Protein AF-0000000070386883 (afdb_homodimer)

Radius of gyration: 24.12 Å; Cα contacts (8 Å, |Δi|>4): 958; chains: 2; bounding box: 54×84×51 Å

Sequence (444 aa):
MSAYGTIATSQPTSSLPVLSFPLPSAGLALVTYPVTGADAPEELLRYFYTIFSNELESGCTYPQEGPITYEEFLSYFFAATTIIGIIQPVGTNGKVDIPGDLETAKAERSWEECIGGCYYIKPNYPGRSSHNCNAGFLVPTNHRGKKLGIALGKSYLEYAPRLGYRGSVFNLVYKNNIPSLSIWDQLGFQRVGVIPKAGRLKTGPNGSEEYVDAVIIYKSFVMSAYGTIATSQPTSSLPVLSFPLPSAGLALVTYPVTGADAPEELLRYFYTIFSNELESGCTYPQEGPITYEEFLSYFFAATTIIGIIQPVGTNGKVDIPGDLETAKAERSWEECIGGCYYIKPNYPGRSSHNCNAGFLVPTNHRGKKLGIALGKSYLEYAPRLGYRGSVFNLVYKNNIPSLSIWDQLGFQRVGVIPKAGRLKTGPNGSEEYVDAVIIYKSFV

Organism: Cryptococcus deneoformans (strain JEC21 / ATCC MYA-565) (NCBI:txid214684)

Structure (mmCIF, N/CA/C/O backbone):
data_AF-0000000070386883-model_v1
#
loop_
_entity.id
_entity.type
_entity.pdbx_description
1 polymer 'N-acetyltransferase domain-containing protein'
#
loop_
_atom_site.group_PDB
_atom_site.id
_atom_site.type_symbol
_atom_site.label_atom_id
_atom_site.label_alt_id
_atom_site.label_comp_id
_atom_site.label_asym_id
_atom_site.label_entity_id
_atom_site.label_seq_id
_atom_site.pdbx_PDB_ins_code
_atom_site.Cartn_x
_atom_site.Cartn_y
_atom_site.Cartn_z
_atom_site.occupancy
_atom_site.B_iso_or_equiv
_atom_site.auth_seq_id
_atom_site.auth_comp_id
_atom_site.auth_asym_id
_atom_site.auth_atom_id
_atom_site.pdbx_PDB_model_num
ATOM 1 N N . MET A 1 1 ? -3.814 6.973 -9.93 1 75.62 1 MET A N 1
ATOM 2 C CA . MET A 1 1 ? -2.869 7.352 -8.883 1 75.62 1 MET A CA 1
ATOM 3 C C . MET A 1 1 ? -2.461 6.141 -8.055 1 75.62 1 MET A C 1
ATOM 5 O O . MET A 1 1 ? -3.096 5.086 -8.133 1 75.62 1 MET A O 1
ATOM 9 N N . SER A 1 2 ? -1.261 6.309 -7.406 1 76.62 2 SER A N 1
ATOM 10 C CA . SER A 1 2 ? -0.778 5.234 -6.543 1 76.62 2 SER A CA 1
ATOM 11 C C . SER A 1 2 ? -0.688 5.691 -5.09 1 76.62 2 SER A C 1
ATOM 13 O O . SER A 1 2 ? -0.604 6.891 -4.816 1 76.62 2 SER A O 1
ATOM 15 N N . ALA A 1 3 ? -0.722 4.746 -4.191 1 78.62 3 ALA A N 1
ATOM 16 C CA . ALA A 1 3 ? -0.67 5.055 -2.764 1 78.62 3 ALA A CA 1
ATOM 17 C C . ALA A 1 3 ? 0.665 5.691 -2.389 1 78.62 3 ALA A C 1
ATOM 19 O O . ALA A 1 3 ? 0.718 6.578 -1.533 1 78.62 3 ALA A O 1
ATOM 20 N N . TYR A 1 4 ? 1.732 5.273 -3.061 1 82.62 4 TYR A N 1
ATOM 21 C CA . TYR A 1 4 ? 3.066 5.715 -2.67 1 82.62 4 TYR A CA 1
ATOM 22 C C . TYR A 1 4 ? 3.75 6.461 -3.809 1 82.62 4 TYR A C 1
ATOM 24 O O . TYR A 1 4 ? 4.93 6.809 -3.713 1 82.62 4 TYR A O 1
ATOM 32 N N . GLY A 1 5 ? 3.037 6.734 -4.859 1 76.25 5 GLY A N 1
ATOM 33 C CA . GLY A 1 5 ? 3.717 7.23 -6.043 1 76.25 5 GLY A CA 1
ATOM 34 C C . GLY A 1 5 ? 4.414 6.137 -6.832 1 76.25 5 GLY A C 1
ATOM 35 O O . GLY A 1 5 ? 3.951 4.996 -6.867 1 76.25 5 GLY A O 1
ATOM 36 N N . THR A 1 6 ? 5.48 6.445 -7.508 1 76.75 6 THR A N 1
ATOM 37 C CA . THR A 1 6 ? 6.184 5.5 -8.375 1 76.75 6 THR A CA 1
ATOM 38 C C . THR A 1 6 ? 7.117 4.613 -7.555 1 76.75 6 THR A C 1
ATOM 40 O O . THR A 1 6 ? 7.82 5.094 -6.664 1 76.75 6 THR A O 1
ATOM 43 N N . ILE A 1 7 ? 7.094 3.361 -7.852 1 83.81 7 ILE A N 1
ATOM 44 C CA . ILE A 1 7 ? 7.957 2.379 -7.207 1 83.81 7 ILE A CA 1
ATOM 45 C C . ILE A 1 7 ? 8.914 1.782 -8.234 1 83.81 7 ILE A C 1
ATOM 47 O O . ILE A 1 7 ? 8.484 1.262 -9.266 1 83.81 7 ILE A O 1
ATOM 51 N N . ALA A 1 8 ? 10.172 1.939 -7.918 1 79 8 ALA A N 1
ATOM 52 C CA . ALA A 1 8 ? 11.188 1.365 -8.797 1 79 8 ALA A CA 1
ATOM 53 C C . ALA A 1 8 ? 11.297 -0.145 -8.602 1 79 8 ALA A C 1
ATOM 55 O O . ALA A 1 8 ? 11.164 -0.643 -7.484 1 79 8 ALA A O 1
ATOM 56 N N . THR A 1 9 ? 11.461 -0.919 -9.758 1 73.5 9 THR A N 1
ATOM 57 C CA . THR A 1 9 ? 11.602 -2.367 -9.656 1 73.5 9 THR A CA 1
ATOM 58 C C . THR A 1 9 ? 13.07 -2.756 -9.5 1 73.5 9 THR A C 1
ATOM 60 O O . THR A 1 9 ? 13.961 -2.08 -10.023 1 73.5 9 THR A O 1
ATOM 63 N N . SER A 1 10 ? 13.219 -3.723 -8.711 1 67.69 10 SER A N 1
ATOM 64 C CA . SER A 1 10 ? 14.562 -4.289 -8.633 1 67.69 10 SER A CA 1
ATOM 65 C C . SER A 1 10 ? 14.859 -5.168 -9.844 1 67.69 10 SER A C 1
ATOM 67 O O . SER A 1 10 ? 13.969 -5.836 -10.367 1 67.69 10 SER A O 1
ATOM 69 N N . GLN A 1 11 ? 15.961 -5 -10.414 1 67.5 11 GLN A N 1
ATOM 70 C CA . GLN A 1 11 ? 16.391 -5.922 -11.453 1 67.5 11 GLN A CA 1
ATOM 71 C C . GLN A 1 11 ? 17.312 -7.004 -10.891 1 67.5 11 GLN A C 1
ATOM 73 O O . GLN A 1 11 ? 18.172 -6.723 -10.047 1 67.5 11 GLN A O 1
ATOM 78 N N . PRO A 1 12 ? 16.906 -8.242 -11.289 1 69.25 12 PRO A N 1
ATOM 79 C CA . PRO A 1 12 ? 17.766 -9.312 -10.789 1 69.25 12 PRO A CA 1
ATOM 80 C C . PRO A 1 12 ? 19.234 -9.133 -11.203 1 69.25 12 PRO A C 1
ATOM 82 O O . PRO A 1 12 ? 19.5 -8.625 -12.289 1 69.25 12 PRO A O 1
ATOM 85 N N . THR A 1 13 ? 20.016 -9.438 -10.25 1 64.5 13 THR A N 1
ATOM 86 C CA . THR A 1 13 ? 21.453 -9.383 -10.516 1 64.5 13 THR A CA 1
ATOM 87 C C . THR A 1 13 ? 21.891 -10.555 -11.383 1 64.5 13 THR A C 1
ATOM 89 O O . THR A 1 13 ? 22.938 -10.5 -12.031 1 64.5 13 THR A O 1
ATOM 92 N N . SER A 1 14 ? 21.203 -11.672 -11.273 1 74.5 14 SER A N 1
ATOM 93 C CA . SER A 1 14 ? 21.5 -12.875 -12.055 1 74.5 14 SER A CA 1
ATOM 94 C C . SER A 1 14 ? 20.234 -13.5 -12.625 1 74.5 14 SER A C 1
ATOM 96 O O . SER A 1 14 ? 19.125 -13.18 -12.18 1 74.5 14 SER A O 1
ATOM 98 N N . SER A 1 15 ? 20.469 -14.266 -13.664 1 87.06 15 SER A N 1
ATOM 99 C CA . SER A 1 15 ? 19.344 -14.969 -14.25 1 87.06 15 SER A CA 1
ATOM 100 C C . SER A 1 15 ? 18.703 -15.922 -13.242 1 87.06 15 SER A C 1
ATOM 102 O O . SER A 1 15 ? 19.406 -16.594 -12.484 1 87.06 15 SER A O 1
ATOM 104 N N . LEU A 1 16 ? 17.5 -15.883 -13.125 1 93.56 16 LEU A N 1
ATOM 105 C CA . LEU A 1 16 ? 16.766 -16.781 -12.25 1 93.56 16 LEU A CA 1
ATOM 106 C C . LEU A 1 16 ? 16.641 -18.172 -12.867 1 93.56 16 LEU A C 1
ATOM 108 O O . LEU A 1 16 ? 16.438 -18.297 -14.078 1 93.56 16 LEU A O 1
ATOM 112 N N . PRO A 1 17 ? 16.781 -19.203 -12.078 1 95.56 17 PRO A N 1
ATOM 113 C CA . PRO A 1 17 ? 16.719 -20.562 -12.594 1 95.56 17 PRO A CA 1
ATOM 114 C C . PRO A 1 17 ? 15.281 -21.047 -12.82 1 95.56 17 PRO A C 1
ATOM 116 O O . PRO A 1 17 ? 14.344 -20.516 -12.203 1 95.56 17 PRO A O 1
ATOM 119 N N . VAL A 1 18 ? 15.141 -21.969 -13.766 1 97.25 18 VAL A N 1
ATOM 120 C CA . VAL A 1 18 ? 13.93 -22.781 -13.844 1 97.25 18 VAL A CA 1
ATOM 121 C C . VAL A 1 18 ? 13.922 -23.828 -12.727 1 97.25 18 VAL A C 1
ATOM 123 O O . VAL A 1 18 ? 14.93 -24.5 -12.5 1 97.25 18 VAL A O 1
ATOM 126 N N . LEU A 1 19 ? 12.828 -23.938 -11.977 1 97.31 19 LEU A N 1
ATOM 127 C CA . LEU A 1 19 ? 12.758 -24.844 -10.836 1 97.31 19 LEU A CA 1
ATOM 128 C C . LEU A 1 19 ? 11.586 -25.812 -10.977 1 97.31 19 LEU A C 1
ATOM 130 O O . LEU A 1 19 ? 10.656 -25.547 -11.742 1 97.31 19 LEU A O 1
ATOM 134 N N . SER A 1 20 ? 11.648 -26.922 -10.281 1 96.69 20 SER A N 1
ATOM 135 C CA . SER A 1 20 ? 10.594 -27.922 -10.289 1 96.69 20 SER A CA 1
ATOM 136 C C . SER A 1 20 ? 10.133 -28.25 -8.875 1 96.69 20 SER A C 1
ATOM 138 O O . SER A 1 20 ? 10.953 -28.391 -7.965 1 96.69 20 SER A O 1
ATOM 140 N N . PHE A 1 21 ? 8.82 -28.359 -8.711 1 96.62 21 PHE A N 1
ATOM 141 C CA . PHE A 1 21 ? 8.219 -28.672 -7.422 1 96.62 21 PHE A CA 1
ATOM 142 C C . PHE A 1 21 ? 7.242 -29.844 -7.562 1 96.62 21 PHE A C 1
ATOM 144 O O . PHE A 1 21 ? 6.344 -29.812 -8.406 1 96.62 21 PHE A O 1
ATOM 151 N N . PRO A 1 22 ? 7.398 -30.844 -6.703 1 94.19 22 PRO A N 1
ATOM 152 C CA . PRO A 1 22 ? 6.48 -31.984 -6.789 1 94.19 22 PRO A CA 1
ATOM 153 C C . PRO A 1 22 ? 5.047 -31.609 -6.41 1 94.19 22 PRO A C 1
ATOM 155 O O . PRO A 1 22 ? 4.832 -30.781 -5.516 1 94.19 22 PRO A O 1
ATOM 158 N N . LEU A 1 23 ? 4.148 -32.219 -7.121 1 94.75 23 LEU A N 1
ATOM 159 C CA . LEU A 1 23 ? 2.73 -32.156 -6.777 1 94.75 23 LEU A CA 1
ATOM 160 C C . LEU A 1 23 ? 2.246 -33.469 -6.191 1 94.75 23 LEU A C 1
ATOM 162 O O . LEU A 1 23 ? 2.641 -34.531 -6.652 1 94.75 23 LEU A O 1
ATOM 166 N N . PRO A 1 24 ? 1.645 -33.375 -5.016 1 82.5 24 PRO A N 1
ATOM 167 C CA . PRO A 1 24 ? 1.249 -34.625 -4.344 1 82.5 24 PRO A CA 1
ATOM 168 C C . PRO A 1 24 ? 0.454 -35.562 -5.254 1 82.5 24 PRO A C 1
ATOM 170 O O . PRO A 1 24 ? 0.385 -36.75 -4.996 1 82.5 24 PRO A O 1
ATOM 173 N N . SER A 1 25 ? -0.231 -35.094 -6.262 1 72.38 25 SER A N 1
ATOM 174 C CA . SER A 1 25 ? -0.948 -36 -7.164 1 72.38 25 SER A CA 1
ATOM 175 C C . SER A 1 25 ? 0.019 -36.812 -8.023 1 72.38 25 SER A C 1
ATOM 177 O O . SER A 1 25 ? 0.964 -36.25 -8.586 1 72.38 25 SER A O 1
ATOM 179 N N . ALA A 1 26 ? -0.265 -37.906 -7.918 1 62.44 26 ALA A N 1
ATOM 180 C CA . ALA A 1 26 ? 0.455 -39.125 -8.281 1 62.44 26 ALA A CA 1
ATOM 181 C C . ALA A 1 26 ? 1.125 -38.969 -9.641 1 62.44 26 ALA A C 1
ATOM 183 O O . ALA A 1 26 ? 0.658 -39.531 -10.633 1 62.44 26 ALA A O 1
ATOM 184 N N . GLY A 1 27 ? 2.111 -38.062 -9.727 1 85.81 27 GLY A N 1
ATOM 185 C CA . GLY A 1 27 ? 3.004 -38.125 -10.875 1 85.81 27 GLY A CA 1
ATOM 186 C C . GLY A 1 27 ? 3.115 -36.781 -11.609 1 85.81 27 GLY A C 1
ATOM 187 O O . GLY A 1 27 ? 3.314 -36.781 -12.828 1 85.81 27 GLY A O 1
ATOM 188 N N . LEU A 1 28 ? 2.803 -35.719 -11.031 1 93.25 28 LEU A N 1
ATOM 189 C CA . LEU A 1 28 ? 2.926 -34.406 -11.664 1 93.25 28 LEU A CA 1
ATOM 190 C C . LEU A 1 28 ? 3.9 -33.531 -10.898 1 93.25 28 LEU A C 1
ATOM 192 O O . LEU A 1 28 ? 4.219 -33.812 -9.742 1 93.25 28 LEU A O 1
ATOM 196 N N . ALA A 1 29 ? 4.406 -32.625 -11.57 1 96.06 29 ALA A N 1
ATOM 197 C CA . ALA A 1 29 ? 5.242 -31.578 -10.984 1 96.06 29 ALA A CA 1
ATOM 198 C C . ALA A 1 29 ? 4.902 -30.219 -11.578 1 96.06 29 ALA A C 1
ATOM 200 O O . ALA A 1 29 ? 4.344 -30.125 -12.672 1 96.06 29 ALA A O 1
ATOM 201 N N . LEU A 1 30 ? 5.109 -29.234 -10.828 1 97.19 30 LEU A N 1
ATOM 202 C CA . LEU A 1 30 ? 5.039 -27.859 -11.336 1 97.19 30 LEU A CA 1
ATOM 203 C C . LEU A 1 30 ? 6.426 -27.344 -11.695 1 97.19 30 LEU A C 1
ATOM 205 O O . LEU A 1 30 ? 7.316 -27.297 -10.844 1 97.19 30 LEU A O 1
ATOM 209 N N . VAL A 1 31 ? 6.66 -27.078 -12.922 1 98 31 VAL A N 1
ATOM 210 C CA . VAL A 1 31 ? 7.898 -26.422 -13.352 1 98 31 VAL A CA 1
ATOM 211 C C . VAL A 1 31 ? 7.668 -24.922 -13.5 1 98 31 VAL A C 1
ATOM 213 O O . VAL A 1 31 ? 6.684 -24.5 -14.117 1 98 31 VAL A O 1
ATOM 216 N N . THR A 1 32 ? 8.539 -24.109 -12.898 1 98.31 32 THR A N 1
ATOM 217 C CA . THR A 1 32 ? 8.305 -22.672 -12.82 1 98.31 32 THR A CA 1
ATOM 218 C C . THR A 1 32 ? 9.32 -21.922 -13.672 1 98.31 32 THR A C 1
ATOM 220 O O . THR A 1 32 ? 10.516 -22.203 -13.633 1 98.31 32 THR A O 1
ATOM 223 N N . TYR A 1 33 ? 8.867 -20.969 -14.445 1 97.81 33 TYR A N 1
ATOM 224 C CA . TYR A 1 33 ? 9.648 -20.172 -15.391 1 97.81 33 TYR A CA 1
ATOM 225 C C . TYR A 1 33 ? 9.547 -18.688 -15.07 1 97.81 33 TYR A C 1
ATOM 227 O O . TYR A 1 33 ? 8.461 -18.109 -15.156 1 97.81 33 TYR A O 1
ATOM 235 N N . PRO A 1 34 ? 10.656 -18.031 -14.703 1 96.88 34 PRO A N 1
ATOM 236 C CA . PRO A 1 34 ? 10.633 -16.578 -14.523 1 96.88 34 PRO A CA 1
ATOM 237 C C . PRO A 1 34 ? 10.555 -15.82 -15.852 1 96.88 34 PRO A C 1
ATOM 239 O O . PRO A 1 34 ? 11.219 -16.203 -16.812 1 96.88 34 PRO A O 1
ATOM 242 N N . VAL A 1 35 ? 9.719 -14.883 -15.93 1 95.06 35 VAL A N 1
ATOM 243 C CA . VAL A 1 35 ? 9.625 -13.984 -17.078 1 95.06 35 VAL A CA 1
ATOM 244 C C . VAL A 1 35 ? 9.719 -12.539 -16.609 1 95.06 35 VAL A C 1
ATOM 246 O O . VAL A 1 35 ? 9.258 -12.195 -15.523 1 95.06 35 VAL A O 1
ATOM 249 N N . THR A 1 36 ? 10.375 -11.703 -17.438 1 91.12 36 THR A N 1
ATOM 250 C CA . THR A 1 36 ? 10.492 -10.281 -17.125 1 91.12 36 THR A CA 1
ATOM 251 C C . THR A 1 36 ? 9.602 -9.453 -18.047 1 91.12 36 THR A C 1
ATOM 253 O O . THR A 1 36 ? 9.562 -9.688 -19.25 1 91.12 36 THR A O 1
ATOM 256 N N . GLY A 1 37 ? 8.914 -8.594 -17.422 1 87 37 GLY A N 1
ATOM 257 C CA . GLY A 1 37 ? 7.953 -7.852 -18.219 1 87 37 GLY A CA 1
ATOM 258 C C . GLY A 1 37 ? 6.938 -8.742 -18.906 1 87 37 GLY A C 1
ATOM 259 O O . GLY A 1 37 ? 6.516 -9.758 -18.344 1 87 37 GLY A O 1
ATOM 260 N N . ALA A 1 38 ? 6.484 -8.297 -20.031 1 90.44 38 ALA A N 1
ATOM 261 C CA . ALA A 1 38 ? 5.512 -9.078 -20.797 1 90.44 38 ALA A CA 1
ATOM 262 C C . ALA A 1 38 ? 6.211 -9.938 -21.844 1 90.44 38 ALA A C 1
ATOM 264 O O . ALA A 1 38 ? 5.727 -10.055 -22.969 1 90.44 38 ALA A O 1
ATOM 265 N N . ASP A 1 39 ? 7.398 -10.453 -21.328 1 91.12 39 ASP A N 1
ATOM 266 C CA . ASP A 1 39 ? 8.141 -11.336 -22.234 1 91.12 39 ASP A CA 1
ATOM 267 C C . ASP A 1 39 ? 7.605 -12.766 -22.156 1 91.12 39 ASP A C 1
ATOM 269 O O . ASP A 1 39 ? 8.297 -13.672 -21.703 1 91.12 39 ASP A O 1
ATOM 273 N N . ALA A 1 40 ? 6.457 -13.07 -22.422 1 95.75 40 ALA A N 1
ATOM 274 C CA . ALA A 1 40 ? 5.766 -14.352 -22.547 1 95.75 40 ALA A CA 1
ATOM 275 C C . ALA A 1 40 ? 4.863 -14.383 -23.766 1 95.75 40 ALA A C 1
ATOM 277 O O . ALA A 1 40 ? 4.52 -13.336 -24.328 1 95.75 40 ALA A O 1
ATOM 278 N N . PRO A 1 41 ? 4.539 -15.594 -24.312 1 96.38 41 PRO A N 1
ATOM 279 C CA . PRO A 1 41 ? 3.672 -15.664 -25.484 1 96.38 41 PRO A CA 1
ATOM 280 C C . PRO A 1 41 ? 2.342 -14.938 -25.281 1 96.38 41 PRO A C 1
ATOM 282 O O . PRO A 1 41 ? 1.72 -15.07 -24.234 1 96.38 41 PRO A O 1
ATOM 285 N N . GLU A 1 42 ? 1.903 -14.25 -26.297 1 97 42 GLU A N 1
ATOM 286 C CA . GLU A 1 42 ? 0.69 -13.438 -26.234 1 97 42 GLU A CA 1
ATOM 287 C C . GLU A 1 42 ? -0.516 -14.273 -25.828 1 97 42 GLU A C 1
ATOM 289 O O . GLU A 1 42 ? -1.338 -13.828 -25.016 1 97 42 GLU A O 1
ATOM 294 N N . GLU A 1 43 ? -0.634 -15.43 -26.359 1 97.31 43 GLU A N 1
ATOM 295 C CA . GLU A 1 43 ? -1.762 -16.297 -26.047 1 97.31 43 GLU A CA 1
ATOM 296 C C . GLU A 1 43 ? -1.795 -16.656 -24.562 1 97.31 43 GLU A C 1
ATOM 298 O O . GLU A 1 43 ? -2.869 -16.75 -23.969 1 97.31 43 GLU A O 1
ATOM 303 N N . LEU A 1 44 ? -0.655 -16.859 -24.031 1 98.06 44 LEU A N 1
ATOM 304 C CA . LEU A 1 44 ? -0.548 -17.156 -22.594 1 98.06 44 LEU A CA 1
ATOM 305 C C . LEU A 1 44 ? -0.974 -15.953 -21.766 1 98.06 44 LEU A C 1
ATOM 307 O O . LEU A 1 44 ? -1.729 -16.094 -20.797 1 98.06 44 LEU A O 1
ATOM 311 N N . LEU A 1 45 ? -0.506 -14.773 -22.188 1 98.38 45 LEU A N 1
ATOM 312 C CA . LEU A 1 45 ? -0.867 -13.547 -21.5 1 98.38 45 LEU A CA 1
ATOM 313 C C . LEU A 1 45 ? -2.375 -13.32 -21.531 1 98.38 45 LEU A C 1
ATOM 315 O O . LEU A 1 45 ? -2.975 -12.945 -20.516 1 98.38 45 LEU A O 1
ATOM 319 N N . ARG A 1 46 ? -2.982 -13.594 -22.641 1 98.38 46 ARG A N 1
ATOM 320 C CA . ARG A 1 46 ? -4.426 -13.445 -22.797 1 98.38 46 ARG A CA 1
ATOM 321 C C . ARG A 1 46 ? -5.176 -14.445 -21.922 1 98.38 46 ARG A C 1
ATOM 323 O O . ARG A 1 46 ? -6.25 -14.141 -21.391 1 98.38 46 ARG A O 1
ATOM 330 N N . TYR A 1 47 ? -4.645 -15.594 -21.828 1 98.12 47 TYR A N 1
ATOM 331 C CA . TYR A 1 47 ? -5.258 -16.609 -20.969 1 98.12 47 TYR A CA 1
ATOM 332 C C . TYR A 1 47 ? -5.25 -16.156 -19.516 1 98.12 47 TYR A C 1
ATOM 334 O O . TYR A 1 47 ? -6.273 -16.219 -18.828 1 98.12 47 TYR A O 1
ATOM 342 N N . PHE A 1 48 ? -4.094 -15.656 -19.016 1 98.44 48 PHE A N 1
ATOM 343 C CA . PHE A 1 48 ? -4.016 -15.172 -17.641 1 98.44 48 PHE A CA 1
ATOM 344 C C . PHE A 1 48 ? -4.918 -13.953 -17.453 1 98.44 48 PHE A C 1
ATOM 346 O O . PHE A 1 48 ? -5.484 -13.766 -16.375 1 98.44 48 PHE A O 1
ATOM 353 N N . TYR A 1 49 ? -5.062 -13.18 -18.516 1 98.44 49 TYR A N 1
ATOM 354 C CA . TYR A 1 49 ? -5.988 -12.055 -18.453 1 98.44 49 TYR A CA 1
ATOM 355 C C . TYR A 1 49 ? -7.414 -12.531 -18.203 1 98.44 49 TYR A C 1
ATOM 357 O O . TYR A 1 49 ? -8.141 -11.945 -17.391 1 98.44 49 TYR A O 1
ATOM 365 N N . THR A 1 50 ? -7.785 -13.539 -18.875 1 97.94 50 THR A N 1
ATOM 366 C CA . THR A 1 50 ? -9.109 -14.117 -18.688 1 97.94 50 THR A CA 1
ATOM 367 C C . THR A 1 50 ? -9.273 -14.633 -17.266 1 97.94 50 THR A C 1
ATOM 369 O O . THR A 1 50 ? -10.305 -14.383 -16.625 1 97.94 50 THR A O 1
ATOM 372 N N . ILE A 1 51 ? -8.281 -15.312 -16.781 1 97.62 51 ILE A N 1
ATOM 373 C CA . ILE A 1 51 ? -8.32 -15.852 -15.43 1 97.62 51 ILE A CA 1
ATOM 374 C C . ILE A 1 51 ? -8.461 -14.703 -14.43 1 97.62 51 ILE A C 1
ATOM 376 O O . ILE A 1 51 ? -9.297 -14.766 -13.523 1 97.62 51 ILE A O 1
ATOM 380 N N . PHE A 1 52 ? -7.672 -13.672 -14.609 1 97.69 52 PHE A N 1
ATOM 381 C CA . PHE A 1 52 ? -7.691 -12.547 -13.68 1 97.69 52 PHE A CA 1
ATOM 382 C C . PHE A 1 52 ? -9.031 -11.82 -13.742 1 97.69 52 PHE A C 1
ATOM 384 O O . PHE A 1 52 ? -9.578 -11.43 -12.711 1 97.69 52 PHE A O 1
ATOM 391 N N . SER A 1 53 ? -9.547 -11.633 -14.891 1 97.62 53 SER A N 1
ATOM 392 C CA . SER A 1 53 ? -10.844 -10.984 -15.055 1 97.62 53 SER A CA 1
ATOM 393 C C . SER A 1 53 ? -11.938 -11.75 -14.32 1 97.62 53 SER A C 1
ATOM 395 O O . SER A 1 53 ? -12.797 -11.141 -13.672 1 97.62 53 SER A O 1
ATOM 397 N N . ASN A 1 54 ? -11.867 -13.023 -14.453 1 96.56 54 ASN A N 1
ATOM 398 C CA . ASN A 1 54 ? -12.836 -13.859 -13.742 1 96.56 54 ASN A CA 1
ATOM 399 C C . ASN A 1 54 ? -12.688 -13.727 -12.234 1 96.56 54 ASN A C 1
ATOM 401 O O . ASN A 1 54 ? -13.68 -13.703 -11.5 1 96.56 54 ASN A O 1
ATOM 405 N N . GLU A 1 55 ? -11.461 -13.711 -11.773 1 95.81 55 GLU A N 1
ATOM 406 C CA . GLU A 1 55 ? -11.195 -13.523 -10.344 1 95.81 55 GLU A CA 1
ATOM 407 C C . GLU A 1 55 ? -11.773 -12.203 -9.844 1 95.81 55 GLU A C 1
ATOM 409 O O . GLU A 1 55 ? -12.383 -12.156 -8.773 1 95.81 55 GLU A O 1
ATOM 414 N N . LEU A 1 56 ? -11.57 -11.125 -10.586 1 96.44 56 LEU A N 1
ATOM 415 C CA . LEU A 1 56 ? -12.102 -9.82 -10.211 1 96.44 56 LEU A CA 1
ATOM 416 C C . LEU A 1 56 ? -13.625 -9.836 -10.188 1 96.44 56 LEU A C 1
ATOM 418 O O . LEU A 1 56 ? -14.242 -9.203 -9.32 1 96.44 56 LEU A O 1
ATOM 422 N N . GLU A 1 57 ? -14.219 -10.562 -11.117 1 95 57 GLU A N 1
ATOM 423 C CA . GLU A 1 57 ? -15.672 -10.664 -11.18 1 95 57 GLU A CA 1
ATOM 424 C C . GLU A 1 57 ? -16.219 -11.383 -9.953 1 95 57 GLU A C 1
ATOM 426 O O . GLU A 1 57 ? -17.281 -11.031 -9.445 1 95 57 GLU A O 1
ATOM 431 N N . SER A 1 58 ? -15.508 -12.383 -9.539 1 94.56 58 SER A N 1
ATOM 432 C CA . SER A 1 58 ? -15.938 -13.094 -8.344 1 94.56 58 SER A CA 1
ATOM 433 C C . SER A 1 58 ? -15.984 -12.172 -7.133 1 94.56 58 SER A C 1
ATOM 435 O O . SER A 1 58 ? -16.797 -12.359 -6.23 1 94.56 58 SER A O 1
ATOM 437 N N . GLY A 1 59 ? -15.023 -11.188 -7.031 1 96.12 59 GLY A N 1
ATOM 438 C CA . GLY A 1 59 ? -15.062 -10.109 -6.055 1 96.12 59 GLY A CA 1
ATOM 439 C C . GLY A 1 59 ? -14.734 -10.57 -4.645 1 96.12 59 GLY A C 1
ATOM 440 O O . GLY A 1 59 ? -15.258 -10.023 -3.672 1 96.12 59 GLY A O 1
ATOM 441 N N . CYS A 1 60 ? -13.781 -11.57 -4.516 1 95.38 60 CYS A N 1
ATOM 442 C CA . CYS A 1 60 ? -13.664 -12.156 -3.182 1 95.38 60 CYS A CA 1
ATOM 443 C C . CYS A 1 60 ? -12.203 -12.188 -2.736 1 95.38 60 CYS A C 1
ATOM 445 O O . CYS A 1 60 ? -11.914 -12.391 -1.555 1 95.38 60 CYS A O 1
ATOM 447 N N . THR A 1 61 ? -11.312 -11.898 -3.66 1 94.88 61 THR A N 1
ATOM 448 C CA . THR A 1 61 ? -9.953 -12.219 -3.238 1 94.88 61 THR A CA 1
ATOM 449 C C . THR A 1 61 ? -9 -11.078 -3.568 1 94.88 61 THR A C 1
ATOM 451 O O . THR A 1 61 ? -7.918 -10.977 -2.984 1 94.88 61 THR A O 1
ATOM 454 N N . TYR A 1 62 ? -9.273 -10.273 -4.535 1 96.31 62 TYR A N 1
ATOM 455 C CA . TYR A 1 62 ? -8.461 -9.125 -4.918 1 96.31 62 TYR A CA 1
ATOM 456 C C . TYR A 1 62 ? -9.195 -7.82 -4.629 1 96.31 62 TYR A C 1
ATOM 458 O O . TYR A 1 62 ? -10.422 -7.754 -4.73 1 96.31 62 TYR A O 1
ATOM 466 N N . PRO A 1 63 ? -8.492 -6.809 -4.332 1 96.5 63 PRO A N 1
ATOM 467 C CA . PRO A 1 63 ? -9.141 -5.539 -4.016 1 96.5 63 PRO A CA 1
ATOM 468 C C . PRO A 1 63 ? -9.547 -4.754 -5.266 1 96.5 63 PRO A C 1
ATOM 470 O O . PRO A 1 63 ? -10.359 -3.828 -5.184 1 96.5 63 PRO A O 1
ATOM 473 N N . GLN A 1 64 ? -8.938 -5.016 -6.418 1 94.94 64 GLN A N 1
ATOM 474 C CA . GLN A 1 64 ? -9.32 -4.344 -7.652 1 94.94 64 GLN A CA 1
ATOM 475 C C . GLN A 1 64 ? -10.758 -4.684 -8.047 1 94.94 64 GLN A C 1
ATOM 477 O O . GLN A 1 64 ? -11.203 -5.816 -7.855 1 94.94 64 GLN A O 1
ATOM 482 N N . GLU A 1 65 ? -11.438 -3.736 -8.523 1 91.94 65 GLU A N 1
ATOM 483 C CA . GLU A 1 65 ? -12.766 -3.959 -9.086 1 91.94 65 GLU A CA 1
ATOM 484 C C . GLU A 1 65 ? -12.742 -3.873 -10.609 1 91.94 65 GLU A C 1
ATOM 486 O O . GLU A 1 65 ? -12.219 -2.908 -11.172 1 91.94 65 GLU A O 1
ATOM 491 N N . GLY A 1 66 ? -13.195 -4.828 -11.219 1 86.06 66 GLY A N 1
ATOM 492 C CA . GLY A 1 66 ? -13.211 -4.875 -12.672 1 86.06 66 GLY A CA 1
ATOM 493 C C . GLY A 1 66 ? -14.328 -4.051 -13.281 1 86.06 66 GLY A C 1
ATOM 494 O O . GLY A 1 66 ? -15.156 -3.492 -12.562 1 86.06 66 GLY A O 1
ATOM 495 N N . PRO A 1 67 ? -14.359 -3.992 -14.531 1 91.88 67 PRO A N 1
ATOM 496 C CA . PRO A 1 67 ? -13.391 -4.602 -15.445 1 91.88 67 PRO A CA 1
ATOM 497 C C . PRO A 1 67 ? -12.109 -3.789 -15.57 1 91.88 67 PRO A C 1
ATOM 499 O O . PRO A 1 67 ? -12.133 -2.564 -15.422 1 91.88 67 PRO A O 1
ATOM 502 N N . ILE A 1 68 ? -10.969 -4.434 -15.805 1 92.75 68 ILE A N 1
ATOM 503 C CA . ILE A 1 68 ? -9.711 -3.783 -16.141 1 92.75 68 ILE A CA 1
ATOM 504 C C . ILE A 1 68 ? -9.336 -4.094 -17.594 1 92.75 68 ILE A C 1
ATOM 506 O O . ILE A 1 68 ? -9.766 -5.102 -18.141 1 92.75 68 ILE A O 1
ATOM 510 N N . THR A 1 69 ? -8.594 -3.264 -18.188 1 95.75 69 THR A N 1
ATOM 511 C CA . THR A 1 69 ? -8.156 -3.508 -19.562 1 95.75 69 THR A CA 1
ATOM 512 C C . THR A 1 69 ? -7 -4.5 -19.594 1 95.75 69 THR A C 1
ATOM 514 O O . THR A 1 69 ? -6.363 -4.754 -18.562 1 95.75 69 THR A O 1
ATOM 517 N N . TYR A 1 70 ? -6.797 -5.066 -20.766 1 97.38 70 TYR A N 1
ATOM 518 C CA . TYR A 1 70 ? -5.66 -5.957 -20.969 1 97.38 70 TYR A CA 1
ATOM 519 C C . TYR A 1 70 ? -4.348 -5.258 -20.641 1 97.38 70 TYR A C 1
ATOM 521 O O . TYR A 1 70 ? -3.471 -5.836 -20 1 97.38 70 TYR A O 1
ATOM 529 N N . GLU A 1 71 ? -4.199 -4.012 -21.047 1 95.25 71 GLU A N 1
ATOM 530 C CA . GLU A 1 71 ? -2.994 -3.232 -20.781 1 95.25 71 GLU A CA 1
ATOM 531 C C . GLU A 1 71 ? -2.799 -2.998 -19.281 1 95.25 71 GLU A C 1
ATOM 533 O O . GLU A 1 71 ? -1.671 -3.041 -18.797 1 95.25 71 GLU A O 1
ATOM 538 N N . GLU A 1 72 ? -3.867 -2.721 -18.594 1 93.75 72 GLU A N 1
ATOM 539 C CA . GLU A 1 72 ? -3.809 -2.535 -17.156 1 93.75 72 GLU A CA 1
ATOM 540 C C . GLU A 1 72 ? -3.379 -3.82 -16.453 1 93.75 72 GLU A C 1
ATOM 542 O O . GLU A 1 72 ? -2.607 -3.781 -15.484 1 93.75 72 GLU A O 1
ATOM 547 N N . PHE A 1 73 ? -3.934 -4.895 -17 1 96.38 73 PHE A N 1
ATOM 548 C CA . PHE A 1 73 ? -3.555 -6.191 -16.469 1 96.38 73 PHE A CA 1
ATOM 549 C C . PHE A 1 73 ? -2.057 -6.426 -16.625 1 96.38 73 PHE A C 1
ATOM 551 O O . PHE A 1 73 ? -1.379 -6.809 -15.664 1 96.38 73 PHE A O 1
ATOM 558 N N . LEU A 1 74 ? -1.513 -6.164 -17.766 1 96.25 74 LEU A N 1
ATOM 559 C CA . LEU A 1 74 ? -0.091 -6.367 -18.031 1 96.25 74 LEU A CA 1
ATOM 560 C C . LEU A 1 74 ? 0.754 -5.453 -17.141 1 96.25 74 LEU A C 1
ATOM 562 O O . LEU A 1 74 ? 1.782 -5.875 -16.609 1 96.25 74 LEU A O 1
ATOM 566 N N . SER A 1 75 ? 0.308 -4.277 -16.953 1 92.5 75 SER A N 1
ATOM 567 C CA . SER A 1 75 ? 1.039 -3.305 -16.141 1 92.5 75 SER A CA 1
ATOM 568 C C . SER A 1 75 ? 1.028 -3.686 -14.672 1 92.5 75 SER A C 1
ATOM 570 O O . SER A 1 75 ? 1.888 -3.246 -13.906 1 92.5 75 SER A O 1
ATOM 572 N N . TYR A 1 76 ? 0.041 -4.473 -14.352 1 93.38 76 TYR A N 1
ATOM 573 C CA . TYR A 1 76 ? -0.092 -4.895 -12.961 1 93.38 76 TYR A CA 1
ATOM 574 C C . TYR A 1 76 ? 0.688 -6.176 -12.703 1 93.38 76 TYR A C 1
ATOM 576 O O . TYR A 1 76 ? 1.551 -6.219 -11.82 1 93.38 76 TYR A O 1
ATOM 584 N N . PHE A 1 77 ? 0.491 -7.18 -13.523 1 95.19 77 PHE A N 1
ATOM 585 C CA . PHE A 1 77 ? 0.991 -8.516 -13.234 1 95.19 77 PHE A CA 1
ATOM 586 C C . PHE A 1 77 ? 2.354 -8.734 -13.883 1 95.19 77 PHE A C 1
ATOM 588 O O . PHE A 1 77 ? 3.119 -9.602 -13.453 1 95.19 77 PHE A O 1
ATOM 595 N N . PHE A 1 78 ? 2.68 -7.98 -14.906 1 94.25 78 PHE A N 1
ATOM 596 C CA . PHE A 1 78 ? 3.895 -8.234 -15.672 1 94.25 78 PHE A CA 1
ATOM 597 C C . PHE A 1 78 ? 4.77 -6.988 -15.734 1 94.25 78 PHE A C 1
ATOM 599 O O . PHE A 1 78 ? 5.41 -6.723 -16.75 1 94.25 78 PHE A O 1
ATOM 606 N N . ALA A 1 79 ? 4.656 -6.203 -14.672 1 89.44 79 ALA A N 1
ATOM 607 C CA . ALA A 1 79 ? 5.453 -4.98 -14.578 1 89.44 79 ALA A CA 1
ATOM 608 C C . ALA A 1 79 ? 6.887 -5.297 -14.156 1 89.44 79 ALA A C 1
ATOM 610 O O . ALA A 1 79 ? 7.797 -4.492 -14.375 1 89.44 79 ALA A O 1
ATOM 611 N N . ALA A 1 80 ? 7.082 -6.402 -13.484 1 91.88 80 ALA A N 1
ATOM 612 C CA . ALA A 1 80 ? 8.383 -6.852 -12.984 1 91.88 80 ALA A CA 1
ATOM 613 C C . ALA A 1 80 ? 8.625 -8.32 -13.328 1 91.88 80 ALA A C 1
ATOM 615 O O . ALA A 1 80 ? 8.492 -8.727 -14.484 1 91.88 80 ALA A O 1
ATOM 616 N N . THR A 1 81 ? 9.094 -9.055 -12.383 1 94.75 81 THR A N 1
ATOM 617 C CA . THR A 1 81 ? 9.289 -10.484 -12.609 1 94.75 81 THR A CA 1
ATOM 618 C C . THR A 1 81 ? 8.008 -11.258 -12.32 1 94.75 81 THR A C 1
ATOM 620 O O . THR A 1 81 ? 7.359 -11.031 -11.297 1 94.75 81 THR A O 1
ATOM 623 N N . THR A 1 82 ? 7.637 -12.031 -13.25 1 97.12 82 THR A N 1
ATOM 624 C CA . THR A 1 82 ? 6.504 -12.93 -13.055 1 97.12 82 THR A CA 1
ATOM 625 C C . THR A 1 82 ? 6.934 -14.383 -13.234 1 97.12 82 THR A C 1
ATOM 627 O O . THR A 1 82 ? 7.684 -14.711 -14.156 1 97.12 82 THR A O 1
ATOM 630 N N . ILE A 1 83 ? 6.473 -15.219 -12.328 1 98.38 83 ILE A N 1
ATOM 631 C CA . ILE A 1 83 ? 6.773 -16.641 -12.367 1 98.38 83 ILE A CA 1
ATOM 632 C C . ILE A 1 83 ? 5.582 -17.406 -12.938 1 98.38 83 ILE A C 1
ATOM 634 O O . ILE A 1 83 ? 4.457 -17.266 -12.453 1 98.38 83 ILE A O 1
ATOM 638 N N . ILE A 1 84 ? 5.82 -18.188 -13.945 1 98.69 84 ILE A N 1
ATOM 639 C CA . ILE A 1 84 ? 4.785 -18.969 -14.594 1 98.69 84 ILE A CA 1
ATOM 640 C C . ILE A 1 84 ? 5.012 -20.453 -14.305 1 98.69 84 ILE A C 1
ATOM 642 O O . ILE A 1 84 ? 6.117 -20.969 -14.484 1 98.69 84 ILE A O 1
ATOM 646 N N . GLY A 1 85 ? 3.98 -21.094 -13.828 1 98.31 85 GLY A N 1
ATOM 647 C CA . GLY A 1 85 ? 4.055 -22.516 -13.547 1 98.31 85 GLY A CA 1
ATOM 648 C C . GLY A 1 85 ? 3.41 -23.375 -14.617 1 98.31 85 GLY A C 1
ATOM 649 O O . GLY A 1 85 ? 2.26 -23.141 -14.992 1 98.31 85 GLY A O 1
ATOM 650 N N . ILE A 1 86 ? 4.117 -24.359 -15.055 1 97.88 86 ILE A N 1
ATOM 651 C CA . ILE A 1 86 ? 3.617 -25.344 -16.016 1 97.88 86 ILE A CA 1
ATOM 652 C C . ILE A 1 86 ? 3.541 -26.719 -15.375 1 97.88 86 ILE A C 1
ATOM 654 O O . ILE A 1 86 ? 4.496 -27.172 -14.742 1 97.88 86 ILE A O 1
ATOM 658 N N . ILE A 1 87 ? 2.402 -27.344 -15.484 1 96.31 87 ILE A N 1
ATOM 659 C CA . ILE A 1 87 ? 2.23 -28.703 -14.984 1 96.31 87 ILE A CA 1
ATOM 660 C C . ILE A 1 87 ? 2.918 -29.703 -15.922 1 96.31 87 ILE A C 1
ATOM 662 O O . ILE A 1 87 ? 2.676 -29.688 -17.125 1 96.31 87 ILE A O 1
ATOM 666 N N . GLN A 1 88 ? 3.812 -30.5 -15.344 1 94.62 88 GLN A N 1
ATOM 667 C CA . GLN A 1 88 ? 4.57 -31.484 -16.109 1 94.62 88 GLN A CA 1
ATOM 668 C C . GLN A 1 88 ? 4.422 -32.875 -15.516 1 94.62 88 GLN A C 1
ATOM 670 O O . GLN A 1 88 ? 4.418 -33.031 -14.289 1 94.62 88 GLN A O 1
ATOM 675 N N . PRO A 1 89 ? 4.336 -33.812 -16.406 1 91.31 89 PRO A N 1
ATOM 676 C CA . PRO A 1 89 ? 4.344 -35.188 -15.898 1 91.31 89 PRO A CA 1
ATOM 677 C C . PRO A 1 89 ? 5.715 -35.625 -15.383 1 91.31 89 PRO A C 1
ATOM 679 O O . PRO A 1 89 ? 6.742 -35.188 -15.922 1 91.31 89 PRO A O 1
ATOM 682 N N . VAL A 1 90 ? 5.652 -36.375 -14.328 1 90.56 90 VAL A N 1
ATOM 683 C CA . VAL A 1 90 ? 6.867 -37 -13.828 1 90.56 90 VAL A CA 1
ATOM 684 C C . VAL A 1 90 ? 7.07 -38.344 -14.516 1 90.56 90 VAL A C 1
ATOM 686 O O . VAL A 1 90 ? 6.148 -39.156 -14.578 1 90.56 90 VAL A O 1
ATOM 689 N N . GLY A 1 91 ? 8.297 -38.5 -15.055 1 86.38 91 GLY A N 1
ATOM 690 C CA . GLY A 1 91 ? 8.586 -39.75 -15.734 1 86.38 91 GLY A CA 1
ATOM 691 C C . GLY A 1 91 ? 8.531 -40.969 -14.828 1 86.38 91 GLY A C 1
ATOM 692 O O . GLY A 1 91 ? 8.523 -40.812 -13.602 1 86.38 91 GLY A O 1
ATOM 693 N N . THR A 1 92 ? 8.484 -42.156 -15.438 1 83.38 92 THR A N 1
ATOM 694 C CA . THR A 1 92 ? 8.43 -43.406 -14.719 1 83.38 92 THR A CA 1
ATOM 695 C C . THR A 1 92 ? 9.664 -43.594 -13.836 1 83.38 92 THR A C 1
ATOM 697 O O . THR A 1 92 ? 9.625 -44.312 -12.844 1 83.38 92 THR A O 1
ATOM 700 N N . ASN A 1 93 ? 10.727 -42.906 -14.156 1 83.62 93 ASN A N 1
ATOM 701 C CA . ASN A 1 93 ? 11.969 -42.969 -13.398 1 83.62 93 ASN A CA 1
ATOM 702 C C . ASN A 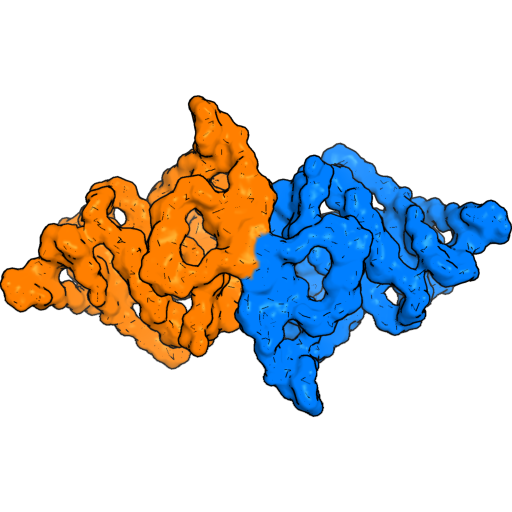1 93 ? 11.977 -41.969 -12.242 1 83.62 93 ASN A C 1
ATOM 704 O O . ASN A 1 93 ? 12.969 -41.875 -11.516 1 83.62 93 ASN A O 1
ATOM 708 N N . GLY A 1 94 ? 10.852 -41.219 -12.172 1 80.56 94 GLY A N 1
ATOM 709 C CA . GLY A 1 94 ? 10.727 -40.25 -11.102 1 80.56 94 GLY A CA 1
ATOM 710 C C . GLY A 1 94 ? 11.336 -38.906 -11.438 1 80.56 94 GLY A C 1
ATOM 711 O O . GLY A 1 94 ? 11.414 -38.031 -10.586 1 80.56 94 GLY A O 1
ATOM 712 N N . LYS A 1 95 ? 11.836 -38.906 -12.656 1 85.62 95 LYS A N 1
ATOM 713 C CA . LYS A 1 95 ? 12.477 -37.656 -13.078 1 85.62 95 LYS A CA 1
ATOM 714 C C . LYS A 1 95 ? 11.508 -36.75 -13.844 1 85.62 95 LYS A C 1
ATOM 716 O O . LYS A 1 95 ? 10.609 -37.25 -14.531 1 85.62 95 LYS A O 1
ATOM 721 N N . VAL A 1 96 ? 11.57 -35.469 -13.656 1 89.75 96 VAL A N 1
ATOM 722 C CA . VAL A 1 96 ? 10.75 -34.5 -14.359 1 89.75 96 VAL A CA 1
ATOM 723 C C . VAL A 1 96 ? 11.547 -33.906 -15.508 1 89.75 96 VAL A C 1
ATOM 725 O O . VAL A 1 96 ? 12.695 -33.5 -15.328 1 89.75 96 VAL A O 1
ATOM 728 N N . ASP A 1 97 ? 11.008 -34.031 -16.703 1 86.12 97 ASP A N 1
ATOM 729 C CA . ASP A 1 97 ? 11.594 -33.281 -17.812 1 86.12 97 ASP A CA 1
ATOM 730 C C . ASP A 1 97 ? 11.406 -31.766 -17.625 1 86.12 97 ASP A C 1
ATOM 732 O O . ASP A 1 97 ? 10.297 -31.312 -17.375 1 86.12 97 ASP A O 1
ATOM 736 N N . ILE A 1 98 ? 12.477 -31.047 -17.688 1 92.25 98 ILE A N 1
ATOM 737 C CA . ILE A 1 98 ? 12.445 -29.609 -17.484 1 92.25 98 ILE A CA 1
ATOM 738 C C . ILE A 1 98 ? 12.828 -28.891 -18.781 1 92.25 98 ILE A C 1
ATOM 740 O O . ILE A 1 98 ? 14.008 -28.609 -19.016 1 92.25 98 ILE A O 1
ATOM 744 N N . PRO A 1 99 ? 11.828 -28.625 -19.531 1 91 99 PRO A N 1
ATOM 745 C CA . PRO A 1 99 ? 12.148 -27.859 -20.734 1 91 99 PRO A CA 1
ATOM 746 C C . PRO A 1 99 ? 12.742 -26.484 -20.422 1 91 99 PRO A C 1
ATOM 748 O O . PRO A 1 99 ? 12.422 -25.891 -19.391 1 91 99 PRO A O 1
ATOM 751 N N . GLY A 1 100 ? 13.445 -25.938 -21.391 1 90.38 100 GLY A N 1
ATOM 752 C CA . GLY A 1 100 ? 14.219 -24.734 -21.141 1 90.38 100 GLY A CA 1
ATOM 753 C C . GLY A 1 100 ? 13.391 -23.469 -21.234 1 90.38 100 GLY A C 1
ATOM 754 O O . GLY A 1 100 ? 13.805 -22.406 -20.75 1 90.38 100 GLY A O 1
ATOM 755 N N . ASP A 1 101 ? 12.258 -23.656 -21.938 1 93.5 101 ASP A N 1
ATOM 756 C CA . ASP A 1 101 ? 11.438 -22.469 -22.094 1 93.5 101 ASP A CA 1
ATOM 757 C C . ASP A 1 101 ? 9.953 -22.812 -22.141 1 93.5 101 ASP A C 1
ATOM 759 O O . ASP A 1 101 ? 9.594 -24 -22.234 1 93.5 101 ASP A O 1
ATOM 763 N N . LEU A 1 102 ? 9.141 -21.844 -22.062 1 95.69 102 LEU A N 1
ATOM 764 C CA . LEU A 1 102 ? 7.695 -22 -21.938 1 95.69 102 LEU A CA 1
ATOM 765 C C . LEU A 1 102 ? 7.117 -22.688 -23.172 1 95.69 102 LEU A C 1
ATOM 767 O O . LEU A 1 102 ? 6.25 -23.547 -23.047 1 95.69 102 LEU A O 1
ATOM 771 N N . GLU A 1 103 ? 7.559 -22.328 -24.328 1 93.5 103 GLU A N 1
ATOM 772 C CA . GLU A 1 103 ? 7.02 -22.906 -25.562 1 93.5 103 GLU A CA 1
ATOM 773 C C . GLU A 1 103 ? 7.309 -24.406 -25.641 1 93.5 103 GLU A C 1
ATOM 775 O O . GLU A 1 103 ? 6.438 -25.188 -26.016 1 93.5 103 GLU A O 1
ATOM 780 N N . THR A 1 104 ? 8.523 -24.75 -25.297 1 94.94 104 THR A N 1
ATOM 781 C CA . THR A 1 104 ? 8.891 -26.156 -25.297 1 94.94 104 THR A CA 1
ATOM 782 C C . THR A 1 104 ? 8.117 -26.922 -24.219 1 94.94 104 THR A C 1
ATOM 784 O O . THR A 1 104 ? 7.711 -28.062 -24.422 1 94.94 104 THR A O 1
ATOM 787 N N . ALA A 1 105 ? 7.922 -26.266 -23.078 1 95.5 105 ALA A N 1
ATOM 788 C CA . ALA A 1 105 ? 7.199 -26.906 -21.969 1 95.5 105 ALA A CA 1
ATOM 789 C C . ALA A 1 105 ? 5.742 -27.156 -22.344 1 95.5 105 ALA A C 1
ATOM 791 O O . ALA A 1 105 ? 5.16 -28.172 -21.953 1 95.5 105 ALA A O 1
ATOM 792 N N . LYS A 1 106 ? 5.129 -26.25 -22.953 1 94.56 106 LYS A N 1
ATOM 793 C CA . LYS A 1 106 ? 3.746 -26.391 -23.406 1 94.56 106 LYS A CA 1
ATOM 794 C C . LYS A 1 106 ? 3.586 -27.609 -24.312 1 94.56 106 LYS A C 1
ATOM 796 O O . LYS A 1 106 ? 2.588 -28.328 -24.234 1 94.56 106 LYS A O 1
ATOM 801 N N . ALA A 1 107 ? 4.598 -27.75 -25.234 1 93.5 107 ALA A N 1
ATOM 802 C CA . ALA A 1 107 ? 4.582 -28.844 -26.203 1 93.5 107 ALA A CA 1
ATOM 803 C C . ALA A 1 107 ? 3.324 -28.781 -27.062 1 93.5 107 ALA A C 1
ATOM 805 O O . ALA A 1 107 ? 3.01 -27.734 -27.641 1 93.5 107 ALA A O 1
ATOM 806 N N . GLU A 1 108 ? 2.555 -29.906 -27.188 1 94.19 108 GLU A N 1
ATOM 807 C CA . GLU A 1 108 ? 1.392 -29.969 -28.078 1 94.19 108 GLU A CA 1
ATOM 808 C C . GLU A 1 108 ? 0.11 -29.625 -27.312 1 94.19 108 GLU A C 1
ATOM 810 O O . GLU A 1 108 ? -0.981 -29.656 -27.891 1 94.19 108 GLU A O 1
ATOM 815 N N . ARG A 1 109 ? 0.226 -29.203 -26.047 1 96.06 109 ARG A N 1
ATOM 816 C CA . ARG A 1 109 ? -0.937 -28.906 -25.219 1 96.06 109 ARG A CA 1
ATOM 817 C C . ARG A 1 109 ? -1.381 -27.453 -25.391 1 96.06 109 ARG A C 1
ATOM 819 O O . ARG A 1 109 ? -0.612 -26.625 -25.875 1 96.06 109 ARG A O 1
ATOM 826 N N . SER A 1 110 ? -2.623 -27.172 -25.094 1 96.94 110 SER A N 1
ATOM 827 C CA . SER A 1 110 ? -3.053 -25.797 -24.938 1 96.94 110 SER A CA 1
ATOM 828 C C . SER A 1 110 ? -2.566 -25.203 -23.625 1 96.94 110 SER A C 1
ATOM 830 O O . SER A 1 110 ? -2.211 -25.938 -22.703 1 96.94 110 SER A O 1
ATOM 832 N N . TRP A 1 111 ? -2.508 -23.906 -23.547 1 97.25 111 TRP A N 1
ATOM 833 C CA . TRP A 1 111 ? -2.158 -23.266 -22.281 1 97.25 111 TRP A CA 1
ATOM 834 C C . TRP A 1 111 ? -3.135 -23.672 -21.188 1 97.25 111 TRP A C 1
ATOM 836 O O . TRP A 1 111 ? -2.727 -23.922 -20.047 1 97.25 111 TRP A O 1
ATOM 846 N N . GLU A 1 112 ? -4.398 -23.75 -21.484 1 96.81 112 GLU A N 1
ATOM 847 C CA . GLU A 1 112 ? -5.422 -24.141 -20.531 1 96.81 112 GLU A CA 1
ATOM 848 C C . GLU A 1 112 ? -5.117 -25.516 -19.922 1 96.81 112 GLU A C 1
ATOM 850 O O . GLU A 1 112 ? -5.387 -25.75 -18.75 1 96.81 112 GLU A O 1
ATOM 855 N N . GLU A 1 113 ? -4.496 -26.328 -20.672 1 96.38 113 GLU A N 1
ATOM 856 C CA . GLU A 1 113 ? -4.238 -27.688 -20.25 1 96.38 113 GLU A CA 1
ATOM 857 C C . GLU A 1 113 ? -3.002 -27.781 -19.359 1 96.38 113 GLU A C 1
ATOM 859 O O . GLU A 1 113 ? -2.885 -28.688 -18.531 1 96.38 113 GLU A O 1
ATOM 864 N N . CYS A 1 114 ? -2.111 -26.844 -19.578 1 96.31 114 CYS A N 1
ATOM 865 C CA . CYS A 1 114 ? -0.823 -27.125 -18.953 1 96.31 114 CYS A CA 1
ATOM 866 C C . CYS A 1 114 ? -0.487 -26.094 -17.891 1 96.31 114 CYS A C 1
ATOM 868 O O . CYS A 1 114 ? 0.428 -26.297 -17.078 1 96.31 114 CYS A O 1
ATOM 870 N N . ILE A 1 115 ? -1.188 -24.969 -17.812 1 97.56 115 ILE A N 1
ATOM 871 C CA . ILE A 1 115 ? -0.836 -23.891 -16.891 1 97.56 115 ILE A CA 1
ATOM 872 C C . ILE A 1 115 ? -1.307 -24.266 -15.477 1 97.56 115 ILE A C 1
ATOM 874 O O . ILE A 1 115 ? -2.473 -24.609 -15.281 1 97.56 115 ILE A O 1
ATOM 878 N N . GLY A 1 116 ? -0.344 -24.156 -14.547 1 97.5 116 GLY A N 1
ATOM 879 C CA . GLY A 1 116 ? -0.685 -24.344 -13.148 1 97.5 116 GLY A CA 1
ATOM 880 C C . GLY A 1 116 ? -0.953 -23.047 -12.414 1 97.5 116 GLY A C 1
ATOM 881 O O . GLY A 1 116 ? -1.576 -23.047 -11.352 1 97.5 116 GLY A O 1
ATOM 882 N N . GLY A 1 117 ? -0.463 -21.906 -12.953 1 98.19 117 GLY A N 1
ATOM 883 C CA . GLY A 1 117 ? -0.675 -20.609 -12.359 1 98.19 117 GLY A CA 1
ATOM 884 C C . GLY A 1 117 ? 0.494 -19.656 -12.57 1 98.19 117 GLY A C 1
ATOM 885 O O . GLY A 1 117 ? 1.44 -19.984 -13.289 1 98.19 117 GLY A O 1
ATOM 886 N N . CYS A 1 118 ? 0.406 -18.531 -12.023 1 98.5 118 CYS A N 1
ATOM 887 C CA . CYS A 1 118 ? 1.491 -17.562 -12.062 1 98.5 118 CYS A CA 1
ATOM 888 C C . CYS A 1 118 ? 1.414 -16.609 -10.875 1 98.5 118 CYS A C 1
ATOM 890 O O . CYS A 1 118 ? 0.423 -16.594 -10.141 1 98.5 118 CYS A O 1
ATOM 892 N N . TYR A 1 119 ? 2.455 -15.898 -10.641 1 98.44 119 TYR A N 1
ATOM 893 C CA . TYR A 1 119 ? 2.48 -14.797 -9.68 1 98.44 119 TYR A CA 1
ATOM 894 C C . TYR A 1 119 ? 3.586 -13.805 -10.023 1 98.44 119 TYR A C 1
ATOM 896 O O . TYR A 1 119 ? 4.598 -14.172 -10.625 1 98.44 119 TYR A O 1
ATOM 904 N N . TYR A 1 120 ? 3.387 -12.578 -9.656 1 97 120 TYR A N 1
ATOM 905 C CA . TYR A 1 120 ? 4.426 -11.562 -9.805 1 97 120 TYR A CA 1
ATOM 906 C C . TYR A 1 120 ? 5.207 -11.391 -8.508 1 97 120 TYR A C 1
ATOM 908 O O . TYR A 1 120 ? 4.754 -11.805 -7.441 1 97 120 TYR A O 1
ATOM 916 N N . ILE A 1 121 ? 6.406 -10.898 -8.578 1 96.69 121 ILE A N 1
ATOM 917 C CA . ILE A 1 121 ? 7.211 -10.43 -7.457 1 96.69 121 ILE A CA 1
ATOM 918 C C . ILE A 1 121 ? 7.66 -8.992 -7.703 1 96.69 121 ILE A C 1
ATOM 920 O O . ILE A 1 121 ? 8.367 -8.711 -8.68 1 96.69 121 ILE A O 1
ATOM 924 N N . LYS A 1 122 ? 7.297 -8.109 -6.887 1 95.12 122 LYS A N 1
ATOM 925 C CA . LYS A 1 122 ? 7.684 -6.707 -7.016 1 95.12 122 LYS A CA 1
ATOM 926 C C . LYS A 1 122 ? 7.742 -6.027 -5.648 1 95.12 122 LYS A C 1
ATOM 928 O O . LYS A 1 122 ? 7.242 -6.566 -4.66 1 95.12 122 LYS A O 1
ATOM 933 N N . PRO A 1 123 ? 8.367 -4.855 -5.52 1 95.81 123 PRO A N 1
ATOM 934 C CA . PRO A 1 123 ? 8.383 -4.164 -4.227 1 95.81 123 PRO A CA 1
ATOM 935 C C . PRO A 1 123 ? 6.984 -3.824 -3.725 1 95.81 123 PRO A C 1
ATOM 937 O O . PRO A 1 123 ? 6.133 -3.389 -4.504 1 95.81 123 PRO A O 1
ATOM 940 N N . ASN A 1 124 ? 6.754 -4.098 -2.486 1 96 124 ASN A N 1
ATOM 941 C CA . ASN A 1 124 ? 5.484 -3.715 -1.871 1 96 124 ASN A CA 1
ATOM 942 C C . ASN A 1 124 ? 5.426 -2.217 -1.591 1 96 124 ASN A C 1
ATOM 944 O O . ASN A 1 124 ? 4.348 -1.624 -1.586 1 96 124 ASN A O 1
ATOM 948 N N . TYR A 1 125 ? 6.594 -1.631 -1.242 1 96.06 125 TYR A N 1
ATOM 949 C CA . TYR A 1 125 ? 6.766 -0.232 -0.866 1 96.06 125 TYR A CA 1
ATOM 950 C C . TYR A 1 125 ? 7.906 0.407 -1.648 1 96.06 125 TYR A C 1
ATOM 952 O O . TYR A 1 125 ? 8.758 -0.294 -2.203 1 96.06 125 TYR A O 1
ATOM 960 N N . PRO A 1 126 ? 7.992 1.729 -1.654 1 95 126 PRO A N 1
ATOM 961 C CA . PRO A 1 126 ? 9.086 2.375 -2.391 1 95 126 PRO A CA 1
ATOM 962 C C . PRO A 1 126 ? 10.336 2.566 -1.54 1 95 126 PRO A C 1
ATOM 964 O O . PRO A 1 126 ? 10.273 2.465 -0.312 1 95 126 PRO A O 1
ATOM 967 N N . GLY A 1 127 ? 11.352 2.777 -2.178 1 95.06 127 GLY A N 1
ATOM 968 C CA . GLY A 1 127 ? 12.555 3.359 -1.614 1 95.06 127 GLY A CA 1
ATOM 969 C C . GLY A 1 127 ? 13.078 2.598 -0.411 1 95.06 127 GLY A C 1
ATOM 970 O O . GLY A 1 127 ? 13.391 1.408 -0.508 1 95.06 127 GLY A O 1
ATOM 971 N N . ARG A 1 128 ? 12.961 3.219 0.723 1 97.12 128 ARG A N 1
ATOM 972 C CA . ARG A 1 128 ? 13.594 2.762 1.955 1 97.12 128 ARG A CA 1
ATOM 973 C C . ARG A 1 128 ? 12.93 1.493 2.475 1 97.12 128 ARG A C 1
ATOM 975 O O . ARG A 1 128 ? 13.461 0.82 3.357 1 97.12 128 ARG A O 1
ATOM 982 N N . SER A 1 129 ? 11.812 1.189 1.884 1 97.62 129 SER A N 1
ATOM 983 C CA . SER A 1 129 ? 11.109 -0.026 2.285 1 97.62 129 SER A CA 1
ATOM 984 C C . SER A 1 129 ? 10.945 -0.985 1.11 1 97.62 129 SER A C 1
ATOM 986 O O . SER A 1 129 ? 10.148 -1.919 1.169 1 97.62 129 SER A O 1
ATOM 988 N N . SER A 1 130 ? 11.711 -0.792 0.049 1 96.44 130 SER A N 1
ATOM 989 C CA . SER A 1 130 ? 11.539 -1.538 -1.193 1 96.44 130 SER A CA 1
ATOM 990 C C . SER A 1 130 ? 12.141 -2.936 -1.088 1 96.44 130 SER A C 1
ATOM 992 O O . SER A 1 130 ? 11.922 -3.777 -1.963 1 96.44 130 SER A O 1
ATOM 994 N N . HIS A 1 131 ? 12.867 -3.223 -0.019 1 97 131 HIS A N 1
ATOM 995 C CA . HIS A 1 131 ? 13.414 -4.559 0.183 1 97 131 HIS A CA 1
ATOM 996 C C . HIS A 1 131 ? 12.328 -5.543 0.604 1 97 131 HIS A C 1
ATOM 998 O O . HIS A 1 131 ? 12.57 -6.75 0.675 1 97 131 HIS A O 1
ATOM 1004 N N . ASN A 1 132 ? 11.133 -5.062 0.928 1 97.75 132 ASN A N 1
ATOM 1005 C CA . ASN A 1 132 ? 9.945 -5.883 1.15 1 97.75 132 ASN A CA 1
ATOM 1006 C C . ASN A 1 132 ? 9.156 -6.086 -0.14 1 97.75 132 ASN A C 1
ATOM 1008 O O . ASN A 1 132 ? 8.664 -5.121 -0.73 1 97.75 132 ASN A O 1
ATOM 1012 N N . CYS A 1 133 ? 8.992 -7.289 -0.559 1 97.25 133 CYS A N 1
ATOM 1013 C CA . CYS A 1 133 ? 8.273 -7.531 -1.804 1 97.25 133 CYS A CA 1
ATOM 1014 C C . CYS A 1 133 ? 6.84 -7.973 -1.528 1 97.25 133 CYS A C 1
ATOM 1016 O O . CYS A 1 133 ? 6.488 -8.281 -0.387 1 97.25 133 CYS A O 1
ATOM 1018 N N . ASN A 1 134 ? 6.078 -7.875 -2.527 1 96.56 134 ASN A N 1
ATOM 1019 C CA . ASN A 1 134 ? 4.719 -8.398 -2.607 1 96.56 134 ASN A CA 1
ATOM 1020 C C . ASN A 1 134 ? 4.566 -9.383 -3.76 1 96.56 134 ASN A C 1
ATOM 1022 O O . ASN A 1 134 ? 5.465 -9.523 -4.594 1 96.56 134 ASN A O 1
ATOM 1026 N N . ALA A 1 135 ? 3.439 -10.047 -3.734 1 97.62 135 ALA A N 1
ATOM 1027 C CA . ALA A 1 135 ? 3.086 -10.961 -4.82 1 97.62 135 ALA A CA 1
ATOM 1028 C C . ALA A 1 135 ? 1.572 -11.133 -4.926 1 97.62 135 ALA A C 1
ATOM 1030 O O . ALA A 1 135 ? 0.859 -11.016 -3.924 1 97.62 135 ALA A O 1
ATOM 1031 N N . GLY A 1 136 ? 1.079 -11.305 -6.059 1 97.25 136 GLY A N 1
ATOM 1032 C CA . GLY A 1 136 ? -0.268 -11.758 -6.371 1 97.25 136 GLY A CA 1
ATOM 1033 C C . GLY A 1 136 ? -0.295 -13.047 -7.168 1 97.25 136 GLY A C 1
ATOM 1034 O O . GLY A 1 136 ? 0.488 -13.219 -8.102 1 97.25 136 GLY A O 1
ATOM 1035 N N . PHE A 1 137 ? -1.191 -13.938 -6.836 1 98 137 PHE A N 1
ATOM 1036 C CA . PHE A 1 137 ? -1.188 -15.281 -7.395 1 98 137 PHE A CA 1
ATOM 1037 C C . PHE A 1 137 ? -2.465 -15.539 -8.188 1 98 137 PHE A C 1
ATOM 1039 O O . PHE A 1 137 ? -3.555 -15.148 -7.766 1 98 137 PHE A O 1
ATOM 1046 N N . LEU A 1 138 ? -2.307 -16.172 -9.281 1 97.56 138 LEU A N 1
ATOM 1047 C CA . LEU A 1 138 ? -3.418 -16.688 -10.078 1 97.56 138 LEU A CA 1
ATOM 1048 C C . LEU A 1 138 ? -3.295 -18.188 -10.273 1 97.56 138 LEU A C 1
ATOM 1050 O O . LEU A 1 138 ? -2.277 -18.672 -10.773 1 97.56 138 LEU A O 1
ATOM 1054 N N . VAL A 1 139 ? -4.27 -18.859 -9.852 1 96.94 139 VAL A N 1
ATOM 1055 C CA . VAL A 1 139 ? -4.379 -20.281 -10.078 1 96.94 139 VAL A CA 1
ATOM 1056 C C . VAL A 1 139 ? -5.664 -20.594 -10.852 1 96.94 139 VAL A C 1
ATOM 1058 O O . VAL A 1 139 ? -6.762 -20.328 -10.359 1 96.94 139 VAL A O 1
ATOM 1061 N N . PRO A 1 140 ? -5.52 -21.094 -12.078 1 96 140 PRO A N 1
ATOM 1062 C CA . PRO A 1 140 ? -6.738 -21.453 -12.805 1 96 140 PRO A CA 1
ATOM 1063 C C . PRO A 1 140 ? -7.598 -22.469 -12.039 1 96 140 PRO A C 1
ATOM 1065 O O . PRO A 1 140 ? -7.066 -23.328 -11.344 1 96 140 PRO A O 1
ATOM 1068 N N . THR A 1 141 ? -8.852 -22.406 -12.227 1 92.06 141 THR A N 1
ATOM 1069 C CA . THR A 1 141 ? -9.781 -23.234 -11.453 1 92.06 141 THR A CA 1
ATOM 1070 C C . THR A 1 141 ? -9.984 -24.594 -12.117 1 92.06 141 THR A C 1
ATOM 1072 O O . THR A 1 141 ? -10.602 -25.484 -11.531 1 92.06 141 THR A O 1
ATOM 1075 N N . ASN A 1 142 ? -9.422 -24.734 -13.273 1 92.5 142 ASN A N 1
ATOM 1076 C CA . ASN A 1 142 ? -9.688 -25.969 -14.016 1 92.5 142 ASN A CA 1
ATOM 1077 C C . ASN A 1 142 ? -8.812 -27.109 -13.516 1 92.5 142 ASN A C 1
ATOM 1079 O O . ASN A 1 142 ? -9 -28.266 -13.93 1 92.5 142 ASN A O 1
ATOM 1083 N N . HIS A 1 143 ? -7.797 -26.891 -12.711 1 87.75 143 HIS A N 1
ATOM 1084 C CA . HIS A 1 143 ? -6.926 -27.906 -12.156 1 87.75 143 HIS A CA 1
ATOM 1085 C C . HIS A 1 143 ? -7.121 -28.047 -10.648 1 87.75 143 HIS A C 1
ATOM 1087 O O . HIS A 1 143 ? -6.152 -28.016 -9.891 1 87.75 143 HIS A O 1
ATOM 1093 N N . ARG A 1 144 ? -8.258 -28.25 -10.203 1 81.81 144 ARG A N 1
ATOM 1094 C CA . ARG A 1 144 ? -8.547 -28.312 -8.773 1 81.81 144 ARG A CA 1
ATOM 1095 C C . ARG A 1 144 ? -7.953 -29.578 -8.164 1 81.81 144 ARG A C 1
ATOM 1097 O O . ARG A 1 144 ? -7.82 -30.609 -8.836 1 81.81 144 ARG A O 1
ATOM 1104 N N . GLY A 1 145 ? -7.5 -29.484 -6.949 1 86.88 145 GLY A N 1
ATOM 1105 C CA . GLY A 1 145 ? -7.082 -30.641 -6.172 1 86.88 145 GLY A CA 1
ATOM 1106 C C . GLY A 1 145 ? -5.633 -31.031 -6.41 1 86.88 145 GLY A C 1
ATOM 1107 O O . GLY A 1 145 ? -5.172 -32.062 -5.906 1 86.88 145 GLY A O 1
ATOM 1108 N N . LYS A 1 146 ? -4.914 -30.266 -7.109 1 92.25 146 LYS A N 1
ATOM 1109 C CA . LYS A 1 146 ? -3.543 -30.625 -7.457 1 92.25 146 LYS A CA 1
ATOM 1110 C C . LYS A 1 146 ? -2.541 -29.906 -6.555 1 92.25 146 LYS A C 1
ATOM 1112 O O . LYS A 1 146 ? -1.33 -30.078 -6.707 1 92.25 146 LYS A O 1
ATOM 1117 N N . LYS A 1 147 ? -3.041 -29.062 -5.605 1 94.94 147 LYS A N 1
ATOM 1118 C CA . LYS A 1 147 ? -2.201 -28.344 -4.652 1 94.94 147 LYS A CA 1
ATOM 1119 C C . LYS A 1 147 ? -1.229 -27.406 -5.371 1 94.94 147 LYS A C 1
ATOM 1121 O O . LYS A 1 147 ? -0.054 -27.328 -5.004 1 94.94 147 LYS A O 1
ATOM 1126 N N . LEU A 1 148 ? -1.729 -26.828 -6.449 1 96.81 148 LEU A N 1
ATOM 1127 C CA . LEU A 1 148 ? -0.93 -25.906 -7.246 1 96.81 148 LEU A CA 1
ATOM 1128 C C . LEU A 1 148 ? -0.566 -24.672 -6.438 1 96.81 148 LEU A C 1
ATOM 1130 O O . LEU A 1 148 ? 0.55 -24.156 -6.547 1 96.81 148 LEU A O 1
ATOM 1134 N N . GLY A 1 149 ? -1.466 -24.203 -5.566 1 96.81 149 GLY A N 1
ATOM 1135 C CA . GLY A 1 149 ? -1.212 -23.031 -4.754 1 96.81 149 GLY A CA 1
ATOM 1136 C C . GLY A 1 149 ? 0.004 -23.172 -3.857 1 96.81 149 GLY A C 1
ATOM 1137 O O . GLY A 1 149 ? 0.872 -22.297 -3.836 1 96.81 149 GLY A O 1
ATOM 1138 N N . ILE A 1 150 ? 0.059 -24.25 -3.162 1 96.94 150 ILE A N 1
ATOM 1139 C CA . ILE A 1 150 ? 1.163 -24.453 -2.232 1 96.94 150 ILE A CA 1
ATOM 1140 C C . ILE A 1 150 ? 2.469 -24.609 -3.008 1 96.94 150 ILE A C 1
ATOM 1142 O O . ILE A 1 150 ? 3.527 -24.172 -2.547 1 96.94 150 ILE A O 1
ATOM 1146 N N . ALA A 1 151 ? 2.447 -25.281 -4.172 1 97.44 151 ALA A N 1
ATOM 1147 C CA . ALA A 1 151 ? 3.643 -25.406 -5.004 1 97.44 151 ALA A CA 1
ATOM 1148 C C . ALA A 1 151 ? 4.133 -24.047 -5.473 1 97.44 151 ALA A C 1
ATOM 1150 O O . ALA A 1 151 ? 5.336 -23.766 -5.449 1 97.44 151 ALA A O 1
ATOM 1151 N N . LEU A 1 152 ? 3.223 -23.188 -5.93 1 98.38 152 LEU A N 1
ATOM 1152 C CA . LEU A 1 152 ? 3.578 -21.812 -6.301 1 98.38 152 LEU A CA 1
ATOM 1153 C C . LEU A 1 152 ? 4.148 -21.062 -5.109 1 98.38 152 LEU A C 1
ATOM 1155 O O . LEU A 1 152 ? 5.141 -20.344 -5.242 1 98.38 152 LEU A O 1
ATOM 1159 N N . GLY A 1 153 ? 3.537 -21.219 -3.971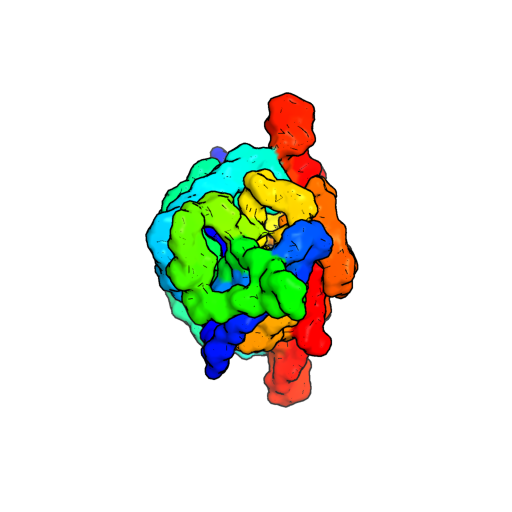 1 98.62 153 GLY A N 1
ATOM 1160 C CA . GLY A 1 153 ? 4.051 -20.594 -2.758 1 98.62 153 GLY A CA 1
ATOM 1161 C C . GLY A 1 153 ? 5.461 -21.031 -2.416 1 98.62 153 GLY A C 1
ATOM 1162 O O . GLY A 1 153 ? 6.305 -20.203 -2.059 1 98.62 153 GLY A O 1
ATOM 1163 N N . LYS A 1 154 ? 5.719 -22.312 -2.469 1 98.62 154 LYS A N 1
ATOM 1164 C CA . LYS A 1 154 ? 7.062 -22.828 -2.232 1 98.62 154 LYS A CA 1
ATOM 1165 C C . LYS A 1 154 ? 8.07 -22.203 -3.195 1 98.62 154 LYS A C 1
ATOM 1167 O O . LYS A 1 154 ? 9.18 -21.859 -2.799 1 98.62 154 LYS A O 1
ATOM 1172 N N . SER A 1 155 ? 7.699 -22.094 -4.445 1 98.75 155 SER A N 1
ATOM 1173 C CA . SER A 1 155 ? 8.594 -21.484 -5.422 1 98.75 155 SER A CA 1
ATOM 1174 C C . SER A 1 155 ? 8.844 -20.016 -5.094 1 98.75 155 SER A C 1
ATOM 1176 O O . SER A 1 155 ? 9.938 -19.5 -5.332 1 98.75 155 SER A O 1
ATOM 1178 N N . TYR A 1 156 ? 7.828 -19.312 -4.578 1 98.75 156 TYR A N 1
ATOM 1179 C CA . TYR A 1 156 ? 7.953 -17.922 -4.156 1 98.75 156 TYR A CA 1
ATOM 1180 C C . TYR A 1 156 ? 9.055 -17.766 -3.117 1 98.75 156 TYR A C 1
ATOM 1182 O O . TYR A 1 156 ? 9.844 -16.812 -3.178 1 98.75 156 TYR A O 1
ATOM 1190 N N . LEU A 1 157 ? 9.227 -18.688 -2.225 1 98.69 157 LEU A N 1
ATOM 1191 C CA . LEU A 1 157 ? 10.242 -18.688 -1.179 1 98.69 157 LEU A CA 1
ATOM 1192 C C . LEU A 1 157 ? 11.633 -18.844 -1.773 1 98.69 157 LEU A C 1
ATOM 1194 O O . LEU A 1 157 ? 12.633 -18.469 -1.146 1 98.69 157 LEU A O 1
ATOM 1198 N N . GLU A 1 158 ? 11.68 -19.406 -2.963 1 98.06 158 GLU A N 1
ATOM 1199 C CA . GLU A 1 158 ? 12.961 -19.562 -3.645 1 98.06 158 GLU A CA 1
ATOM 1200 C C . GLU A 1 158 ? 13.312 -18.312 -4.457 1 98.06 158 GLU A C 1
ATOM 1202 O O . GLU A 1 158 ? 14.43 -17.812 -4.371 1 98.06 158 GLU A O 1
ATOM 1207 N N . TYR A 1 159 ? 12.383 -17.781 -5.207 1 97.5 159 TYR A N 1
ATOM 1208 C CA . TYR A 1 159 ? 12.664 -16.734 -6.188 1 97.5 159 TYR A CA 1
ATOM 1209 C C . TYR A 1 159 ? 12.812 -15.383 -5.508 1 97.5 159 TYR A C 1
ATOM 1211 O O . TYR A 1 159 ? 13.672 -14.578 -5.891 1 97.5 159 TYR A O 1
ATOM 1219 N N . ALA A 1 160 ? 12.008 -15.062 -4.508 1 97.25 160 ALA A N 1
ATOM 1220 C CA . ALA A 1 160 ? 11.984 -13.727 -3.92 1 97.25 160 ALA A CA 1
ATOM 1221 C C . ALA A 1 160 ? 13.344 -13.367 -3.332 1 97.25 160 ALA A C 1
ATOM 1223 O O . ALA A 1 160 ? 13.898 -12.305 -3.641 1 97.25 160 ALA A O 1
ATOM 1224 N N . PRO A 1 161 ? 13.992 -14.289 -2.531 1 96.69 161 PRO A N 1
ATOM 1225 C CA . PRO A 1 161 ? 15.328 -13.961 -2.031 1 96.69 161 PRO A CA 1
ATOM 1226 C C . PRO A 1 161 ? 16.359 -13.82 -3.15 1 96.69 161 PRO A C 1
ATOM 1228 O O . PRO A 1 161 ? 17.281 -13.008 -3.049 1 96.69 161 PRO A O 1
ATOM 1231 N N . ARG A 1 162 ? 16.219 -14.586 -4.191 1 95.56 162 ARG A N 1
ATOM 1232 C CA . ARG A 1 162 ? 17.156 -14.531 -5.305 1 95.56 162 ARG A CA 1
ATOM 1233 C C . ARG A 1 162 ? 17.078 -13.188 -6.023 1 95.56 162 ARG A C 1
ATOM 1235 O O . ARG A 1 162 ? 18.031 -12.758 -6.668 1 95.56 162 ARG A O 1
ATOM 1242 N N . LEU A 1 163 ? 15.938 -12.57 -5.949 1 95.31 163 LEU A N 1
ATOM 1243 C CA . LEU A 1 163 ? 15.758 -11.258 -6.559 1 95.31 163 LEU A CA 1
ATOM 1244 C C . LEU A 1 163 ? 16.281 -10.156 -5.645 1 95.31 163 LEU A C 1
ATOM 1246 O O . LEU A 1 163 ? 16.234 -8.977 -5.992 1 95.31 163 LEU A O 1
ATOM 1250 N N . GLY A 1 164 ? 16.703 -10.523 -4.457 1 94.31 164 GLY A N 1
ATOM 1251 C CA . GLY A 1 164 ? 17.344 -9.578 -3.561 1 94.31 164 GLY A CA 1
ATOM 1252 C C . GLY A 1 164 ? 16.438 -9.07 -2.463 1 94.31 164 GLY A C 1
ATOM 1253 O O . GLY A 1 164 ? 16.828 -8.211 -1.672 1 94.31 164 GLY A O 1
ATOM 1254 N N . TYR A 1 165 ? 15.258 -9.586 -2.412 1 96.81 165 TYR A N 1
ATOM 1255 C CA . TYR A 1 165 ? 14.328 -9.117 -1.387 1 96.81 165 TYR A CA 1
ATOM 1256 C C . TYR A 1 165 ? 14.68 -9.703 -0.024 1 96.81 165 TYR A C 1
ATOM 1258 O O . TYR A 1 165 ? 15.141 -10.844 0.069 1 96.81 165 TYR A O 1
ATOM 1266 N N . ARG A 1 166 ? 14.406 -8.922 1.038 1 97.94 166 ARG A N 1
ATOM 1267 C CA . ARG A 1 166 ?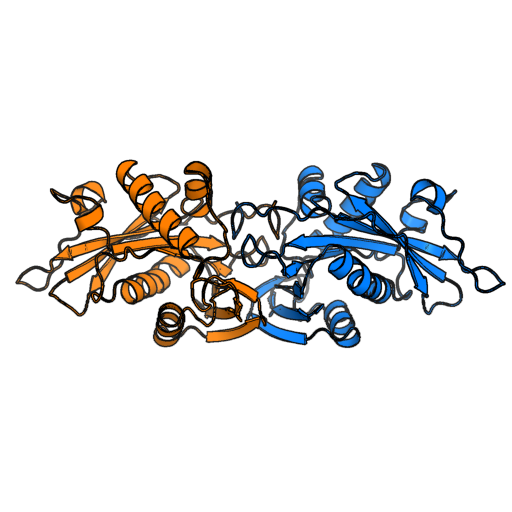 14.734 -9.336 2.398 1 97.94 166 ARG A CA 1
ATOM 1268 C C . ARG A 1 166 ? 13.492 -9.836 3.131 1 97.94 166 ARG A C 1
ATOM 1270 O O . ARG A 1 166 ? 13.602 -10.5 4.164 1 97.94 166 ARG A O 1
ATOM 1277 N N . GLY A 1 167 ? 12.305 -9.453 2.648 1 98.38 167 GLY A N 1
ATOM 1278 C CA . GLY A 1 167 ? 11.047 -9.875 3.246 1 98.38 167 GLY A CA 1
ATOM 1279 C C . GLY A 1 167 ? 9.867 -9.758 2.299 1 98.38 167 GLY A C 1
ATOM 1280 O O . GLY A 1 167 ? 9.984 -9.172 1.22 1 98.38 167 GLY A O 1
ATOM 1281 N N . SER A 1 168 ? 8.805 -10.336 2.697 1 98.69 168 SER A N 1
ATOM 1282 C CA . SER A 1 168 ? 7.551 -10.297 1.956 1 98.69 168 SER A CA 1
ATOM 1283 C C . SER A 1 168 ? 6.414 -9.773 2.83 1 98.69 168 SER A C 1
ATOM 1285 O O . SER A 1 168 ? 6.309 -10.141 4.004 1 98.69 168 SER A O 1
ATOM 1287 N N . VAL A 1 169 ? 5.617 -8.938 2.268 1 98.75 169 VAL A N 1
ATOM 1288 C CA . VAL A 1 169 ? 4.43 -8.43 2.941 1 98.75 169 VAL A CA 1
ATOM 1289 C C . VAL A 1 169 ? 3.215 -8.562 2.023 1 98.75 169 VAL A C 1
ATOM 1291 O O . VAL A 1 169 ? 3.234 -8.094 0.885 1 98.75 169 VAL A O 1
ATOM 1294 N N . PHE A 1 170 ? 2.189 -9.258 2.438 1 98.56 170 PHE A N 1
ATOM 1295 C CA . PHE A 1 170 ? 0.852 -9.172 1.864 1 98.56 170 PHE A CA 1
ATOM 1296 C C . PHE A 1 170 ? -0.045 -8.273 2.703 1 98.56 170 PHE A C 1
ATOM 1298 O O . PHE A 1 170 ? -0.366 -8.602 3.848 1 98.56 170 PHE A O 1
ATOM 1305 N N . ASN A 1 171 ? -0.516 -7.238 2.129 1 97.5 171 ASN A N 1
ATOM 1306 C CA . ASN A 1 171 ? -1.229 -6.215 2.889 1 97.5 171 ASN A CA 1
ATOM 1307 C C . ASN A 1 171 ? -2.684 -6.609 3.131 1 97.5 171 ASN A C 1
ATOM 1309 O O . ASN A 1 171 ? -3.281 -6.207 4.129 1 97.5 171 ASN A O 1
ATOM 1313 N N . LEU A 1 172 ? -3.213 -7.297 2.117 1 97.94 172 LEU A N 1
ATOM 1314 C CA . LEU A 1 172 ? -4.652 -7.531 2.133 1 97.94 172 LEU A CA 1
ATOM 1315 C C . LEU A 1 172 ? -4.973 -8.992 1.822 1 97.94 172 LEU A C 1
ATOM 1317 O O . LEU A 1 172 ? -5.469 -9.305 0.738 1 97.94 172 LEU A O 1
ATOM 1321 N N . VAL A 1 173 ? -4.73 -9.875 2.748 1 98.75 173 VAL A N 1
ATOM 1322 C CA . VAL A 1 173 ? -5.297 -11.219 2.625 1 98.75 173 VAL A CA 1
ATOM 1323 C C . VAL A 1 173 ? -6.621 -11.289 3.381 1 98.75 173 VAL A C 1
ATOM 1325 O O . VAL A 1 173 ? -6.637 -11.344 4.613 1 98.75 173 VAL A O 1
ATOM 1328 N N . TYR A 1 174 ? -7.699 -11.258 2.584 1 98.69 174 TYR A N 1
ATOM 1329 C CA . TYR A 1 174 ? -9.008 -11.211 3.219 1 98.69 174 TYR A CA 1
ATOM 1330 C C . TYR A 1 174 ? -9.289 -12.492 3.998 1 98.69 174 TYR A C 1
ATOM 1332 O O . TYR A 1 174 ? -8.938 -13.586 3.551 1 98.69 174 TYR A O 1
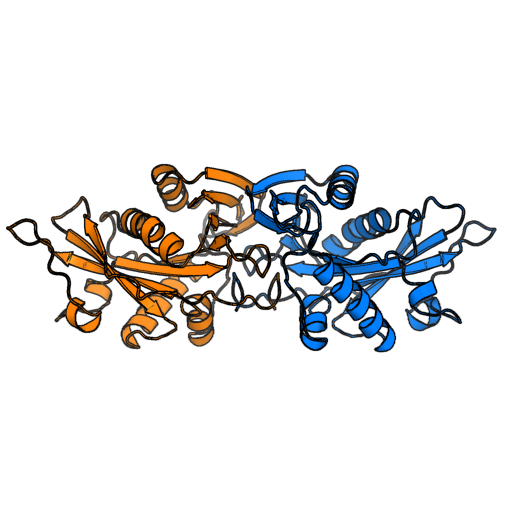ATOM 1340 N N . LYS A 1 175 ? -9.961 -12.352 5.094 1 98.5 175 LYS A N 1
ATOM 1341 C CA . LYS A 1 175 ? -10.164 -13.461 6.023 1 98.5 175 LYS A CA 1
ATOM 1342 C C . LYS A 1 175 ? -11 -14.57 5.387 1 98.5 175 LYS A C 1
ATOM 1344 O O . LYS A 1 175 ? -10.953 -15.719 5.832 1 98.5 175 LYS A O 1
ATOM 1349 N N . ASN A 1 176 ? -11.789 -14.227 4.418 1 96.88 176 ASN A N 1
ATOM 1350 C CA . ASN A 1 176 ? -12.578 -15.25 3.74 1 96.88 176 ASN A CA 1
ATOM 1351 C C . ASN A 1 176 ? -11.703 -16.125 2.848 1 96.88 176 ASN A C 1
ATOM 1353 O O . ASN A 1 176 ? -12.133 -17.188 2.404 1 96.88 176 ASN A O 1
ATOM 1357 N N . ASN A 1 177 ? -10.523 -15.633 2.484 1 96.94 177 ASN A N 1
ATOM 1358 C CA . ASN A 1 177 ? -9.633 -16.391 1.61 1 96.94 177 ASN A CA 1
ATOM 1359 C C . ASN A 1 177 ? -8.891 -17.484 2.373 1 96.94 177 ASN A C 1
ATOM 1361 O O . ASN A 1 177 ? -7.664 -17.422 2.518 1 96.94 177 ASN A O 1
ATOM 1365 N N . ILE A 1 178 ? -9.547 -18.469 2.82 1 96.88 178 ILE A N 1
ATOM 1366 C CA . ILE A 1 178 ? -9.062 -19.516 3.711 1 96.88 178 ILE A CA 1
ATOM 1367 C C . ILE A 1 178 ? -7.926 -20.281 3.035 1 96.88 178 ILE A C 1
ATOM 1369 O O . ILE A 1 178 ? -6.891 -20.547 3.654 1 96.88 178 ILE A O 1
ATOM 1373 N N . PRO A 1 179 ? -8.055 -20.594 1.742 1 94.62 179 PRO A N 1
ATOM 1374 C CA . PRO A 1 179 ? -6.957 -21.328 1.095 1 94.62 179 PRO A CA 1
ATOM 1375 C C . PRO A 1 179 ? -5.641 -20.547 1.125 1 94.62 179 PRO A C 1
ATOM 1377 O O . PRO A 1 179 ? -4.594 -21.125 1.438 1 94.62 179 PRO A O 1
ATOM 1380 N N . SER A 1 180 ? -5.652 -19.266 0.834 1 97.06 180 SER A N 1
ATOM 1381 C CA . SER A 1 180 ? -4.445 -18.438 0.876 1 97.06 180 SER A CA 1
ATOM 1382 C C . SER A 1 180 ? -3.855 -18.391 2.283 1 97.06 180 SER A C 1
ATOM 1384 O O . SER A 1 180 ? -2.654 -18.609 2.467 1 97.06 180 SER A O 1
ATOM 1386 N N . LEU A 1 181 ? -4.676 -18.141 3.25 1 98.56 181 LEU A N 1
ATOM 1387 C CA . LEU A 1 181 ? -4.215 -18.078 4.633 1 98.56 181 LEU A CA 1
ATOM 1388 C C . LEU A 1 181 ? -3.562 -19.391 5.055 1 98.56 181 LEU A C 1
ATOM 1390 O O . LEU A 1 181 ? -2.52 -19.391 5.711 1 98.56 181 LEU A O 1
ATOM 1394 N N . SER A 1 182 ? -4.172 -20.469 4.66 1 98.06 182 SER A N 1
ATOM 1395 C CA . SER A 1 182 ? -3.648 -21.781 5 1 98.06 182 SER A CA 1
ATOM 1396 C C . SER A 1 182 ? -2.277 -22.016 4.367 1 98.06 182 SER A C 1
ATOM 1398 O O . SER A 1 182 ? -1.378 -22.562 5.008 1 98.06 182 SER A O 1
ATOM 1400 N N . ILE A 1 183 ? -2.123 -21.641 3.154 1 97.88 183 ILE A N 1
ATOM 1401 C CA . ILE A 1 183 ? -0.859 -21.797 2.443 1 97.88 183 ILE A CA 1
ATOM 1402 C C . ILE A 1 183 ? 0.238 -21.016 3.166 1 97.88 183 ILE A C 1
ATOM 1404 O O . ILE A 1 183 ? 1.317 -21.547 3.43 1 97.88 183 ILE A O 1
ATOM 1408 N N . TRP A 1 184 ? -0.029 -19.75 3.504 1 98.69 184 TRP A N 1
ATOM 1409 C CA . TRP A 1 184 ? 0.996 -18.906 4.105 1 98.69 184 TRP A CA 1
ATOM 1410 C C . TRP A 1 184 ? 1.345 -19.391 5.508 1 98.69 184 TRP A C 1
ATOM 1412 O O . TRP A 1 184 ? 2.512 -19.359 5.91 1 98.69 184 TRP A O 1
ATOM 1422 N N . ASP A 1 185 ? 0.337 -19.859 6.219 1 98.62 185 ASP A N 1
ATOM 1423 C CA . ASP A 1 185 ? 0.602 -20.5 7.508 1 98.62 185 ASP A CA 1
ATOM 1424 C C . ASP A 1 185 ? 1.53 -21.703 7.352 1 98.62 185 ASP A C 1
ATOM 1426 O O . ASP A 1 185 ? 2.527 -21.812 8.062 1 98.62 185 ASP A O 1
ATOM 1430 N N . GLN A 1 186 ? 1.182 -22.531 6.43 1 98.25 186 GLN A N 1
ATOM 1431 C CA . GLN A 1 186 ? 1.938 -23.766 6.203 1 98.25 186 GLN A CA 1
ATOM 1432 C C . GLN A 1 186 ? 3.379 -23.453 5.805 1 98.25 186 GLN A C 1
ATOM 1434 O O . GLN A 1 186 ? 4.297 -24.203 6.16 1 98.25 186 GLN A O 1
ATOM 1439 N N . LEU A 1 187 ? 3.572 -22.422 5.082 1 98.62 187 LEU A N 1
ATOM 1440 C CA . LEU A 1 187 ? 4.895 -22.078 4.566 1 98.62 187 LEU A CA 1
ATOM 1441 C C . LEU A 1 187 ? 5.668 -21.234 5.566 1 98.62 187 LEU A C 1
ATOM 1443 O O . LEU A 1 187 ? 6.754 -20.734 5.258 1 98.62 187 LEU A O 1
ATOM 1447 N N . GLY A 1 188 ? 5.121 -21 6.734 1 98.62 188 GLY A N 1
ATOM 1448 C CA . GLY A 1 188 ? 5.84 -20.375 7.832 1 98.62 188 GLY A CA 1
ATOM 1449 C C . GLY A 1 188 ? 5.762 -18.859 7.805 1 98.62 188 GLY A C 1
ATOM 1450 O O . GLY A 1 188 ? 6.586 -18.172 8.422 1 98.62 188 GLY A O 1
ATOM 1451 N N . PHE A 1 189 ? 4.898 -18.328 7.023 1 98.88 189 PHE A N 1
ATOM 1452 C CA . PHE A 1 189 ? 4.637 -16.891 7.121 1 98.88 189 PHE A CA 1
ATOM 1453 C C . PHE A 1 189 ? 3.928 -16.562 8.43 1 98.88 189 PHE A C 1
ATOM 1455 O O . PHE A 1 189 ? 3.309 -17.438 9.047 1 98.88 189 PHE A O 1
ATOM 1462 N N . GLN A 1 190 ? 4.012 -15.297 8.836 1 98.81 190 GLN A N 1
ATOM 1463 C CA . GLN A 1 190 ? 3.402 -14.844 10.078 1 98.81 190 GLN A CA 1
ATOM 1464 C C . GLN A 1 190 ? 2.254 -13.875 9.812 1 98.81 190 GLN A C 1
ATOM 1466 O O . GLN A 1 190 ? 2.369 -12.984 8.969 1 98.81 190 GLN A O 1
ATOM 1471 N N . ARG A 1 191 ? 1.138 -14.102 10.461 1 98.75 191 ARG A N 1
ATOM 1472 C CA . ARG A 1 191 ? 0.072 -13.102 10.492 1 98.75 191 ARG A CA 1
ATOM 1473 C C . ARG A 1 191 ? 0.421 -11.961 11.445 1 98.75 191 ARG A C 1
ATOM 1475 O O . ARG A 1 191 ? 0.363 -12.125 12.664 1 98.75 191 ARG A O 1
ATOM 1482 N N . VAL A 1 192 ? 0.725 -10.758 10.953 1 98.88 192 VAL A N 1
ATOM 1483 C CA . VAL A 1 192 ? 1.38 -9.742 11.773 1 98.88 192 VAL A CA 1
ATOM 1484 C C . VAL A 1 192 ? 0.411 -8.594 12.047 1 98.88 192 VAL A C 1
ATOM 1486 O O . VAL A 1 192 ? 0.755 -7.637 12.742 1 98.88 192 VAL A O 1
ATOM 1489 N N . GLY A 1 193 ? -0.827 -8.672 11.555 1 98.81 193 GLY A N 1
ATOM 1490 C CA . GLY A 1 193 ? -1.828 -7.641 11.781 1 98.81 193 GLY A CA 1
ATOM 1491 C C . GLY A 1 193 ? -3.16 -7.945 11.125 1 98.81 193 GLY A C 1
ATOM 1492 O O . GLY A 1 193 ? -3.262 -8.875 10.32 1 98.81 193 GLY A O 1
ATOM 1493 N N . VAL A 1 194 ? -4.188 -7.242 11.516 1 98.88 194 VAL A N 1
ATOM 1494 C CA . VAL A 1 194 ? -5.52 -7.352 10.93 1 98.88 194 VAL A CA 1
ATOM 1495 C C . VAL A 1 194 ? -6.105 -5.961 10.711 1 98.88 194 VAL A C 1
ATOM 1497 O O . VAL A 1 194 ? -6.094 -5.125 11.617 1 98.88 194 VAL A O 1
ATOM 1500 N N . ILE A 1 195 ? -6.547 -5.645 9.547 1 98.88 195 ILE A N 1
ATOM 1501 C CA . ILE A 1 195 ? -7.309 -4.438 9.25 1 98.88 195 ILE A CA 1
ATOM 1502 C C . ILE A 1 195 ? -8.805 -4.75 9.281 1 98.88 195 ILE A C 1
ATOM 1504 O O . ILE A 1 195 ? -9.297 -5.508 8.438 1 98.88 195 ILE A O 1
ATOM 1508 N N . PRO A 1 196 ? -9.531 -4.184 10.188 1 98.75 196 PRO A N 1
ATOM 1509 C CA . PRO A 1 196 ? -10.969 -4.469 10.273 1 98.75 196 PRO A CA 1
ATOM 1510 C C . PRO A 1 196 ? -11.742 -3.971 9.055 1 98.75 196 PRO A C 1
ATOM 1512 O O . PRO A 1 196 ? -11.461 -2.881 8.547 1 98.75 196 PRO A O 1
ATOM 1515 N N . LYS A 1 197 ? -12.656 -4.812 8.57 1 98.56 197 LYS A N 1
ATOM 1516 C CA . LYS A 1 197 ? -13.586 -4.426 7.516 1 98.56 197 LYS A CA 1
ATOM 1517 C C . LYS A 1 197 ? -12.852 -3.814 6.328 1 98.56 197 LYS A C 1
ATOM 1519 O O . LYS A 1 197 ? -13.281 -2.801 5.777 1 98.56 197 LYS A O 1
ATOM 1524 N N . ALA A 1 198 ? -11.805 -4.438 5.945 1 98.62 198 ALA A N 1
ATOM 1525 C CA . ALA A 1 198 ? -10.852 -3.889 4.977 1 98.62 198 ALA A CA 1
ATOM 1526 C C . ALA A 1 198 ? -11.406 -3.986 3.557 1 98.62 198 ALA A C 1
ATOM 1528 O O . ALA A 1 198 ? -11.023 -3.203 2.684 1 98.62 198 ALA A O 1
ATOM 1529 N N . GLY A 1 199 ? -12.188 -4.984 3.318 1 98.44 199 GLY A N 1
ATOM 1530 C CA . GLY A 1 199 ? -12.672 -5.219 1.966 1 98.44 199 GLY A CA 1
ATOM 1531 C C . GLY A 1 199 ? -14.18 -5.32 1.877 1 98.44 199 GLY A C 1
ATOM 1532 O O . GLY A 1 199 ? -14.812 -6.012 2.68 1 98.44 199 GLY A O 1
ATOM 1533 N N . ARG A 1 200 ? -14.797 -4.609 0.957 1 98.31 200 ARG A N 1
ATOM 1534 C CA . ARG A 1 200 ? -16.188 -4.773 0.548 1 98.31 200 ARG A CA 1
ATOM 1535 C C . ARG A 1 200 ? -16.328 -5.867 -0.507 1 98.31 200 ARG A C 1
ATOM 1537 O O . ARG A 1 200 ? -16.172 -5.605 -1.702 1 98.31 200 ARG A O 1
ATOM 1544 N N . LEU A 1 201 ? -16.641 -7.129 -0.103 1 98.31 201 LEU A N 1
ATOM 1545 C CA . LEU A 1 201 ? -16.531 -8.305 -0.961 1 98.31 201 LEU A CA 1
ATOM 1546 C C . LEU A 1 201 ? -17.906 -8.906 -1.248 1 98.31 201 LEU A C 1
ATOM 1548 O O . LEU A 1 201 ? -18.844 -8.695 -0.488 1 98.31 201 LEU A O 1
ATOM 1552 N N . LYS A 1 202 ? -17.984 -9.648 -2.326 1 96.88 202 LYS A N 1
ATOM 1553 C CA . LYS A 1 202 ? -19.219 -10.367 -2.693 1 96.88 202 LYS A CA 1
ATOM 1554 C C . LYS A 1 202 ? -19.281 -11.719 -1.987 1 96.88 202 LYS A C 1
ATOM 1556 O O . LYS A 1 202 ? -19.344 -12.758 -2.641 1 96.88 202 LYS A O 1
ATOM 1561 N N . THR A 1 203 ? -19.328 -11.68 -0.676 1 94.25 203 THR A N 1
ATOM 1562 C CA . THR A 1 203 ? -19.297 -12.898 0.122 1 94.25 203 THR A CA 1
ATOM 1563 C C . THR A 1 203 ? -20.641 -13.133 0.808 1 94.25 203 THR A C 1
ATOM 1565 O O . THR A 1 203 ? -20.844 -14.164 1.455 1 94.25 203 THR A O 1
ATOM 1568 N N . GLY A 1 204 ? -21.531 -12.219 0.668 1 90.12 204 GLY A N 1
ATOM 1569 C CA . GLY A 1 204 ? -22.812 -12.367 1.32 1 90.12 204 GLY A CA 1
ATOM 1570 C C . GLY A 1 204 ? -23.781 -13.25 0.549 1 90.12 204 GLY A C 1
ATOM 1571 O O . GLY A 1 204 ? -23.453 -13.742 -0.528 1 90.12 204 GLY A O 1
ATOM 1572 N N . PRO A 1 205 ? -24.922 -13.438 1.263 1 90.25 205 PRO A N 1
ATOM 1573 C CA . PRO A 1 205 ? -25.953 -14.234 0.586 1 90.25 205 PRO A CA 1
ATOM 1574 C C . PRO A 1 205 ? -26.359 -13.648 -0.769 1 90.25 205 PRO A C 1
ATOM 1576 O O . PRO A 1 205 ? -26.438 -12.43 -0.921 1 90.25 205 PRO A O 1
ATOM 1579 N N . ASN A 1 206 ? -26.609 -14.422 -1.728 1 90.44 206 ASN A N 1
ATOM 1580 C CA . ASN A 1 206 ? -27.047 -14.062 -3.074 1 90.44 206 ASN A CA 1
ATOM 1581 C C . ASN A 1 206 ? -26.094 -13.055 -3.721 1 90.44 206 ASN A C 1
ATOM 1583 O O . ASN A 1 206 ? -26.547 -12.156 -4.441 1 90.44 206 ASN A O 1
ATOM 1587 N N . GLY A 1 207 ? -24.891 -13.094 -3.256 1 88.5 207 GLY A N 1
ATOM 1588 C CA . GLY A 1 207 ? -23.891 -12.25 -3.893 1 88.5 207 GLY A CA 1
ATOM 1589 C C . GLY A 1 207 ? -23.859 -10.844 -3.322 1 88.5 207 GLY A C 1
ATOM 1590 O O . GLY A 1 207 ? -23.266 -9.938 -3.922 1 88.5 207 GLY A O 1
ATOM 1591 N N . SER A 1 208 ? -24.5 -10.703 -2.184 1 94.69 208 SER A N 1
ATOM 1592 C CA . SER A 1 208 ? -24.469 -9.383 -1.555 1 94.69 208 SER A CA 1
ATOM 1593 C C . SER A 1 208 ? -23.078 -9.07 -1 1 94.69 208 SER A C 1
ATOM 1595 O O . SER A 1 208 ? -22.266 -9.984 -0.788 1 94.69 208 SER A O 1
ATOM 1597 N N . GLU A 1 209 ? -22.812 -7.805 -0.852 1 97.06 209 GLU A N 1
ATOM 1598 C CA . GLU A 1 209 ? -21.5 -7.375 -0.403 1 97.06 209 GLU A CA 1
ATOM 1599 C C . GLU A 1 209 ? -21.438 -7.277 1.118 1 97.06 209 GLU A C 1
ATOM 1601 O O . GLU A 1 209 ? -22.406 -6.891 1.76 1 97.06 209 GLU A O 1
ATOM 1606 N N . GLU A 1 210 ? -20.344 -7.672 1.642 1 97.56 210 GLU A N 1
ATOM 1607 C CA . GLU A 1 210 ? -20.031 -7.574 3.064 1 97.56 210 GLU A CA 1
ATOM 1608 C C . GLU A 1 210 ? -18.609 -7.051 3.283 1 97.56 210 GLU A C 1
ATOM 1610 O O . GLU A 1 210 ? -17.734 -7.242 2.438 1 97.56 210 GLU A O 1
ATOM 1615 N N . TYR A 1 211 ? -18.469 -6.344 4.387 1 98.25 211 TYR A N 1
ATOM 1616 C CA . TYR A 1 211 ? -17.125 -5.902 4.758 1 98.25 211 TYR A CA 1
ATOM 1617 C C . TYR A 1 211 ? -16.391 -6.996 5.512 1 98.25 211 TYR A C 1
ATOM 1619 O O . TYR A 1 211 ? -16.859 -7.492 6.535 1 98.25 211 TYR A O 1
ATOM 1627 N N . VAL A 1 212 ? -15.281 -7.34 5.02 1 98.62 212 VAL A N 1
ATOM 1628 C CA . VAL A 1 212 ? -14.5 -8.461 5.535 1 98.62 212 VAL A CA 1
ATOM 1629 C C . VAL A 1 212 ? -13.133 -7.973 6.004 1 98.62 212 VAL A C 1
ATOM 1631 O O . VAL A 1 212 ? -12.508 -7.141 5.352 1 98.62 212 VAL A O 1
ATOM 1634 N N . ASP A 1 213 ? -12.656 -8.469 7.133 1 98.88 213 ASP A N 1
ATOM 1635 C CA . ASP A 1 213 ? -11.328 -8.148 7.648 1 98.88 213 ASP A CA 1
ATOM 1636 C C . ASP A 1 213 ? -10.234 -8.656 6.707 1 98.88 213 ASP A C 1
ATOM 1638 O O . ASP A 1 213 ? -10.453 -9.609 5.961 1 98.88 213 ASP A O 1
ATOM 1642 N N . ALA A 1 214 ? -9.109 -8 6.711 1 98.88 214 ALA A N 1
ATOM 1643 C CA . ALA A 1 214 ? -7.93 -8.469 5.992 1 98.88 214 ALA A CA 1
ATOM 1644 C C . ALA A 1 214 ? -6.773 -8.734 6.953 1 98.88 214 ALA A C 1
ATOM 1646 O O . ALA A 1 214 ? -6.543 -7.961 7.887 1 98.88 214 ALA A O 1
ATOM 1647 N N . VAL A 1 215 ? -6.055 -9.766 6.742 1 98.88 215 VAL A N 1
ATOM 1648 C CA . VAL A 1 215 ? -4.871 -10.141 7.508 1 98.88 215 VAL A CA 1
ATOM 1649 C C . VAL A 1 215 ? -3.613 -9.656 6.789 1 98.88 215 VAL A C 1
ATOM 1651 O O . VAL A 1 215 ? -3.502 -9.781 5.566 1 98.88 215 VAL A O 1
ATOM 1654 N N . ILE A 1 216 ? -2.74 -9.055 7.52 1 98.88 216 ILE A N 1
ATOM 1655 C CA . ILE A 1 216 ? -1.417 -8.719 7.008 1 98.88 216 ILE A CA 1
ATOM 1656 C C . ILE A 1 216 ? -0.451 -9.867 7.27 1 98.88 216 ILE A C 1
ATOM 1658 O O . ILE A 1 216 ? -0.299 -10.312 8.406 1 98.88 216 ILE A O 1
ATOM 1662 N N . ILE A 1 217 ? 0.192 -10.32 6.238 1 98.88 217 ILE A N 1
ATOM 1663 C CA . ILE A 1 217 ? 1.047 -11.5 6.32 1 98.88 217 ILE A CA 1
ATOM 1664 C C . ILE A 1 217 ? 2.488 -11.117 5.996 1 98.88 217 ILE A C 1
ATOM 1666 O O . ILE A 1 217 ? 2.74 -10.375 5.043 1 98.88 217 ILE A O 1
ATOM 1670 N N . TYR A 1 218 ? 3.434 -11.625 6.773 1 98.88 218 TYR A N 1
ATOM 1671 C CA . TYR A 1 218 ? 4.844 -11.266 6.656 1 98.88 218 TYR A CA 1
ATOM 1672 C C . TYR A 1 218 ? 5.723 -12.508 6.66 1 98.88 218 TYR A C 1
ATOM 1674 O O . TYR A 1 218 ? 5.41 -13.492 7.332 1 98.88 218 TYR A O 1
ATOM 1682 N N . LYS A 1 219 ? 6.762 -12.438 5.949 1 98.88 219 LYS A N 1
ATOM 1683 C CA . LYS A 1 219 ? 7.832 -13.43 5.984 1 98.88 219 LYS A CA 1
ATOM 1684 C C . LYS A 1 219 ? 9.203 -12.766 5.863 1 98.88 219 LYS A C 1
ATOM 1686 O O . LYS A 1 219 ? 9.414 -11.914 4.992 1 98.88 219 LYS A O 1
ATOM 1691 N N . SER A 1 220 ? 10.148 -13.078 6.746 1 98.81 220 SER A N 1
ATOM 1692 C CA . SER A 1 220 ? 11.547 -12.672 6.594 1 98.81 220 SER A CA 1
ATOM 1693 C C . SER A 1 220 ? 12.305 -13.641 5.695 1 98.81 220 SER A C 1
ATOM 1695 O O . SER A 1 220 ? 12.164 -14.859 5.824 1 98.81 220 SER A O 1
ATOM 1697 N N . PHE A 1 221 ? 13.102 -13.109 4.801 1 98.19 221 PHE A N 1
ATOM 1698 C CA . PHE A 1 221 ? 13.953 -13.945 3.961 1 98.19 221 PHE A CA 1
ATOM 1699 C C . PHE A 1 221 ? 15.391 -13.922 4.457 1 98.19 221 PHE A C 1
ATOM 1701 O O . PHE A 1 221 ? 16.281 -14.5 3.83 1 98.19 221 PHE A O 1
ATOM 1708 N N . VAL A 1 222 ? 15.641 -13.219 5.527 1 96.12 222 VAL A N 1
ATOM 1709 C CA . VAL A 1 222 ? 16.984 -13.094 6.066 1 96.12 222 VAL A CA 1
ATOM 1710 C C . VAL A 1 222 ? 17 -13.531 7.531 1 96.12 222 VAL A C 1
ATOM 1712 O O . VAL A 1 222 ? 15.969 -13.516 8.203 1 96.12 222 VAL A O 1
ATOM 1715 N N . MET B 1 1 ? 6.086 2.014 -11.336 1 75.44 1 MET B N 1
ATOM 1716 C CA . MET B 1 1 ? 5.02 1.047 -11.094 1 75.44 1 MET B CA 1
ATOM 1717 C C . MET B 1 1 ? 4.418 1.24 -9.703 1 75.44 1 MET B C 1
ATOM 1719 O O . MET B 1 1 ? 4.988 1.942 -8.867 1 75.44 1 MET B O 1
ATOM 1723 N N . SER B 1 2 ? 3.152 0.723 -9.586 1 76.38 2 SER B N 1
ATOM 1724 C CA . SER B 1 2 ? 2.484 0.804 -8.289 1 76.38 2 SER B CA 1
ATOM 1725 C C . SER B 1 2 ? 2.229 -0.583 -7.711 1 76.38 2 SER B C 1
ATOM 1727 O O . SER B 1 2 ? 2.197 -1.572 -8.445 1 76.38 2 SER B O 1
ATOM 1729 N N . ALA B 1 3 ? 2.074 -0.641 -6.422 1 77.69 3 ALA B N 1
ATOM 1730 C CA . ALA B 1 3 ? 1.848 -1.916 -5.746 1 77.69 3 ALA B CA 1
ATOM 1731 C C . ALA B 1 3 ? 0.523 -2.539 -6.18 1 77.69 3 ALA B C 1
ATOM 1733 O O . ALA B 1 3 ? 0.417 -3.762 -6.309 1 77.69 3 ALA B O 1
ATOM 1734 N N . TYR B 1 4 ? -0.458 -1.695 -6.449 1 82.75 4 TYR B N 1
ATOM 1735 C CA . TYR B 1 4 ? -1.797 -2.203 -6.727 1 82.75 4 TYR B CA 1
ATOM 1736 C C . TYR B 1 4 ? -2.268 -1.772 -8.109 1 82.75 4 TYR B C 1
ATOM 1738 O O . TYR B 1 4 ? -3.424 -1.997 -8.477 1 82.75 4 TYR B O 1
ATOM 1746 N N . GLY B 1 5 ? -1.405 -1.194 -8.883 1 75.94 5 GLY B N 1
ATOM 1747 C CA . GLY B 1 5 ? -1.878 -0.583 -10.117 1 75.94 5 GLY B CA 1
ATOM 1748 C C . GLY B 1 5 ? -2.529 0.769 -9.898 1 75.94 5 GLY B C 1
ATOM 1749 O O . GLY B 1 5 ? -2.146 1.511 -8.992 1 75.94 5 GLY B O 1
ATOM 1750 N N . THR B 1 6 ? -3.463 1.145 -10.719 1 76.38 6 THR B N 1
ATOM 1751 C CA . THR B 1 6 ? -4.102 2.457 -10.672 1 76.38 6 THR B CA 1
ATOM 1752 C C . THR B 1 6 ? -5.199 2.48 -9.609 1 76.38 6 THR B C 1
ATOM 1754 O O . THR B 1 6 ? -5.988 1.539 -9.508 1 76.38 6 THR B O 1
ATOM 1757 N N . ILE B 1 7 ? -5.219 3.523 -8.867 1 83.56 7 ILE B N 1
ATOM 1758 C CA . ILE B 1 7 ? -6.23 3.732 -7.836 1 83.56 7 ILE B CA 1
ATOM 1759 C C . ILE B 1 7 ? -7.074 4.957 -8.18 1 83.56 7 ILE B C 1
ATOM 1761 O O . ILE B 1 7 ? -6.535 6.047 -8.391 1 83.56 7 ILE B O 1
ATOM 1765 N N . ALA B 1 8 ? -8.352 4.707 -8.273 1 78.56 8 ALA B N 1
ATOM 1766 C CA . ALA B 1 8 ? -9.266 5.812 -8.547 1 78.56 8 ALA B CA 1
ATOM 1767 C C . ALA B 1 8 ? -9.492 6.664 -7.305 1 78.56 8 ALA B C 1
ATOM 1769 O O . ALA B 1 8 ? -9.555 6.141 -6.188 1 78.56 8 ALA B O 1
ATOM 1770 N N . THR B 1 9 ? -9.539 8.031 -7.496 1 72.75 9 THR B N 1
ATOM 1771 C CA . THR B 1 9 ? -9.781 8.922 -6.363 1 72.75 9 THR B CA 1
ATOM 1772 C C . THR B 1 9 ? -11.281 9.148 -6.168 1 72.75 9 THR B C 1
ATOM 1774 O O . THR B 1 9 ? -12.039 9.172 -7.137 1 72.75 9 THR B O 1
ATOM 1777 N N . SER B 1 10 ? -11.586 9.188 -4.945 1 67.38 10 SER B N 1
ATOM 1778 C CA . SER B 1 10 ? -12.961 9.586 -4.652 1 67.38 10 SER B CA 1
ATOM 1779 C C . SER B 1 10 ? -13.156 11.086 -4.816 1 67.38 10 SER B C 1
ATOM 1781 O O . SER B 1 10 ? -12.25 11.867 -4.523 1 67.38 10 SER B O 1
ATOM 1783 N N . GLN B 1 11 ? -14.156 11.461 -5.465 1 67.38 11 GLN B N 1
ATOM 1784 C CA . GLN B 1 11 ? -14.5 12.875 -5.508 1 67.38 11 GLN B CA 1
ATOM 1785 C C . GLN B 1 11 ? -15.547 13.219 -4.453 1 67.38 11 GLN B C 1
ATOM 1787 O O . GLN B 1 11 ? -16.484 12.453 -4.238 1 67.38 11 GLN B O 1
ATOM 1792 N N . PRO B 1 12 ? -15.172 14.305 -3.73 1 68.5 12 PRO B N 1
ATOM 1793 C CA . PRO B 1 12 ? -16.156 14.688 -2.717 1 68.5 12 PRO B CA 1
ATOM 1794 C C . PRO B 1 12 ? -17.547 14.961 -3.309 1 68.5 12 PRO B C 1
ATOM 1796 O O . PRO B 1 12 ? -17.641 15.445 -4.438 1 68.5 12 PRO B O 1
ATOM 1799 N N . THR B 1 13 ? -18.469 14.492 -2.562 1 63.75 13 THR B N 1
ATOM 1800 C CA . THR B 1 13 ? -19.859 14.734 -2.959 1 63.75 13 THR B CA 1
ATOM 1801 C C . THR B 1 13 ? -20.25 16.188 -2.703 1 63.75 13 THR B C 1
ATOM 1803 O O . THR B 1 13 ? -21.203 16.688 -3.301 1 63.75 13 THR B O 1
ATOM 1806 N N . SER B 1 14 ? -19.656 16.797 -1.699 1 73.44 14 SER B N 1
ATOM 1807 C CA . SER B 1 14 ? -19.922 18.188 -1.348 1 73.44 14 SER B CA 1
ATOM 1808 C C . SER B 1 14 ? -18.625 18.953 -1.074 1 73.44 14 SER B C 1
ATOM 1810 O O . SER B 1 14 ? -17.578 18.344 -0.878 1 73.44 14 SER B O 1
ATOM 1812 N N . SER B 1 15 ? -18.766 20.25 -1.195 1 86.81 15 SER B N 1
ATOM 1813 C CA . SER B 1 15 ? -17.609 21.094 -0.888 1 86.81 15 SER B CA 1
ATOM 1814 C C . SER B 1 15 ? -17.172 20.922 0.564 1 86.81 15 SER B C 1
ATOM 1816 O O . SER B 1 15 ? -18.016 20.844 1.463 1 86.81 15 SER B O 1
ATOM 1818 N N . LEU B 1 16 ? -16 20.734 0.785 1 93.56 16 LEU B N 1
ATOM 1819 C CA . LEU B 1 16 ? -15.445 20.625 2.129 1 93.56 16 LEU B CA 1
ATOM 1820 C C . LEU B 1 16 ? -15.32 21.984 2.785 1 93.56 16 LEU B C 1
ATOM 1822 O O . LEU B 1 16 ? -14.969 22.969 2.125 1 93.56 16 LEU B O 1
ATOM 1826 N N . PRO B 1 17 ? -15.641 22.078 4.043 1 95.56 17 PRO B N 1
ATOM 1827 C CA . PRO B 1 17 ? -15.586 23.375 4.746 1 95.56 17 PRO B CA 1
ATOM 1828 C C . PRO B 1 17 ? -14.172 23.75 5.168 1 95.56 17 PRO B C 1
ATOM 1830 O O . PRO B 1 17 ? -13.305 22.875 5.297 1 95.56 17 PRO B O 1
ATOM 1833 N N . VAL B 1 18 ? -13.953 25.047 5.277 1 97.31 18 VAL B N 1
ATOM 1834 C CA . VAL B 1 18 ? -12.797 25.562 6.008 1 97.31 18 VAL B CA 1
ATOM 1835 C C . VAL B 1 18 ? -13.023 25.406 7.512 1 97.31 18 VAL B C 1
ATOM 1837 O O . VAL B 1 18 ? -14.094 25.75 8.023 1 97.31 18 VAL B O 1
ATOM 1840 N N . LEU B 1 19 ? -12.055 24.844 8.242 1 97.38 19 LEU B N 1
ATOM 1841 C CA . LEU B 1 19 ? -12.203 24.562 9.664 1 97.38 19 LEU B CA 1
ATOM 1842 C C . LEU B 1 19 ? -11.094 25.234 10.469 1 97.38 19 LEU B C 1
ATOM 1844 O O . LEU B 1 19 ? -10.039 25.562 9.922 1 97.38 19 LEU B O 1
ATOM 1848 N N . SER B 1 20 ? -11.344 25.438 11.734 1 96.75 20 SER B N 1
ATOM 1849 C CA . SER B 1 20 ? -10.359 26.031 12.641 1 96.75 20 SER B CA 1
ATOM 1850 C C . SER B 1 20 ? -10.141 25.156 13.867 1 96.75 20 SER B C 1
ATOM 1852 O O . SER B 1 20 ? -11.094 24.625 14.43 1 96.75 20 SER B O 1
ATOM 1854 N N . PHE B 1 21 ? -8.875 25.016 14.234 1 96.69 21 PHE B N 1
ATOM 1855 C CA . PHE B 1 21 ? -8.477 24.219 15.391 1 96.69 21 PHE B CA 1
ATOM 1856 C C . PHE B 1 21 ? -7.578 25.031 16.312 1 96.69 21 PHE B C 1
ATOM 1858 O O . PHE B 1 21 ? -6.559 25.578 15.883 1 96.69 21 PHE B O 1
ATOM 1865 N N . PRO B 1 22 ? -7.938 25.078 17.594 1 94.19 22 PRO B N 1
ATOM 1866 C CA . PRO B 1 22 ? -7.098 25.828 18.531 1 94.19 22 PRO B CA 1
ATOM 1867 C C . PRO B 1 22 ? -5.719 25.203 18.719 1 94.19 22 PRO B C 1
ATOM 1869 O O . PRO B 1 22 ? -5.586 23.984 18.734 1 94.19 22 PRO B O 1
ATOM 1872 N N . LEU B 1 23 ? -4.766 26.062 18.828 1 94.44 23 LEU B N 1
ATOM 1873 C CA . LEU B 1 23 ? -3.416 25.672 19.219 1 94.44 23 LEU B CA 1
ATOM 1874 C C . LEU B 1 23 ? -3.115 26.062 20.656 1 94.44 23 LEU B C 1
ATOM 1876 O O . LEU B 1 23 ? -3.391 27.203 21.062 1 94.44 23 LEU B O 1
ATOM 1880 N N . PRO B 1 24 ? -2.873 25.062 21.453 1 81.88 24 PRO B N 1
ATOM 1881 C CA . PRO B 1 24 ? -2.73 25.359 22.875 1 81.88 24 PRO B CA 1
ATOM 1882 C C . PRO B 1 24 ? -1.771 26.5 23.156 1 81.88 24 PRO B C 1
ATOM 1884 O O . PRO B 1 24 ? -1.938 27.234 24.141 1 81.88 24 PRO B O 1
ATOM 1887 N N . SER B 1 25 ? -0.717 26.625 22.438 1 67.62 25 SER B N 1
ATOM 1888 C CA . SER B 1 25 ? 0.254 27.672 22.75 1 67.62 25 SER B CA 1
ATOM 1889 C C . SER B 1 25 ? -0.038 28.938 21.969 1 67.62 25 SER B C 1
ATOM 1891 O O . SER B 1 25 ? -0.353 28.891 20.781 1 67.62 25 SER B O 1
ATOM 1893 N N . ALA B 1 26 ? -0.257 29.953 22.641 1 64.81 26 ALA B N 1
ATOM 1894 C CA . ALA B 1 26 ? 0.165 31.203 22.031 1 64.81 26 ALA B CA 1
ATOM 1895 C C . ALA B 1 26 ? -1.035 32 21.5 1 64.81 26 ALA B C 1
ATOM 1897 O O . ALA B 1 26 ? -0.885 32.875 20.656 1 64.81 26 ALA B O 1
ATOM 1898 N N . GLY B 1 27 ? -2.355 31.531 21.859 1 86.31 27 GLY B N 1
ATOM 1899 C CA . GLY B 1 27 ? -3.396 32.344 21.234 1 86.31 27 GLY B CA 1
ATOM 1900 C C . GLY B 1 27 ? -3.463 32.156 19.734 1 86.31 27 GLY B C 1
ATOM 1901 O O . GLY B 1 27 ? -3.705 33.125 19 1 86.31 27 GLY B O 1
ATOM 1902 N N . LEU B 1 28 ? -3.027 31.109 19.188 1 93.19 28 LEU B N 1
ATOM 1903 C CA . LEU B 1 28 ? -3.039 30.797 17.766 1 93.19 28 LEU B CA 1
ATOM 1904 C C . LEU B 1 28 ? -4.047 29.703 17.453 1 93.19 28 LEU B C 1
ATOM 1906 O O . LEU B 1 28 ? -4.508 29 18.344 1 93.19 28 LEU B O 1
ATOM 1910 N N . ALA B 1 29 ? -4.41 29.688 16.266 1 95.94 29 ALA B N 1
ATOM 1911 C CA . ALA B 1 29 ? -5.242 28.609 15.727 1 95.94 29 ALA B CA 1
ATOM 1912 C C . ALA B 1 29 ? -4.727 28.156 14.367 1 95.94 29 ALA B C 1
ATOM 1914 O O . ALA B 1 29 ? -4.012 28.891 13.68 1 95.94 29 ALA B O 1
ATOM 1915 N N . LEU B 1 30 ? -4.961 26.938 14.078 1 97.06 30 LEU B N 1
ATOM 1916 C CA . LEU B 1 30 ? -4.723 26.406 12.734 1 97.06 30 LEU B CA 1
ATOM 1917 C C . LEU B 1 30 ? -6.008 26.422 11.906 1 97.06 30 LEU B C 1
ATOM 1919 O O . LEU B 1 30 ? -7.004 25.812 12.289 1 97.06 30 LEU B O 1
ATOM 1923 N N . VAL B 1 31 ? -6.039 27.203 10.883 1 98 31 VAL B N 1
ATOM 1924 C CA . VAL B 1 31 ? -7.156 27.188 9.938 1 98 31 VAL B CA 1
ATOM 1925 C C . VAL B 1 31 ? -6.805 26.297 8.742 1 98 31 VAL B C 1
ATOM 1927 O O . VAL B 1 31 ? -5.719 26.422 8.172 1 98 31 VAL B O 1
ATOM 1930 N N . THR B 1 32 ? -7.707 25.359 8.398 1 98.38 32 THR B N 1
ATOM 1931 C CA . THR B 1 32 ? -7.391 24.344 7.391 1 98.38 32 THR B CA 1
ATOM 1932 C C . THR B 1 32 ? -8.227 24.562 6.129 1 98.38 32 THR B C 1
ATOM 1934 O O . THR B 1 32 ? -9.43 24.797 6.211 1 98.38 32 THR B O 1
ATOM 1937 N N . TYR B 1 33 ? -7.598 24.5 4.992 1 97.75 33 TYR B N 1
ATOM 1938 C CA . TYR B 1 33 ? -8.18 24.75 3.676 1 97.75 33 TYR B CA 1
ATOM 1939 C C . TYR B 1 33 ? -8.031 23.531 2.775 1 97.75 33 TYR B C 1
ATOM 1941 O O . TYR B 1 33 ? -6.91 23.141 2.436 1 97.75 33 TYR B O 1
ATOM 1949 N N . PRO B 1 34 ? -9.141 22.891 2.355 1 96.88 34 PRO B N 1
ATOM 1950 C CA . PRO B 1 34 ? -9.047 21.797 1.375 1 96.88 34 PRO B CA 1
ATOM 1951 C C . PRO B 1 34 ? -8.727 22.312 -0.031 1 96.88 34 PRO B C 1
ATOM 1953 O O . PRO B 1 34 ? -9.273 23.328 -0.461 1 96.88 34 PRO B O 1
ATOM 1956 N N . VAL B 1 35 ? -7.824 21.703 -0.679 1 95.06 35 VAL B N 1
ATOM 1957 C CA . VAL B 1 35 ? -7.508 21.969 -2.076 1 95.06 35 VAL B CA 1
ATOM 1958 C C . VAL B 1 35 ? -7.57 20.688 -2.887 1 95.06 35 VAL B C 1
ATOM 1960 O O . VAL B 1 35 ? -7.258 19.609 -2.375 1 95.06 35 VAL B O 1
ATOM 1963 N N . THR B 1 36 ? -8.031 20.797 -4.141 1 91.19 36 THR B N 1
ATOM 1964 C CA . THR B 1 36 ? -8.086 19.641 -5.039 1 91.19 36 THR B CA 1
ATOM 1965 C C . THR B 1 36 ? -7.016 19.75 -6.113 1 91.19 36 THR B C 1
ATOM 1967 O O . THR B 1 36 ? -6.812 20.812 -6.703 1 91.19 36 THR B O 1
ATOM 1970 N N . GLY B 1 37 ? -6.371 18.656 -6.273 1 87 37 GLY B N 1
ATOM 1971 C CA . GLY B 1 37 ? -5.258 18.719 -7.207 1 87 37 GLY B CA 1
ATOM 1972 C C . GLY B 1 37 ? -4.211 19.75 -6.832 1 87 37 GLY B C 1
ATOM 1973 O O . GLY B 1 37 ? -3.945 19.969 -5.648 1 87 37 GLY B O 1
ATOM 1974 N N . ALA B 1 38 ? -3.584 20.266 -7.82 1 90.56 38 ALA B N 1
ATOM 1975 C CA . ALA B 1 38 ? -2.564 21.281 -7.59 1 90.56 38 ALA B CA 1
ATOM 1976 C C . ALA B 1 38 ? -3.156 22.688 -7.703 1 90.56 38 ALA B C 1
ATOM 1978 O O . ALA B 1 38 ? -2.531 23.594 -8.266 1 90.56 38 ALA B O 1
ATOM 1979 N N . ASP B 1 39 ? -4.441 22.719 -7.137 1 91.06 39 ASP B N 1
ATOM 1980 C CA . ASP B 1 39 ? -5.102 24.016 -7.145 1 91.06 39 ASP B CA 1
ATOM 1981 C C . ASP B 1 39 ? -4.676 24.859 -5.945 1 91.06 39 ASP B C 1
ATOM 1983 O O . ASP B 1 39 ? -5.48 25.125 -5.055 1 91.06 39 ASP B O 1
ATOM 1987 N N . ALA B 1 40 ? -3.521 25.188 -5.73 1 95.62 40 ALA B N 1
ATOM 1988 C CA . ALA B 1 40 ? -2.91 26.062 -4.734 1 95.62 40 ALA B CA 1
ATOM 1989 C C . ALA B 1 40 ? -1.847 26.953 -5.367 1 95.62 40 ALA B C 1
ATOM 1991 O O . ALA B 1 40 ? -1.358 26.672 -6.465 1 95.62 40 ALA B O 1
ATOM 1992 N N . PRO B 1 41 ? -1.544 28.141 -4.754 1 96.38 41 PRO B N 1
ATOM 1993 C CA . PRO B 1 41 ? -0.523 29.031 -5.332 1 96.38 41 PRO B CA 1
ATOM 1994 C C . PRO B 1 41 ? 0.81 28.312 -5.555 1 96.38 41 PRO B C 1
ATOM 1996 O O . PRO B 1 41 ? 1.263 27.562 -4.688 1 96.38 41 PRO B O 1
ATOM 1999 N N . GLU B 1 42 ? 1.435 28.594 -6.656 1 97 42 GLU B N 1
ATOM 2000 C CA . GLU B 1 42 ? 2.678 27.938 -7.059 1 97 42 GLU B CA 1
ATOM 2001 C C . GLU B 1 42 ? 3.754 28.094 -5.988 1 97 42 GLU B C 1
ATOM 2003 O O . GLU B 1 42 ? 4.48 27.141 -5.688 1 97 42 GLU B O 1
ATOM 2008 N N . GLU B 1 43 ? 3.865 29.25 -5.445 1 97.31 43 GLU B N 1
ATOM 2009 C CA . GLU B 1 43 ? 4.879 29.516 -4.426 1 97.31 43 GLU B CA 1
ATOM 2010 C C . GLU B 1 43 ? 4.672 28.609 -3.205 1 97.31 43 GLU B C 1
ATOM 2012 O O . GLU B 1 43 ? 5.641 28.156 -2.592 1 97.31 43 GLU B O 1
ATOM 2017 N N . LEU B 1 44 ? 3.459 28.406 -2.865 1 98.06 44 LEU B N 1
ATOM 2018 C CA . LEU B 1 44 ? 3.129 27.531 -1.745 1 98.06 44 LEU B CA 1
ATOM 2019 C C . LEU B 1 44 ? 3.51 26.094 -2.053 1 98.06 44 LEU B C 1
ATOM 2021 O O . LEU B 1 44 ? 4.105 25.406 -1.218 1 98.06 44 LEU B O 1
ATOM 2025 N N . LEU B 1 45 ? 3.189 25.688 -3.281 1 98.38 45 LEU B N 1
ATOM 2026 C CA . LEU B 1 45 ? 3.527 24.328 -3.707 1 98.38 45 LEU B CA 1
ATOM 2027 C C . LEU B 1 45 ? 5.035 24.109 -3.682 1 98.38 45 LEU B C 1
ATOM 2029 O O . LEU B 1 45 ? 5.512 23.062 -3.236 1 98.38 45 LEU B O 1
ATOM 2033 N N . ARG B 1 46 ? 5.781 25.094 -4.098 1 98.38 46 ARG B N 1
ATOM 2034 C CA . ARG B 1 46 ? 7.238 25.016 -4.102 1 98.38 46 ARG B CA 1
ATOM 2035 C C . ARG B 1 46 ? 7.789 24.953 -2.68 1 98.38 46 ARG B C 1
ATOM 2037 O O . ARG B 1 46 ? 8.797 24.297 -2.422 1 98.38 46 ARG B O 1
ATOM 2044 N N . TYR B 1 47 ? 7.168 25.672 -1.83 1 98.12 47 TYR B N 1
ATOM 2045 C CA . TYR B 1 47 ? 7.586 25.641 -0.433 1 98.12 47 TYR B CA 1
ATOM 2046 C C . TYR B 1 47 ? 7.398 24.25 0.161 1 98.12 47 TYR B C 1
ATOM 2048 O O . TYR B 1 47 ? 8.305 23.719 0.799 1 98.12 47 TYR B O 1
ATOM 2056 N N . PHE B 1 48 ? 6.215 23.625 -0.061 1 98.44 48 PHE B N 1
ATOM 2057 C CA . PHE B 1 48 ? 5.977 22.281 0.438 1 98.44 48 PHE B CA 1
ATOM 2058 C C . PHE B 1 48 ? 6.918 21.281 -0.224 1 98.44 48 PHE B C 1
ATOM 2060 O O . PHE B 1 48 ? 7.336 20.312 0.404 1 98.44 48 PHE B O 1
ATOM 2067 N N . TYR B 1 49 ? 7.266 21.562 -1.478 1 98.44 49 TYR B N 1
ATOM 2068 C CA . TYR B 1 49 ? 8.242 20.719 -2.156 1 98.44 49 TYR B CA 1
ATOM 2069 C C . TYR B 1 49 ? 9.586 20.75 -1.434 1 98.44 49 TYR B C 1
ATOM 2071 O O . TYR B 1 49 ? 10.219 19.719 -1.247 1 98.44 49 TYR B O 1
ATOM 2079 N N . THR B 1 50 ? 9.984 21.906 -1.053 1 98 50 THR B N 1
ATOM 2080 C CA . THR B 1 50 ? 11.227 22.062 -0.304 1 98 50 THR B CA 1
ATOM 2081 C C . THR B 1 50 ? 11.156 21.297 1.021 1 98 50 THR B C 1
ATOM 2083 O O . THR B 1 50 ? 12.094 20.594 1.389 1 98 50 THR B O 1
ATOM 2086 N N . ILE B 1 51 ? 10.055 21.438 1.702 1 97.62 51 ILE B N 1
ATOM 2087 C CA . ILE B 1 51 ? 9.867 20.766 2.98 1 97.62 51 ILE B CA 1
ATOM 2088 C C . ILE B 1 51 ? 9.938 19.25 2.779 1 97.62 51 ILE B C 1
ATOM 2090 O O . ILE B 1 51 ? 10.625 18.547 3.523 1 97.62 51 ILE B O 1
ATOM 2094 N N . PHE B 1 52 ? 9.25 18.766 1.763 1 97.69 52 PHE B N 1
ATOM 2095 C CA . PHE B 1 52 ? 9.211 17.344 1.512 1 97.69 52 PHE B CA 1
ATOM 2096 C C . PHE B 1 52 ? 10.586 16.812 1.115 1 97.69 52 PHE B C 1
ATOM 2098 O O . PHE B 1 52 ? 11.008 15.75 1.565 1 97.69 52 PHE B O 1
ATOM 2105 N N . SER B 1 53 ? 11.273 17.531 0.322 1 97.62 53 SER B N 1
ATOM 2106 C CA . SER B 1 53 ? 12.617 17.156 -0.089 1 97.62 53 SER B CA 1
ATOM 2107 C C . SER B 1 53 ? 13.547 17.016 1.113 1 97.62 53 SER B C 1
ATOM 2109 O O . SER B 1 53 ? 14.344 16.078 1.192 1 97.62 53 SER B O 1
ATOM 2111 N N . ASN B 1 54 ? 13.406 17.953 1.992 1 96.62 54 ASN B N 1
ATOM 2112 C CA . ASN B 1 54 ? 14.203 17.891 3.213 1 96.62 54 ASN B CA 1
ATOM 2113 C C . ASN B 1 54 ? 13.844 16.672 4.059 1 96.62 54 ASN B C 1
ATOM 2115 O O . ASN B 1 54 ? 14.727 16.047 4.648 1 96.62 54 ASN B O 1
ATOM 2119 N N . GLU B 1 55 ? 12.578 16.391 4.16 1 95.88 55 GLU B N 1
ATOM 2120 C CA . GLU B 1 55 ? 12.117 15.219 4.891 1 95.88 55 GLU B CA 1
ATOM 2121 C C . GLU B 1 55 ? 12.711 13.938 4.297 1 95.88 55 GLU B C 1
ATOM 2123 O O . GLU B 1 55 ? 13.164 13.062 5.031 1 95.88 55 GLU B O 1
ATOM 2128 N N . LEU B 1 56 ? 12.695 13.82 2.977 1 96.44 56 LEU B N 1
ATOM 2129 C CA . LEU B 1 56 ? 13.25 12.648 2.307 1 96.44 56 LEU B CA 1
ATOM 2130 C C . LEU B 1 56 ? 14.75 12.539 2.559 1 96.44 56 LEU B C 1
ATOM 2132 O O . LEU B 1 56 ? 15.273 11.438 2.729 1 96.44 56 LEU B O 1
ATOM 2136 N N . GLU B 1 57 ? 15.422 13.68 2.584 1 95.06 57 GLU B N 1
ATOM 2137 C CA . GLU B 1 57 ? 16.859 13.688 2.83 1 95.06 57 GLU B CA 1
ATOM 2138 C C . GLU B 1 57 ? 17.188 13.203 4.242 1 95.06 57 GLU B C 1
ATOM 2140 O O . GLU B 1 57 ? 18.188 12.516 4.453 1 95.06 57 GLU B O 1
ATOM 2145 N N . SER B 1 58 ? 16.344 13.586 5.152 1 94.62 58 SER B N 1
ATOM 2146 C CA . SER B 1 58 ? 16.562 13.125 6.52 1 94.62 58 SER B CA 1
ATOM 2147 C C . SER B 1 58 ? 16.5 11.602 6.605 1 94.62 58 SER B C 1
ATOM 2149 O O . SER B 1 58 ? 17.172 10.992 7.441 1 94.62 58 SER B O 1
ATOM 2151 N N . GLY B 1 59 ? 15.586 10.945 5.801 1 96.25 59 GLY B N 1
ATOM 2152 C CA . GLY B 1 59 ? 15.555 9.5 5.625 1 96.25 59 GLY B CA 1
ATOM 2153 C C . GLY B 1 59 ? 15.008 8.766 6.832 1 96.25 59 GLY B C 1
ATOM 2154 O O . GLY B 1 59 ? 15.422 7.641 7.121 1 96.25 59 GLY B O 1
ATOM 2155 N N . CYS B 1 60 ? 13.969 9.391 7.516 1 95.44 60 CYS B N 1
ATOM 2156 C CA . CYS B 1 60 ? 13.617 8.789 8.797 1 95.44 60 CYS B CA 1
ATOM 2157 C C . CYS B 1 60 ? 12.117 8.57 8.898 1 95.44 60 CYS B C 1
ATOM 2159 O O . CYS B 1 60 ? 11.648 7.836 9.766 1 95.44 60 CYS B O 1
ATOM 2161 N N . THR B 1 61 ? 11.391 9.133 7.961 1 95 61 THR B N 1
ATOM 2162 C CA . THR B 1 61 ? 9.969 9.125 8.281 1 95 61 THR B CA 1
ATOM 2163 C C . THR B 1 61 ? 9.148 8.68 7.07 1 95 61 THR B C 1
ATOM 2165 O O . THR B 1 61 ? 8 8.25 7.215 1 95 61 THR B O 1
ATOM 2168 N N . TYR B 1 62 ? 9.617 8.859 5.883 1 96.44 62 TYR B N 1
ATOM 2169 C CA . TYR B 1 62 ? 8.945 8.438 4.656 1 96.44 62 TYR B CA 1
ATOM 2170 C C . TYR B 1 62 ? 9.719 7.324 3.965 1 96.44 62 TYR B C 1
ATOM 2172 O O . TYR B 1 62 ? 10.953 7.281 4.023 1 96.44 62 TYR B O 1
ATOM 2180 N N . PRO B 1 63 ? 9.039 6.484 3.295 1 96.56 63 PRO B N 1
ATOM 2181 C CA . PRO B 1 63 ? 9.727 5.371 2.635 1 96.56 63 PRO B CA 1
ATOM 2182 C C . PRO B 1 63 ? 10.352 5.77 1.301 1 96.56 63 PRO B C 1
ATOM 2184 O O . PRO B 1 63 ? 11.195 5.047 0.771 1 96.56 63 PRO B O 1
ATOM 2187 N N . GLN B 1 64 ? 9.906 6.844 0.662 1 95 64 GLN B N 1
ATOM 2188 C CA . GLN B 1 64 ? 10.5 7.309 -0.586 1 95 64 GLN B CA 1
ATOM 2189 C C . GLN B 1 64 ? 11.953 7.734 -0.377 1 95 64 GLN B C 1
ATOM 2191 O O . GLN B 1 64 ? 12.289 8.312 0.658 1 95 64 GLN B O 1
ATOM 2196 N N . GLU B 1 65 ? 12.75 7.422 -1.294 1 91.88 65 GLU B N 1
ATOM 2197 C CA . GLU B 1 65 ? 14.125 7.902 -1.299 1 91.88 65 GLU B CA 1
ATOM 2198 C C . GLU B 1 65 ? 14.328 9 -2.338 1 91.88 65 GLU B C 1
ATOM 2200 O O . GLU B 1 65 ? 13.969 8.828 -3.506 1 91.88 65 GLU B O 1
ATOM 2205 N N . GLY B 1 66 ? 14.781 10.055 -1.941 1 85.81 66 GLY B N 1
ATOM 2206 C CA . GLY B 1 66 ? 14.992 11.188 -2.832 1 85.81 66 GLY B CA 1
ATOM 2207 C C . GLY B 1 66 ? 16.25 11.047 -3.68 1 85.81 66 GLY B C 1
ATOM 2208 O O . GLY B 1 66 ? 17 10.094 -3.523 1 85.81 66 GLY B O 1
ATOM 2209 N N . PRO B 1 67 ? 16.469 11.961 -4.523 1 91.81 67 PRO B N 1
ATOM 2210 C CA . PRO B 1 67 ? 15.602 13.109 -4.789 1 91.81 67 PRO B CA 1
ATOM 2211 C C . PRO B 1 67 ? 14.414 12.758 -5.684 1 91.81 67 PRO B C 1
ATOM 2213 O O . PRO B 1 67 ? 14.516 11.852 -6.52 1 91.81 67 PRO B O 1
ATOM 2216 N N . ILE B 1 68 ? 13.266 13.406 -5.5 1 92.81 68 ILE B N 1
ATOM 2217 C CA . ILE B 1 68 ? 12.117 13.312 -6.395 1 92.81 68 ILE B CA 1
ATOM 2218 C C . ILE B 1 68 ? 11.93 14.633 -7.137 1 92.81 68 ILE B C 1
ATOM 2220 O O . ILE B 1 68 ? 12.375 15.688 -6.664 1 92.81 68 ILE B O 1
ATOM 2224 N N . THR B 1 69 ? 11.344 14.617 -8.25 1 95.81 69 THR B N 1
ATOM 2225 C CA . THR B 1 69 ? 11.102 15.836 -9.008 1 95.81 69 THR B CA 1
ATOM 2226 C C . THR B 1 69 ? 9.898 16.594 -8.445 1 95.81 69 THR B C 1
ATOM 2228 O O . THR B 1 69 ? 9.102 16.016 -7.688 1 95.81 69 THR B O 1
ATOM 2231 N N . TYR B 1 70 ? 9.828 17.859 -8.805 1 97.38 70 TYR B N 1
ATOM 2232 C CA . TYR B 1 70 ? 8.68 18.672 -8.414 1 97.38 70 TYR B CA 1
ATOM 2233 C C . TYR B 1 70 ? 7.379 18.047 -8.922 1 97.38 70 TYR B C 1
ATOM 2235 O O . TYR B 1 70 ? 6.383 18 -8.203 1 97.38 70 TYR B O 1
ATOM 2243 N N . GLU B 1 71 ? 7.375 17.547 -10.141 1 95.31 71 GLU B N 1
ATOM 2244 C CA . GLU B 1 71 ? 6.195 16.922 -10.734 1 95.31 71 GLU B CA 1
ATOM 2245 C C . GLU B 1 71 ? 5.801 15.656 -9.984 1 95.31 71 GLU B C 1
ATOM 2247 O O . GLU B 1 71 ? 4.617 15.383 -9.789 1 95.31 71 GLU B O 1
ATOM 2252 N N . GLU B 1 72 ? 6.773 14.883 -9.602 1 93.81 72 GLU B N 1
ATOM 2253 C CA . GLU B 1 72 ? 6.52 13.68 -8.82 1 93.81 72 GLU B CA 1
ATOM 2254 C C . GLU B 1 72 ? 5.91 14.016 -7.461 1 93.81 72 GLU B C 1
ATOM 2256 O O . GLU B 1 72 ? 5.012 13.32 -6.988 1 93.81 72 GLU B O 1
ATOM 2261 N N . PHE B 1 73 ? 6.469 15.094 -6.926 1 96.44 73 PHE B N 1
ATOM 2262 C CA . PHE B 1 73 ? 5.93 15.555 -5.652 1 96.44 73 PHE B CA 1
ATOM 2263 C C . PHE B 1 73 ? 4.461 15.93 -5.789 1 96.44 73 PHE B C 1
ATOM 2265 O O . PHE B 1 73 ? 3.627 15.5 -4.984 1 96.44 73 PHE B O 1
ATOM 2272 N N . LEU B 1 74 ? 4.109 16.656 -6.801 1 96.31 74 LEU B N 1
ATOM 2273 C CA . LEU B 1 74 ? 2.729 17.078 -7.012 1 96.31 74 LEU B CA 1
ATOM 2274 C C . LEU B 1 74 ? 1.823 15.883 -7.266 1 96.31 74 LEU B C 1
ATOM 2276 O O . LEU B 1 74 ? 0.704 15.82 -6.75 1 96.31 74 LEU B O 1
ATOM 2280 N N . SER B 1 75 ? 2.309 14.93 -7.965 1 92.56 75 SER B N 1
ATOM 2281 C CA . SER B 1 75 ? 1.532 13.742 -8.289 1 92.56 75 SER B CA 1
ATOM 2282 C C . SER B 1 75 ? 1.303 12.875 -7.059 1 92.56 75 SER B C 1
ATOM 2284 O O . SER B 1 75 ? 0.366 12.078 -7.02 1 92.56 75 SER B O 1
ATOM 2286 N N . TYR B 1 76 ? 2.184 13.078 -6.117 1 93.31 76 TYR B N 1
ATOM 2287 C CA . TYR B 1 76 ? 2.088 12.297 -4.891 1 93.31 76 TYR B CA 1
ATOM 2288 C C . TYR B 1 76 ? 1.199 12.992 -3.865 1 93.31 76 TYR B C 1
ATOM 2290 O O . TYR B 1 76 ? 0.218 12.414 -3.391 1 93.31 76 TYR B O 1
ATOM 2298 N N . PHE B 1 77 ? 1.447 14.258 -3.611 1 95.06 77 PHE B N 1
ATOM 2299 C CA . PHE B 1 77 ? 0.823 14.953 -2.492 1 95.06 77 PHE B CA 1
ATOM 2300 C C . PHE B 1 77 ? -0.445 15.672 -2.938 1 95.06 77 PHE B C 1
ATOM 2302 O O . PHE B 1 77 ? -1.321 15.961 -2.121 1 95.06 77 PHE B O 1
ATOM 2309 N N . PHE B 1 78 ? -0.563 15.969 -4.207 1 94.19 78 PHE B N 1
ATOM 2310 C CA . PHE B 1 78 ? -1.67 16.797 -4.68 1 94.19 78 PHE B CA 1
ATOM 2311 C C . PHE B 1 78 ? -2.439 16.078 -5.789 1 94.19 78 PHE B C 1
ATOM 2313 O O . PHE B 1 78 ? -2.904 16.719 -6.734 1 94.19 78 PHE B O 1
ATOM 2320 N N . ALA B 1 79 ? -2.438 14.766 -5.691 1 89.44 79 ALA B N 1
ATOM 2321 C CA . ALA B 1 79 ? -3.16 13.953 -6.668 1 89.44 79 ALA B CA 1
ATOM 2322 C C . ALA B 1 79 ? -4.656 13.93 -6.363 1 89.44 79 ALA B C 1
ATOM 2324 O O . ALA B 1 79 ? -5.469 13.641 -7.242 1 89.44 79 ALA B O 1
ATOM 2325 N N . ALA B 1 80 ? -5.012 14.148 -5.125 1 91.81 80 ALA B N 1
ATOM 2326 C CA . ALA B 1 80 ? -6.395 14.148 -4.648 1 91.81 80 ALA B CA 1
ATOM 2327 C C . ALA B 1 80 ? -6.684 15.375 -3.791 1 91.81 80 ALA B C 1
ATOM 2329 O O . ALA B 1 80 ? -6.406 16.5 -4.203 1 91.81 80 ALA B O 1
ATOM 2330 N N . THR B 1 81 ? -7.328 15.172 -2.699 1 94.69 81 THR B N 1
ATOM 2331 C CA . THR B 1 81 ? -7.586 16.281 -1.792 1 94.69 81 THR B CA 1
ATOM 2332 C C . THR B 1 81 ? -6.41 16.5 -0.842 1 94.69 81 THR B C 1
ATOM 2334 O O . THR B 1 81 ? -5.898 15.531 -0.262 1 94.69 81 THR B O 1
ATOM 2337 N N . THR B 1 82 ? -5.969 17.672 -0.802 1 97.12 82 THR B N 1
ATOM 2338 C CA . THR B 1 82 ? -4.938 18.047 0.163 1 97.12 82 THR B CA 1
ATOM 2339 C C . THR B 1 82 ? -5.434 19.156 1.082 1 97.12 82 THR B C 1
ATOM 2341 O O . THR B 1 82 ? -6.07 20.109 0.626 1 97.12 82 THR B O 1
ATOM 2344 N N . ILE B 1 83 ? -5.152 18.984 2.357 1 98.31 83 ILE B N 1
ATOM 2345 C CA . ILE B 1 83 ? -5.539 19.984 3.361 1 98.31 83 ILE B CA 1
ATOM 2346 C C . ILE B 1 83 ? -4.332 20.828 3.74 1 98.31 83 ILE B C 1
ATOM 2348 O O . ILE B 1 83 ? -3.279 20.297 4.102 1 98.31 83 ILE B O 1
ATOM 2352 N N . ILE B 1 84 ? -4.48 22.094 3.65 1 98.69 84 ILE B N 1
ATOM 2353 C CA . ILE B 1 84 ? -3.416 23.047 3.979 1 98.69 84 ILE B CA 1
ATOM 2354 C C . ILE B 1 84 ? -3.779 23.812 5.25 1 98.69 84 ILE B C 1
ATOM 2356 O O . ILE B 1 84 ? -4.879 24.359 5.363 1 98.69 84 ILE B O 1
ATOM 2360 N N . GLY B 1 85 ? -2.869 23.797 6.18 1 98.38 85 GLY B N 1
ATOM 2361 C CA . GLY B 1 85 ? -3.074 24.516 7.426 1 98.38 85 GLY B CA 1
ATOM 2362 C C . GLY B 1 85 ? -2.344 25.844 7.473 1 98.38 85 GLY B C 1
ATOM 2363 O O . GLY B 1 85 ? -1.14 25.906 7.211 1 98.38 85 GLY B O 1
ATOM 2364 N N . ILE B 1 86 ? -3.047 26.875 7.844 1 97.88 86 ILE B N 1
ATOM 2365 C CA . ILE B 1 86 ? -2.482 28.203 8.023 1 97.88 86 ILE B CA 1
ATOM 2366 C C . ILE B 1 86 ? -2.594 28.609 9.492 1 97.88 86 ILE B C 1
ATOM 2368 O O . ILE B 1 86 ? -3.658 28.484 10.102 1 97.88 86 ILE B O 1
ATOM 2372 N N . ILE B 1 87 ? -1.498 29.047 10.062 1 96.12 87 ILE B N 1
ATOM 2373 C CA . ILE B 1 87 ? -1.491 29.547 11.43 1 96.12 87 ILE B CA 1
ATOM 2374 C C . ILE B 1 87 ? -2.107 30.953 11.477 1 96.12 87 ILE B C 1
ATOM 2376 O O . ILE B 1 87 ? -1.692 31.844 10.734 1 96.12 87 ILE B O 1
ATOM 2380 N N . GLN B 1 88 ? -3.117 31.094 12.312 1 94.31 88 GLN B N 1
ATOM 2381 C CA . GLN B 1 88 ? -3.82 32.375 12.453 1 94.31 88 GLN B CA 1
ATOM 2382 C C . GLN B 1 88 ? -3.855 32.812 13.914 1 94.31 88 GLN B C 1
ATOM 2384 O O . GLN B 1 88 ? -4.039 31.984 14.82 1 94.31 88 GLN B O 1
ATOM 2389 N N . PRO B 1 89 ? -3.707 34.094 14.07 1 91.06 89 PRO B N 1
ATOM 2390 C CA . PRO B 1 89 ? -3.885 34.594 15.438 1 91.06 89 PRO B CA 1
ATOM 2391 C C . PRO B 1 89 ? -5.34 34.562 15.891 1 91.06 89 PRO B C 1
ATOM 2393 O O . PRO B 1 89 ? -6.25 34.781 15.086 1 91.06 89 PRO B O 1
ATOM 2396 N N . VAL B 1 90 ? -5.48 34.25 17.141 1 90.62 90 VAL B N 1
ATOM 2397 C CA . VAL B 1 90 ? -6.793 34.375 17.766 1 90.62 90 VAL B CA 1
ATOM 2398 C C . VAL B 1 90 ? -6.988 35.781 18.297 1 90.62 90 VAL B C 1
ATOM 2400 O O . VAL B 1 90 ? -6.125 36.312 19.016 1 90.62 90 VAL B O 1
ATOM 2403 N N . GLY B 1 91 ? -8.125 36.375 17.891 1 86.56 91 GLY B N 1
ATOM 2404 C CA . GLY B 1 91 ? -8.398 37.719 18.344 1 86.56 91 GLY B CA 1
ATOM 2405 C C . GLY B 1 91 ? -8.562 37.844 19.859 1 86.56 91 GLY B C 1
ATOM 2406 O O . GLY B 1 91 ? -8.719 36.812 20.547 1 86.56 91 GLY B O 1
ATOM 2407 N N . THR B 1 92 ? -8.516 39.062 20.359 1 83.56 92 THR B N 1
ATOM 2408 C CA . THR B 1 92 ? -8.656 39.375 21.781 1 83.56 92 THR B CA 1
ATOM 2409 C C . THR B 1 92 ? -10.016 38.906 22.297 1 83.56 92 THR B C 1
ATOM 2411 O O . THR B 1 92 ? -10.18 38.625 23.484 1 83.56 92 THR B O 1
ATOM 2414 N N . ASN B 1 93 ? -10.961 38.75 21.422 1 83.69 93 ASN B N 1
ATOM 2415 C CA . ASN B 1 93 ? -12.305 38.312 21.781 1 83.69 93 ASN B CA 1
ATOM 2416 C C . ASN B 1 93 ? -12.414 36.781 21.766 1 83.69 93 ASN B C 1
ATOM 2418 O O . ASN B 1 93 ? -13.484 36.25 22.016 1 83.69 93 ASN B O 1
ATOM 2422 N N . GLY B 1 94 ? -11.266 36.156 21.422 1 80.88 94 GLY B N 1
ATOM 2423 C CA . GLY B 1 94 ? -11.234 34.688 21.391 1 80.88 94 GLY B CA 1
ATOM 2424 C C . GLY B 1 94 ? -11.695 34.125 20.062 1 80.88 94 GLY B C 1
ATOM 2425 O O . GLY B 1 94 ? -11.844 32.906 19.922 1 80.88 94 GLY B O 1
ATOM 2426 N N . LYS B 1 95 ? -12.016 35.062 19.203 1 86 95 LYS B N 1
ATOM 2427 C CA . LYS B 1 95 ? -12.508 34.594 17.906 1 86 95 LYS B CA 1
ATOM 2428 C C . LYS B 1 95 ? -11.375 34.531 16.891 1 86 95 LYS B C 1
ATOM 2430 O O . LYS B 1 95 ? -10.422 35.312 16.953 1 86 95 LYS B O 1
ATOM 2435 N N . VAL B 1 96 ? -11.375 33.562 16.031 1 89.69 96 VAL B N 1
ATOM 2436 C CA . VAL B 1 96 ? -10.391 33.406 14.961 1 89.69 96 VAL B CA 1
ATOM 2437 C C . VAL B 1 96 ? -10.969 33.938 13.648 1 89.69 96 VAL B C 1
ATOM 2439 O O . VAL B 1 96 ? -12.102 33.594 13.281 1 89.69 96 VAL B O 1
ATOM 2442 N N . ASP B 1 97 ? -10.281 34.906 13.062 1 86.12 97 ASP B N 1
ATOM 2443 C CA . ASP B 1 97 ? -10.648 35.281 11.703 1 86.12 97 ASP B CA 1
ATOM 2444 C C . ASP B 1 97 ? -10.383 34.156 10.719 1 86.12 97 ASP B C 1
ATOM 2446 O O . ASP B 1 97 ? -9.281 33.594 10.688 1 86.12 97 ASP B O 1
ATOM 2450 N N . ILE B 1 98 ? -11.367 33.781 9.984 1 92.38 98 ILE B N 1
ATOM 2451 C CA . ILE B 1 98 ? -11.25 32.688 9.031 1 92.38 98 ILE B CA 1
ATOM 2452 C C . ILE B 1 98 ? -11.398 33.219 7.609 1 92.38 98 ILE B C 1
ATOM 2454 O O . ILE B 1 98 ? -12.508 33.281 7.078 1 92.38 98 ILE B O 1
ATOM 2458 N N . PRO B 1 99 ? -10.289 33.531 7.07 1 91.31 99 PRO B N 1
ATOM 2459 C CA . PRO B 1 99 ? -10.383 33.969 5.672 1 91.31 99 PRO B CA 1
ATOM 2460 C C . PRO B 1 99 ? -10.922 32.875 4.758 1 91.31 99 PRO B C 1
ATOM 2462 O O . PRO B 1 99 ? -10.719 31.688 5.023 1 91.31 99 PRO B O 1
ATOM 2465 N N . GLY B 1 100 ? -11.453 33.281 3.635 1 90.5 100 GLY B N 1
ATOM 2466 C CA . GLY B 1 100 ? -12.172 32.375 2.775 1 90.5 100 GLY B CA 1
ATOM 2467 C C . GLY B 1 100 ? -11.25 31.562 1.878 1 90.5 100 GLY B C 1
ATOM 2468 O O . GLY B 1 100 ? -11.656 30.531 1.329 1 90.5 100 GLY B O 1
ATOM 2469 N N . ASP B 1 101 ? -10.047 32.156 1.733 1 93.56 101 ASP B N 1
ATOM 2470 C CA . ASP B 1 101 ? -9.133 31.438 0.852 1 93.56 101 ASP B CA 1
ATOM 2471 C C . ASP B 1 101 ? -7.688 31.609 1.302 1 93.56 101 ASP B C 1
ATOM 2473 O O . ASP B 1 101 ? -7.395 32.438 2.17 1 93.56 101 ASP B O 1
ATOM 2477 N N . LEU B 1 102 ? -6.828 30.859 0.717 1 95.69 102 LEU B N 1
ATOM 2478 C CA . LEU B 1 102 ? -5.426 30.766 1.119 1 95.69 102 LEU B CA 1
ATOM 2479 C C . LEU B 1 102 ? -4.723 32.094 0.933 1 95.69 102 LEU B C 1
ATOM 2481 O O . LEU B 1 102 ? -3.938 32.531 1.789 1 95.69 102 LEU B O 1
ATOM 2485 N N . GLU B 1 103 ? -4.973 32.781 -0.131 1 93.44 103 GLU B N 1
ATOM 2486 C CA . GLU B 1 103 ? -4.301 34.031 -0.411 1 93.44 103 GLU B CA 1
ATOM 2487 C C . GLU B 1 103 ? -4.668 35.094 0.622 1 93.44 103 GLU B C 1
ATOM 2489 O O . GLU B 1 103 ? -3.801 35.844 1.091 1 93.44 103 GLU B O 1
ATOM 2494 N N . THR B 1 104 ? -5.934 35.156 0.929 1 95 104 THR B N 1
ATOM 2495 C CA . THR B 1 104 ? -6.383 36.094 1.94 1 95 104 THR B CA 1
ATOM 2496 C C . THR B 1 104 ? -5.828 35.719 3.312 1 95 104 THR B C 1
ATOM 2498 O O . THR B 1 104 ? -5.469 36.625 4.098 1 95 104 THR B O 1
ATOM 2501 N N . ALA B 1 105 ? -5.762 34.438 3.586 1 95.5 105 ALA B N 1
ATOM 2502 C CA . ALA B 1 105 ? -5.246 33.969 4.871 1 95.5 105 ALA B CA 1
ATOM 2503 C C . ALA B 1 105 ? -3.771 34.312 5.035 1 95.5 105 ALA B C 1
ATOM 2505 O O . ALA B 1 105 ? -3.322 34.625 6.137 1 95.5 105 ALA B O 1
ATOM 2506 N N . LYS B 1 106 ? -3.023 34.156 4.031 1 94.62 106 LYS B N 1
ATOM 2507 C CA . LYS B 1 106 ? -1.603 34.5 4.047 1 94.62 106 LYS B CA 1
ATOM 2508 C C . LYS B 1 106 ? -1.391 35.938 4.414 1 94.62 106 LYS B C 1
ATOM 2510 O O . LYS B 1 106 ? -0.452 36.281 5.141 1 94.62 106 LYS B O 1
ATOM 2515 N N . ALA B 1 107 ? -2.277 36.812 3.818 1 93.44 107 ALA B N 1
ATOM 2516 C CA . ALA B 1 107 ? -2.188 38.25 4.02 1 93.44 107 ALA B CA 1
ATOM 2517 C C . ALA B 1 107 ? -0.82 38.781 3.6 1 93.44 107 ALA B C 1
ATOM 2519 O O . ALA B 1 107 ? -0.361 38.531 2.486 1 93.44 107 ALA B O 1
ATOM 2520 N N . GLU B 1 108 ? -0.117 39.562 4.484 1 94.19 108 GLU B N 1
ATOM 2521 C CA . GLU B 1 108 ? 1.154 40.188 4.129 1 94.19 108 GLU B CA 1
ATOM 2522 C C . GLU B 1 108 ? 2.334 39.312 4.543 1 94.19 108 GLU B C 1
ATOM 2524 O O . GLU B 1 108 ? 3.49 39.688 4.363 1 94.19 108 GLU B O 1
ATOM 2529 N N . ARG B 1 109 ? 2.064 38.062 4.984 1 96.12 109 ARG B N 1
ATOM 2530 C CA . ARG B 1 109 ? 3.111 37.188 5.461 1 96.12 109 ARG B CA 1
ATOM 2531 C C . ARG B 1 109 ? 3.67 36.344 4.324 1 96.12 109 ARG B C 1
ATOM 2533 O O . ARG B 1 109 ? 3.035 36.188 3.275 1 96.12 109 ARG B O 1
ATOM 2540 N N . SER B 1 110 ? 4.867 35.844 4.492 1 96.94 110 SER B N 1
ATOM 2541 C CA . SER B 1 110 ? 5.359 34.781 3.609 1 96.94 110 SER B CA 1
ATOM 2542 C C . SER B 1 110 ? 4.73 33.438 3.947 1 96.94 110 SER B C 1
ATOM 2544 O O . SER B 1 110 ? 4.203 33.25 5.047 1 96.94 110 SER B O 1
ATOM 2546 N N . TRP B 1 111 ? 4.75 32.531 3.014 1 97.25 111 TRP B N 1
ATOM 2547 C CA . TRP B 1 111 ? 4.266 31.203 3.289 1 97.25 111 TRP B CA 1
ATOM 2548 C C . TRP B 1 111 ? 5.043 30.562 4.438 1 97.25 111 TRP B C 1
ATOM 2550 O O . TRP B 1 111 ? 4.461 29.891 5.297 1 97.25 111 TRP B O 1
ATOM 2560 N N . GLU B 1 112 ? 6.324 30.766 4.48 1 96.81 112 GLU B N 1
ATOM 2561 C CA . GLU B 1 112 ? 7.172 30.219 5.539 1 96.81 112 GLU B CA 1
ATOM 2562 C C . GLU B 1 112 ? 6.695 30.688 6.914 1 96.81 112 GLU B C 1
ATOM 2564 O O . GLU B 1 112 ? 6.781 29.938 7.891 1 96.81 112 GLU B O 1
ATOM 2569 N N . GLU B 1 113 ? 6.133 31.828 6.949 1 96.38 113 GLU B N 1
ATOM 2570 C CA . GLU B 1 113 ? 5.73 32.438 8.219 1 96.38 113 GLU B CA 1
ATOM 2571 C C . GLU B 1 113 ? 4.375 31.891 8.672 1 96.38 113 GLU B C 1
ATOM 2573 O O . GLU B 1 113 ? 4.078 31.875 9.867 1 96.38 113 GLU B O 1
ATOM 2578 N N . CYS B 1 114 ? 3.582 31.5 7.711 1 96.44 114 CYS B N 1
ATOM 2579 C CA . CYS B 1 114 ? 2.203 31.297 8.141 1 96.44 114 CYS B CA 1
ATOM 2580 C C . CYS B 1 114 ? 1.782 29.844 7.996 1 96.44 114 CYS B C 1
ATOM 2582 O O . CYS B 1 114 ? 0.751 29.438 8.531 1 96.44 114 CYS B O 1
ATOM 2584 N N . ILE B 1 115 ? 2.541 29 7.281 1 97.69 115 ILE B N 1
ATOM 2585 C CA . ILE B 1 115 ? 2.129 27.625 7.02 1 97.69 115 ILE B CA 1
ATOM 2586 C C . ILE B 1 115 ? 2.363 26.781 8.266 1 97.69 115 ILE B C 1
ATOM 2588 O O . ILE B 1 115 ? 3.459 26.781 8.828 1 97.69 115 ILE B O 1
ATOM 2592 N N . GLY B 1 116 ? 1.289 26.062 8.641 1 97.5 116 GLY B N 1
ATOM 2593 C CA . GLY B 1 116 ? 1.411 25.109 9.734 1 97.5 116 GLY B CA 1
ATOM 2594 C C . GLY B 1 116 ? 1.664 23.688 9.258 1 97.5 116 GLY B C 1
ATOM 2595 O O . GLY B 1 116 ? 2.133 22.844 10.031 1 97.5 116 GLY B O 1
ATOM 2596 N N . GLY B 1 117 ? 1.337 23.391 8 1 98.25 117 GLY B N 1
ATOM 2597 C CA . GLY B 1 117 ? 1.549 22.078 7.426 1 98.25 117 GLY B CA 1
ATOM 2598 C C . GLY B 1 117 ? 0.487 21.688 6.414 1 98.25 117 GLY B C 1
ATOM 2599 O O . GLY B 1 117 ? -0.371 22.5 6.066 1 98.25 117 GLY B O 1
ATOM 2600 N N . CYS B 1 118 ? 0.575 20.531 5.922 1 98.5 118 CYS B N 1
ATOM 2601 C CA . CYS B 1 118 ? -0.426 20 5.008 1 98.5 118 CYS B CA 1
ATOM 2602 C C . CYS B 1 118 ? -0.457 18.469 5.066 1 98.5 118 CYS B C 1
ATOM 2604 O O . CYS B 1 118 ? 0.419 17.859 5.672 1 98.5 118 CYS B O 1
ATOM 2606 N N . TYR B 1 119 ? -1.47 17.906 4.531 1 98.44 119 TYR B N 1
ATOM 2607 C CA . TYR B 1 119 ? -1.56 16.469 4.316 1 98.44 119 TYR B CA 1
ATOM 2608 C C . TYR B 1 119 ? -2.533 16.141 3.188 1 98.44 119 TYR B C 1
ATOM 2610 O O . TYR B 1 119 ? -3.469 16.906 2.93 1 98.44 119 TYR B O 1
ATOM 2618 N N . TYR B 1 120 ? -2.312 15.047 2.535 1 97 120 TYR B N 1
ATOM 2619 C CA . TYR B 1 120 ? -3.248 14.57 1.523 1 97 120 TYR B CA 1
ATOM 2620 C C . TYR B 1 120 ? -4.195 13.531 2.104 1 97 120 TYR B C 1
ATOM 2622 O O . TYR B 1 120 ? -3.932 12.969 3.168 1 97 120 TYR B O 1
ATOM 2630 N N . ILE B 1 121 ? -5.332 13.344 1.512 1 96.69 121 ILE B N 1
ATOM 2631 C CA . ILE B 1 121 ? -6.262 12.25 1.764 1 96.69 121 ILE B CA 1
ATOM 2632 C C . ILE B 1 121 ? -6.57 11.523 0.455 1 96.69 121 ILE B C 1
ATOM 2634 O O . ILE B 1 121 ? -7.094 12.125 -0.486 1 96.69 121 ILE B O 1
ATOM 2638 N N . LYS B 1 122 ? -6.285 10.305 0.366 1 95.19 122 LYS B N 1
ATOM 2639 C CA . LYS B 1 122 ? -6.555 9.508 -0.828 1 95.19 122 LYS B CA 1
ATOM 2640 C C . LYS B 1 122 ? -6.766 8.039 -0.473 1 95.19 122 LYS B C 1
ATOM 2642 O O . LYS B 1 122 ? -6.465 7.613 0.645 1 95.19 122 LYS B O 1
ATOM 2647 N N . PRO B 1 123 ? -7.32 7.219 -1.369 1 95.81 123 PRO B N 1
ATOM 2648 C CA . PRO B 1 123 ? -7.477 5.797 -1.062 1 95.81 123 PRO B CA 1
ATOM 2649 C C . PRO B 1 123 ? -6.145 5.102 -0.792 1 95.81 123 PRO B C 1
ATOM 2651 O O . PRO B 1 123 ? -5.16 5.352 -1.494 1 95.81 123 PRO B O 1
ATOM 2654 N N . ASN B 1 124 ? -6.121 4.324 0.236 1 96.06 124 ASN B N 1
ATOM 2655 C CA . ASN B 1 124 ? -4.934 3.529 0.529 1 96.06 124 ASN B CA 1
ATOM 2656 C C . ASN B 1 124 ? -4.816 2.33 -0.408 1 96.06 124 ASN B C 1
ATOM 2658 O O . ASN B 1 124 ? -3.709 1.865 -0.692 1 96.06 124 ASN B O 1
ATOM 2662 N N . TYR B 1 125 ? -5.977 1.764 -0.796 1 96.06 125 TYR B N 1
ATOM 2663 C CA . TYR B 1 125 ? -6.105 0.574 -1.631 1 96.06 125 TYR B CA 1
ATOM 2664 C C . TYR B 1 125 ? -7.078 0.816 -2.779 1 96.06 125 TYR B C 1
ATOM 2666 O O . TYR B 1 125 ? -7.887 1.746 -2.732 1 96.06 125 TYR B O 1
ATOM 2674 N N . PRO B 1 126 ? -7.066 -0.045 -3.787 1 94.94 126 PRO B N 1
ATOM 2675 C CA . PRO B 1 126 ? -7.996 0.152 -4.902 1 94.94 126 PRO B CA 1
ATOM 2676 C C . PRO B 1 126 ? -9.344 -0.535 -4.68 1 94.94 126 PRO B C 1
ATOM 2678 O O . PRO B 1 126 ? -9.461 -1.394 -3.801 1 94.94 126 PRO B O 1
ATOM 2681 N N . GLY B 1 127 ? -10.227 -0.128 -5.391 1 95 127 GLY B N 1
ATOM 2682 C CA . GLY B 1 127 ? -11.461 -0.855 -5.637 1 95 127 GLY B CA 1
ATOM 2683 C C . GLY B 1 127 ? -12.195 -1.224 -4.363 1 95 127 GLY B C 1
ATOM 2684 O O . GLY B 1 127 ? -12.562 -0.349 -3.574 1 95 127 GLY B O 1
ATOM 2685 N N . ARG B 1 128 ? -12.211 -2.484 -4.082 1 97.06 128 ARG B N 1
ATOM 2686 C CA . ARG B 1 128 ? -13.047 -3.066 -3.035 1 97.06 128 ARG B CA 1
ATOM 2687 C C . ARG B 1 128 ? -12.539 -2.672 -1.65 1 97.06 128 ARG B C 1
ATOM 2689 O O . ARG B 1 128 ? -13.242 -2.861 -0.652 1 97.06 128 ARG B O 1
ATOM 2696 N N . SER B 1 129 ? -11.375 -2.104 -1.643 1 97.56 129 SER B N 1
ATOM 2697 C CA . SER B 1 129 ? -10.82 -1.656 -0.37 1 97.56 129 SER B CA 1
ATOM 2698 C C . SER B 1 129 ? -10.555 -0.154 -0.379 1 97.56 129 SER B C 1
ATOM 2700 O O . SER B 1 129 ? -9.836 0.36 0.478 1 97.56 129 SER B O 1
ATOM 2702 N N . SER B 1 130 ? -11.141 0.568 -1.316 1 96.44 130 SER B N 1
ATOM 2703 C CA . SER B 1 130 ? -10.836 1.98 -1.529 1 96.44 130 SER B CA 1
ATOM 2704 C C . SER B 1 130 ? -11.539 2.857 -0.496 1 96.44 130 SER B C 1
ATOM 2706 O O . SER B 1 130 ? -11.25 4.051 -0.389 1 96.44 130 SER B O 1
ATOM 2708 N N . HIS B 1 131 ? -12.438 2.287 0.298 1 97 131 HIS B N 1
ATOM 2709 C CA . HIS B 1 131 ? -13.094 3.047 1.353 1 97 131 HIS B CA 1
ATOM 2710 C C . HIS B 1 131 ? -12.148 3.303 2.521 1 97 131 HIS B C 1
ATOM 2712 O O . HIS B 1 131 ? -12.477 4.062 3.436 1 97 131 HIS B O 1
ATOM 2718 N N . ASN B 1 132 ? -10.992 2.658 2.533 1 97.75 132 ASN B N 1
ATOM 2719 C CA . ASN B 1 132 ? -9.906 2.953 3.467 1 97.75 132 ASN B CA 1
ATOM 2720 C C . ASN B 1 132 ? -8.953 4.004 2.904 1 97.75 132 ASN B C 1
ATOM 2722 O O . ASN B 1 132 ? -8.32 3.781 1.869 1 97.75 132 ASN B O 1
ATOM 2726 N N . CYS B 1 133 ? -8.805 5.105 3.564 1 97.25 133 CYS B N 1
ATOM 2727 C CA . CYS B 1 133 ? -7.93 6.152 3.055 1 97.25 133 CYS B CA 1
ATOM 2728 C C . CYS B 1 133 ? -6.586 6.137 3.773 1 97.25 133 CYS B C 1
ATOM 2730 O O . CYS B 1 133 ? -6.426 5.449 4.781 1 97.25 133 CYS B O 1
ATOM 2732 N N . ASN B 1 134 ? -5.699 6.793 3.176 1 96.56 134 ASN B N 1
ATOM 2733 C CA . ASN B 1 134 ? -4.383 7.109 3.723 1 96.56 134 ASN B CA 1
ATOM 2734 C C . ASN B 1 134 ? -4.129 8.609 3.744 1 96.56 134 ASN B C 1
ATOM 2736 O O . ASN B 1 134 ? -4.91 9.383 3.186 1 96.56 134 ASN B O 1
ATOM 2740 N N . ALA B 1 135 ? -3.045 8.953 4.422 1 97.62 135 ALA B N 1
ATOM 2741 C CA . ALA B 1 135 ? -2.598 10.344 4.457 1 97.62 135 ALA B CA 1
ATOM 2742 C C . ALA B 1 135 ? -1.099 10.43 4.73 1 97.62 135 ALA B C 1
ATOM 2744 O O . ALA B 1 135 ? -0.528 9.555 5.383 1 97.62 135 ALA B O 1
ATOM 2745 N N . GLY B 1 136 ? -0.469 11.359 4.203 1 97.31 136 GLY B N 1
ATOM 2746 C CA . GLY B 1 136 ? 0.876 11.805 4.539 1 97.31 136 GLY B CA 1
ATOM 2747 C C . GLY B 1 136 ? 0.934 13.242 4.996 1 97.31 136 GLY B C 1
ATOM 2748 O O . GLY B 1 136 ? 0.276 14.109 4.422 1 97.31 136 GLY B O 1
ATOM 2749 N N . PHE B 1 137 ? 1.714 13.523 6.008 1 98.12 137 PHE B N 1
ATOM 2750 C CA . PHE B 1 137 ? 1.702 14.828 6.664 1 98.12 137 PHE B CA 1
ATOM 2751 C C . PHE B 1 137 ? 3.057 15.508 6.531 1 98.12 137 PHE B C 1
ATOM 2753 O O . PHE B 1 137 ? 4.102 14.867 6.664 1 98.12 137 PHE B O 1
ATOM 2760 N N . LEU B 1 138 ? 3.02 16.75 6.277 1 97.56 138 LEU B N 1
ATOM 2761 C CA . LEU B 1 138 ? 4.195 17.609 6.312 1 97.56 138 LEU B CA 1
ATOM 2762 C C . LEU B 1 138 ? 4.008 18.766 7.301 1 97.56 138 LEU B C 1
ATOM 2764 O O . LEU B 1 138 ? 3.047 19.531 7.188 1 97.56 138 LEU B O 1
ATOM 2768 N N . VAL B 1 139 ? 4.855 18.797 8.227 1 97 139 VAL B N 1
ATOM 2769 C CA . VAL B 1 139 ? 4.898 19.906 9.18 1 97 139 VAL B CA 1
ATOM 2770 C C . VAL B 1 139 ? 6.258 20.594 9.109 1 97 139 VAL B C 1
ATOM 2772 O O . VAL B 1 139 ? 7.293 19.984 9.383 1 97 139 VAL B O 1
ATOM 2775 N N . PRO B 1 140 ? 6.246 21.859 8.68 1 96.06 140 PRO B N 1
ATOM 2776 C CA . PRO B 1 140 ? 7.531 22.562 8.672 1 96.06 140 PRO B CA 1
ATOM 2777 C C . PRO B 1 140 ? 8.195 22.594 10.047 1 96.06 140 PRO B C 1
ATOM 2779 O O . PRO B 1 140 ? 7.508 22.656 11.062 1 96.06 140 PRO B O 1
ATOM 2782 N N . THR B 1 141 ? 9.469 22.609 10.07 1 92 141 THR B N 1
ATOM 2783 C CA . THR B 1 141 ? 10.211 22.5 11.32 1 92 141 THR B CA 1
ATOM 2784 C C . THR B 1 141 ? 10.422 23.875 11.945 1 92 141 THR B C 1
ATOM 2786 O O . THR B 1 141 ? 10.891 23.984 13.078 1 92 141 THR B O 1
ATOM 2789 N N . ASN B 1 142 ? 10.016 24.891 11.227 1 92.44 142 ASN B N 1
ATOM 2790 C CA . ASN B 1 142 ? 10.305 26.234 11.711 1 92.44 142 ASN B CA 1
ATOM 2791 C C . ASN B 1 142 ? 9.297 26.688 12.773 1 92.44 142 ASN B C 1
ATOM 2793 O O . ASN B 1 142 ? 9.469 27.734 13.391 1 92.44 142 ASN B O 1
ATOM 2797 N N . HIS B 1 143 ? 8.211 26 12.969 1 87.75 143 HIS B N 1
ATOM 2798 C CA . HIS B 1 143 ? 7.203 26.297 13.977 1 87.75 143 HIS B CA 1
ATOM 2799 C C . HIS B 1 143 ? 7.168 25.234 15.062 1 87.75 143 HIS B C 1
ATOM 2801 O O . HIS B 1 143 ? 6.105 24.688 15.375 1 87.75 143 HIS B O 1
ATOM 2807 N N . ARG B 1 144 ? 8.227 24.969 15.68 1 81.56 144 ARG B N 1
ATOM 2808 C CA . ARG B 1 144 ? 8.297 23.906 16.688 1 81.56 144 ARG B CA 1
ATOM 2809 C C . ARG B 1 144 ? 7.531 24.312 17.953 1 81.56 144 ARG B C 1
ATOM 2811 O O . ARG B 1 144 ? 7.426 25.5 18.266 1 81.56 144 ARG B O 1
ATOM 2818 N N . GLY B 1 145 ? 6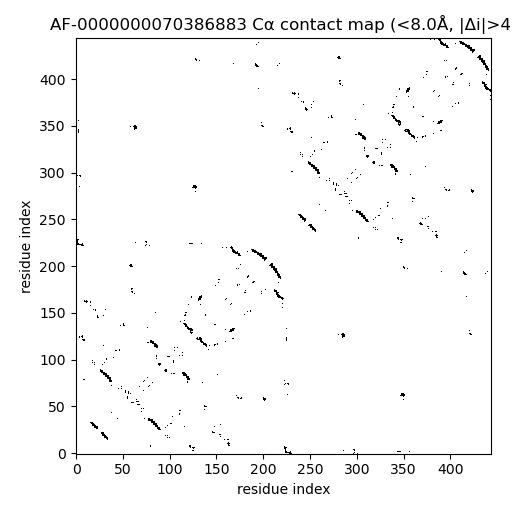.922 23.359 18.594 1 86.5 145 GLY B N 1
ATOM 2819 C CA . GLY B 1 145 ? 6.316 23.562 19.891 1 86.5 145 GLY B CA 1
ATOM 2820 C C . GLY B 1 145 ? 4.895 24.078 19.828 1 86.5 145 GLY B C 1
ATOM 2821 O O . GLY B 1 145 ? 4.289 24.391 20.844 1 86.5 145 GLY B O 1
ATOM 2822 N N . LYS B 1 146 ? 4.328 24.172 18.688 1 91.94 146 LYS B N 1
ATOM 2823 C CA . LYS B 1 146 ? 3 24.75 18.547 1 91.94 146 LYS B CA 1
ATOM 2824 C C . LYS B 1 146 ? 1.928 23.672 18.438 1 91.94 146 LYS B C 1
ATOM 2826 O O . LYS B 1 146 ? 0.743 23.984 18.297 1 91.94 146 LYS B O 1
ATOM 2831 N N . LYS B 1 147 ? 2.334 22.375 18.469 1 94.69 147 LYS B N 1
ATOM 2832 C CA . LYS B 1 147 ? 1.412 21.25 18.422 1 94.69 147 LYS B CA 1
ATOM 2833 C C . LYS B 1 147 ? 0.623 21.234 17.109 1 94.69 147 LYS B C 1
ATOM 2835 O O . LYS B 1 147 ? -0.585 20.984 17.109 1 94.69 147 LYS B O 1
ATOM 2840 N N . LEU B 1 148 ? 1.32 21.641 16.062 1 96.88 148 LEU B N 1
ATOM 2841 C CA . LEU B 1 148 ? 0.708 21.672 14.734 1 96.88 148 LEU B CA 1
ATOM 2842 C C . LEU B 1 148 ? 0.322 20.281 14.273 1 96.88 148 LEU B C 1
ATOM 2844 O O . LEU B 1 148 ? -0.728 20.094 13.648 1 96.88 148 LEU B O 1
ATOM 2848 N N . GLY B 1 149 ? 1.114 19.281 14.609 1 96.88 149 GLY B N 1
ATOM 2849 C CA . GLY B 1 149 ? 0.828 17.906 14.211 1 96.88 149 GLY B CA 1
ATOM 2850 C C . GLY B 1 149 ? -0.51 17.406 14.719 1 96.88 149 GLY B C 1
ATOM 2851 O O . GLY B 1 149 ? -1.312 16.875 13.953 1 96.88 149 GLY B O 1
ATOM 2852 N N . ILE B 1 150 ? -0.736 17.578 15.961 1 96.88 150 ILE B N 1
ATOM 2853 C CA . ILE B 1 150 ? -1.974 17.094 16.562 1 96.88 150 ILE B CA 1
ATOM 2854 C C . ILE B 1 150 ? -3.162 17.859 15.992 1 96.88 150 ILE B C 1
ATOM 2856 O O . ILE B 1 150 ? -4.246 17.297 15.805 1 96.88 150 ILE B O 1
ATOM 2860 N N . ALA B 1 151 ? -3.021 19.172 15.742 1 97.44 151 ALA B N 1
ATOM 2861 C CA . ALA B 1 151 ? -4.09 19.953 15.141 1 97.44 151 ALA B CA 1
ATOM 2862 C C . ALA B 1 151 ? -4.418 19.453 13.734 1 97.44 151 ALA B C 1
ATOM 2864 O O . ALA B 1 151 ? -5.59 19.328 13.375 1 97.44 151 ALA B O 1
ATOM 2865 N N . LEU B 1 152 ? -3.389 19.172 12.938 1 98.44 152 LEU B N 1
ATOM 2866 C CA . LEU B 1 152 ? -3.598 18.578 11.617 1 98.44 152 LEU B CA 1
ATOM 2867 C C . LEU B 1 152 ? -4.281 17.219 11.734 1 98.44 152 LEU B C 1
ATOM 2869 O O . LEU B 1 152 ? -5.195 16.922 10.961 1 98.44 152 LEU B O 1
ATOM 2873 N N . GLY B 1 153 ? -3.855 16.422 12.664 1 98.69 153 GLY B N 1
ATOM 2874 C CA . GLY B 1 153 ? -4.496 15.141 12.898 1 98.69 153 GLY B CA 1
ATOM 2875 C C . GLY B 1 153 ? -5.969 15.258 13.242 1 98.69 153 GLY B C 1
ATOM 2876 O O . GLY B 1 153 ? -6.793 14.5 12.734 1 98.69 153 GLY B O 1
ATOM 2877 N N . LYS B 1 154 ? -6.293 16.156 14.141 1 98.69 154 LYS B N 1
ATOM 2878 C CA . LYS B 1 154 ? -7.691 16.406 14.484 1 98.69 154 LYS B CA 1
ATOM 2879 C C . LYS B 1 154 ? -8.5 16.781 13.25 1 98.69 154 LYS B C 1
ATOM 2881 O O . LYS B 1 154 ? -9.633 16.328 13.086 1 98.69 154 LYS B O 1
ATOM 2886 N N . SER B 1 155 ? -7.953 17.641 12.422 1 98.75 155 SER B N 1
ATOM 2887 C CA . SER B 1 155 ? -8.656 18.031 11.203 1 98.75 155 SER B CA 1
ATOM 2888 C C . SER B 1 155 ? -8.852 16.828 10.273 1 98.75 155 SER B C 1
ATOM 2890 O O . SER B 1 155 ? -9.867 16.75 9.578 1 98.75 155 SER B O 1
ATOM 2892 N N . TYR B 1 156 ? -7.875 15.914 10.227 1 98.75 156 TYR B N 1
ATOM 2893 C CA . TYR B 1 156 ? -7.969 14.695 9.43 1 98.75 156 TYR B CA 1
ATOM 2894 C C . TYR B 1 156 ? -9.195 13.875 9.82 1 98.75 156 TYR B C 1
ATOM 2896 O O . TYR B 1 156 ? -9.898 13.352 8.953 1 98.75 156 TYR B O 1
ATOM 2904 N N . LEU B 1 157 ? -9.555 13.836 11.062 1 98.69 157 LEU B N 1
ATOM 2905 C CA . LEU B 1 157 ? -10.703 13.102 11.586 1 98.69 157 LEU B CA 1
ATOM 2906 C C . LEU B 1 157 ? -12.008 13.75 11.125 1 98.69 157 LEU B C 1
ATOM 2908 O O . LEU B 1 157 ? -13.055 13.102 11.109 1 98.69 157 LEU B O 1
ATOM 2912 N N . GLU B 1 158 ? -11.922 15.008 10.773 1 98.06 158 GLU B N 1
ATOM 2913 C CA . GLU B 1 158 ? -13.102 15.703 10.273 1 98.06 158 GLU B CA 1
ATOM 2914 C C . GLU B 1 158 ? -13.242 15.523 8.758 1 98.06 158 GLU B C 1
ATOM 2916 O O . GLU B 1 158 ? -14.328 15.195 8.273 1 98.06 158 GLU B O 1
ATOM 2921 N N . TYR B 1 159 ? -12.188 15.688 8.008 1 97.44 159 TYR B N 1
ATOM 2922 C CA . TYR B 1 159 ? -12.25 15.758 6.555 1 97.44 159 TYR B CA 1
ATOM 2923 C C . TYR B 1 159 ? -12.406 14.367 5.949 1 97.44 159 TYR B C 1
ATOM 2925 O O . TYR B 1 159 ? -13.141 14.188 4.973 1 97.44 159 TYR B O 1
ATOM 2933 N N . ALA B 1 160 ? -11.727 13.359 6.461 1 97.19 160 ALA B N 1
ATOM 2934 C CA . ALA B 1 160 ? -11.703 12.039 5.836 1 97.19 160 ALA B CA 1
ATOM 2935 C C . ALA B 1 160 ? -13.109 11.453 5.746 1 97.19 160 ALA B C 1
ATOM 2937 O O . ALA B 1 160 ? -13.539 11.031 4.672 1 97.19 160 ALA B O 1
ATOM 2938 N N . PRO B 1 161 ? -13.922 11.5 6.867 1 96.69 161 PRO B N 1
ATOM 2939 C CA . PRO B 1 161 ? -15.297 10.992 6.746 1 96.69 161 PRO B CA 1
ATOM 2940 C C . PRO B 1 161 ? -16.141 11.812 5.777 1 96.69 161 PRO B C 1
ATOM 2942 O O . PRO B 1 161 ? -17.016 11.258 5.098 1 96.69 161 PRO B O 1
ATOM 2945 N N . ARG B 1 162 ? -15.898 13.086 5.703 1 95.56 162 ARG B N 1
ATOM 2946 C CA . ARG B 1 162 ? -16.672 13.945 4.812 1 95.56 162 ARG B CA 1
ATOM 2947 C C . ARG B 1 162 ? -16.391 13.602 3.35 1 95.56 162 ARG B C 1
ATOM 2949 O O . ARG B 1 162 ? -17.234 13.867 2.479 1 95.56 162 ARG B O 1
ATOM 2956 N N . LEU B 1 163 ? -15.25 13.07 3.098 1 95.31 163 LEU B N 1
ATOM 2957 C CA . LEU B 1 163 ? -14.891 12.656 1.745 1 95.31 163 LEU B CA 1
ATOM 2958 C C . LEU B 1 163 ? -15.469 11.281 1.427 1 95.31 163 LEU B C 1
ATOM 2960 O O . LEU B 1 163 ? -15.297 10.773 0.317 1 95.31 163 LEU B O 1
ATOM 2964 N N . GLY B 1 164 ? -16.078 10.656 2.408 1 94.31 164 GLY B N 1
ATOM 2965 C CA . GLY B 1 164 ? -16.781 9.414 2.178 1 94.31 164 GLY B CA 1
ATOM 2966 C C . GLY B 1 164 ? -16 8.188 2.629 1 94.31 164 GLY B C 1
ATOM 2967 O O . GLY B 1 164 ? -16.438 7.059 2.436 1 94.31 164 GLY B O 1
ATOM 2968 N N . TYR B 1 165 ? -14.883 8.398 3.215 1 96.75 165 TYR B N 1
ATOM 2969 C CA . TYR B 1 165 ? -14.078 7.262 3.656 1 96.75 165 TYR B CA 1
ATOM 2970 C C . TYR B 1 165 ? -14.664 6.641 4.918 1 96.75 165 TYR B C 1
ATOM 2972 O O . TYR B 1 165 ? -15.211 7.348 5.773 1 96.75 165 TYR B O 1
ATOM 2980 N N . ARG B 1 166 ? -14.492 5.324 5.043 1 97.94 166 ARG B N 1
ATOM 2981 C CA . ARG B 1 166 ? -15.031 4.59 6.18 1 97.94 166 ARG B CA 1
ATOM 2982 C C . ARG B 1 166 ? -13.945 4.285 7.203 1 97.94 166 ARG B C 1
ATOM 2984 O O . ARG B 1 166 ? -14.242 3.945 8.352 1 97.94 166 ARG B O 1
ATOM 2991 N N . GLY B 1 167 ? -12.672 4.309 6.777 1 98.38 167 GLY B N 1
ATOM 2992 C CA . GLY B 1 167 ? -11.547 4.051 7.656 1 98.38 167 GLY B CA 1
ATOM 2993 C C . GLY B 1 167 ? -10.242 4.617 7.133 1 98.38 167 GLY B C 1
ATOM 2994 O O . GLY B 1 167 ? -10.164 5.062 5.984 1 98.38 167 GLY B O 1
ATOM 2995 N N . SER B 1 168 ? -9.297 4.637 7.98 1 98.75 168 SER B N 1
ATOM 2996 C CA . SER B 1 168 ? -7.945 5.09 7.656 1 98.75 168 SER B CA 1
ATOM 2997 C C . SER B 1 168 ? -6.91 4.02 7.992 1 98.75 168 SER B C 1
ATOM 2999 O O . SER B 1 168 ? -7 3.369 9.031 1 98.75 168 SER B O 1
ATOM 3001 N N . VAL B 1 169 ? -5.984 3.84 7.109 1 98.75 169 VAL B N 1
ATOM 3002 C CA . VAL B 1 169 ? -4.871 2.922 7.332 1 98.75 169 VAL B CA 1
ATOM 3003 C C . VAL B 1 169 ? -3.553 3.621 7.02 1 98.75 169 VAL B C 1
ATOM 3005 O O . VAL B 1 169 ? -3.373 4.16 5.922 1 98.75 169 VAL B O 1
ATOM 3008 N N . PHE B 1 170 ? -2.648 3.707 7.961 1 98.62 170 PHE B N 1
ATOM 3009 C CA . PHE B 1 170 ? -1.241 4.004 7.727 1 98.62 170 PHE B CA 1
ATOM 3010 C C . PHE B 1 170 ? -0.413 2.725 7.719 1 98.62 170 PHE B C 1
ATOM 3012 O O . PHE B 1 170 ? -0.279 2.061 8.75 1 98.62 170 PHE B O 1
ATOM 3019 N N . ASN B 1 171 ? 0.212 2.451 6.641 1 97.56 171 ASN B N 1
ATOM 3020 C CA . ASN B 1 171 ? 0.871 1.162 6.461 1 97.56 171 ASN B CA 1
ATOM 3021 C C . ASN B 1 171 ? 2.242 1.135 7.129 1 97.56 171 ASN B C 1
ATOM 3023 O O . ASN B 1 171 ? 2.709 0.078 7.555 1 97.56 171 ASN B O 1
ATOM 3027 N N . LEU B 1 172 ? 2.875 2.314 7.074 1 97.94 172 LEU B N 1
ATOM 3028 C CA . LEU B 1 172 ? 4.281 2.352 7.457 1 97.94 172 LEU B CA 1
ATOM 3029 C C . LEU B 1 172 ? 4.559 3.514 8.406 1 97.94 172 LEU B C 1
ATOM 3031 O O . LEU B 1 172 ? 5.242 4.473 8.039 1 97.94 172 LEU B O 1
ATOM 3035 N N . VAL B 1 173 ? 4.09 3.439 9.617 1 98.75 173 VAL B N 1
ATOM 3036 C CA . VAL B 1 173 ? 4.582 4.367 10.633 1 98.75 173 VAL B CA 1
ATOM 3037 C C . VAL B 1 173 ? 5.773 3.752 11.359 1 98.75 173 VAL B C 1
ATOM 3039 O O . VAL B 1 173 ? 5.605 2.854 12.188 1 98.75 173 VAL B O 1
ATOM 3042 N N . TYR B 1 174 ? 6.965 4.262 10.984 1 98.69 174 TYR B N 1
ATOM 3043 C CA . TYR B 1 174 ? 8.172 3.66 11.539 1 98.69 174 TYR B CA 1
ATOM 3044 C C . TYR B 1 174 ? 8.25 3.889 13.039 1 98.69 174 TYR B C 1
ATOM 3046 O O . TYR B 1 174 ? 7.898 4.965 13.531 1 98.69 174 TYR B O 1
ATOM 3054 N N . LYS B 1 175 ? 8.758 2.926 13.734 1 98.56 175 LYS B N 1
ATOM 3055 C CA . LYS B 1 175 ? 8.75 2.932 15.195 1 98.56 175 LYS B CA 1
ATOM 3056 C C . LYS B 1 175 ? 9.594 4.078 15.742 1 98.56 175 LYS B C 1
ATOM 3058 O O . LYS B 1 175 ? 9.406 4.504 16.891 1 98.56 175 LYS B O 1
ATOM 3063 N N . ASN B 1 176 ? 10.539 4.539 14.984 1 97 176 ASN B N 1
ATOM 3064 C CA . ASN B 1 176 ? 11.352 5.668 15.438 1 97 176 ASN B CA 1
ATOM 3065 C C . ASN B 1 176 ? 10.562 6.973 15.398 1 97 176 ASN B C 1
ATOM 3067 O O . ASN B 1 176 ? 10.984 7.977 15.969 1 97 176 ASN B O 1
ATOM 3071 N N . ASN B 1 177 ? 9.477 7.008 14.617 1 97 177 ASN B N 1
ATOM 3072 C CA . ASN B 1 177 ? 8.68 8.219 14.5 1 97 177 ASN B CA 1
ATOM 3073 C C . ASN B 1 177 ? 7.766 8.414 15.703 1 97 177 ASN B C 1
ATOM 3075 O O . ASN B 1 177 ? 6.539 8.344 15.578 1 97 177 ASN B O 1
ATOM 3079 N N . ILE B 1 178 ? 8.297 8.672 16.828 1 96.88 178 ILE B N 1
ATOM 3080 C CA . ILE B 1 178 ? 7.621 8.719 18.125 1 96.88 178 ILE B CA 1
ATOM 3081 C C . ILE B 1 178 ? 6.547 9.797 18.094 1 96.88 178 ILE B C 1
ATOM 3083 O O . ILE B 1 178 ? 5.418 9.57 18.547 1 96.88 178 ILE B O 1
ATOM 3087 N N . PRO B 1 179 ? 6.832 10.977 17.531 1 94.69 179 PRO B N 1
ATOM 3088 C CA . PRO B 1 179 ? 5.793 12.008 17.5 1 94.69 179 PRO B CA 1
ATOM 3089 C C . PRO B 1 179 ? 4.539 11.562 16.75 1 94.69 179 PRO B C 1
ATOM 3091 O O . PRO B 1 179 ? 3.422 11.773 17.234 1 94.69 179 PRO B O 1
ATOM 3094 N N . SER B 1 180 ? 4.672 10.938 15.594 1 97.12 180 SER B N 1
ATOM 3095 C CA . SER B 1 180 ? 3.525 10.453 14.836 1 97.12 180 SER B CA 1
ATOM 3096 C C . SER B 1 180 ? 2.746 9.406 15.617 1 97.12 180 SER B C 1
ATOM 3098 O O . SER B 1 180 ? 1.521 9.484 15.719 1 97.12 180 SER B O 1
ATOM 3100 N N . LEU B 1 181 ? 3.438 8.453 16.172 1 98.56 181 LEU B N 1
ATOM 3101 C CA . LEU B 1 181 ? 2.789 7.398 16.938 1 98.56 181 LEU B CA 1
ATOM 3102 C C . LEU B 1 181 ? 1.999 7.984 18.109 1 98.56 181 LEU B C 1
ATOM 3104 O O . LEU B 1 181 ? 0.875 7.559 18.375 1 98.56 181 LEU B O 1
ATOM 3108 N N . SER B 1 182 ? 2.59 8.945 18.75 1 98.06 182 SER B N 1
ATOM 3109 C CA . SER B 1 182 ? 1.938 9.594 19.891 1 98.06 182 SER B CA 1
ATOM 3110 C C . SER B 1 182 ? 0.66 10.305 19.453 1 98.06 182 SER B C 1
ATOM 3112 O O . SER B 1 182 ? -0.356 10.242 20.156 1 98.06 182 SER B O 1
ATOM 3114 N N . ILE B 1 183 ? 0.701 10.977 18.359 1 97.94 183 ILE B N 1
ATOM 3115 C CA . ILE B 1 183 ? -0.457 11.695 17.844 1 97.94 183 ILE B CA 1
ATOM 3116 C C . ILE B 1 183 ? -1.593 10.711 17.562 1 97.94 183 ILE B C 1
ATOM 3118 O O . ILE B 1 183 ? -2.73 10.938 17.984 1 97.94 183 ILE B O 1
ATOM 3122 N N . TRP B 1 184 ? -1.287 9.617 16.875 1 98.69 184 TRP B N 1
ATOM 3123 C CA . TRP B 1 184 ? -2.33 8.68 16.469 1 98.69 184 TRP B CA 1
ATOM 3124 C C . TRP B 1 184 ? -2.908 7.965 17.688 1 98.69 184 TRP B C 1
ATOM 3126 O O . TRP B 1 184 ? -4.117 7.73 17.766 1 98.69 184 TRP B O 1
ATOM 3136 N N . ASP B 1 185 ? -2.049 7.664 18.641 1 98.62 185 ASP B N 1
ATOM 3137 C CA . ASP B 1 185 ? -2.535 7.125 19.906 1 98.62 185 ASP B CA 1
ATOM 3138 C C . ASP B 1 185 ? -3.506 8.094 20.578 1 98.62 185 ASP B C 1
ATOM 3140 O O . ASP B 1 185 ? -4.602 7.699 20.984 1 98.62 185 ASP B O 1
ATOM 3144 N N . GLN B 1 186 ? -3.092 9.312 20.688 1 98.25 186 GLN B N 1
ATOM 3145 C CA . GLN B 1 186 ? -3.885 10.336 21.359 1 98.25 186 GLN B CA 1
ATOM 3146 C C . GLN B 1 186 ? -5.23 10.531 20.656 1 98.25 186 GLN B C 1
ATOM 3148 O O . GLN B 1 186 ? -6.238 10.812 21.312 1 98.25 186 GLN B O 1
ATOM 3153 N N . LEU B 1 187 ? -5.25 10.414 19.391 1 98.62 187 LEU B N 1
ATOM 3154 C CA . LEU B 1 187 ? -6.461 10.672 18.609 1 98.62 187 LEU B CA 1
ATOM 3155 C C . LEU B 1 187 ? -7.312 9.414 18.5 1 98.62 187 LEU B C 1
ATOM 3157 O O . LEU B 1 187 ? -8.305 9.391 17.781 1 98.62 187 LEU B O 1
ATOM 3161 N N . GLY B 1 188 ? -6.926 8.352 19.141 1 98.62 188 GLY B N 1
ATOM 3162 C CA . GLY B 1 188 ? -7.75 7.16 19.281 1 98.62 188 GLY B CA 1
ATOM 3163 C C . GLY B 1 188 ? -7.574 6.188 18.125 1 98.62 188 GLY B C 1
ATOM 3164 O O . GLY B 1 188 ? -8.43 5.332 17.891 1 98.62 188 GLY B O 1
ATOM 3165 N N . PHE B 1 189 ? -6.574 6.363 17.344 1 98.88 189 PHE B N 1
ATOM 3166 C CA . PHE B 1 189 ? -6.234 5.332 16.375 1 98.88 189 PHE B CA 1
ATOM 3167 C C . PHE B 1 189 ? -5.703 4.086 17.062 1 98.88 189 PHE B C 1
ATOM 3169 O O . PHE B 1 189 ? -5.242 4.152 18.203 1 98.88 189 PHE B O 1
ATOM 3176 N N . GLN B 1 190 ? -5.758 2.961 16.344 1 98.81 190 GLN B N 1
ATOM 3177 C CA . GLN B 1 190 ? -5.305 1.686 16.891 1 98.81 190 GLN B CA 1
ATOM 3178 C C . GLN B 1 190 ? -4.066 1.18 16.156 1 98.81 190 GLN B C 1
ATOM 3180 O O . GLN B 1 190 ? -4 1.246 14.93 1 98.81 190 GLN B O 1
ATOM 3185 N N . ARG B 1 191 ? -3.074 0.756 16.906 1 98.81 191 ARG B N 1
ATOM 3186 C CA . ARG B 1 191 ? -1.963 0.006 16.328 1 98.81 191 ARG B CA 1
ATOM 3187 C C . ARG B 1 191 ? -2.369 -1.433 16.031 1 98.81 191 ARG B C 1
ATOM 3189 O O . ARG B 1 191 ? -2.49 -2.252 16.938 1 98.81 191 ARG B O 1
ATOM 3196 N N . VAL B 1 192 ? -2.518 -1.812 14.773 1 98.88 192 VAL B N 1
ATOM 3197 C CA . VAL B 1 192 ? -3.215 -3.051 14.445 1 98.88 192 VAL B CA 1
ATOM 3198 C C . VAL B 1 192 ? -2.223 -4.074 13.898 1 98.88 192 VAL B C 1
ATOM 3200 O O . VAL B 1 192 ? -2.598 -5.203 13.578 1 98.88 192 VAL B O 1
ATOM 3203 N N . GLY B 1 193 ? -0.938 -3.746 13.805 1 98.81 193 GLY B N 1
ATOM 3204 C CA . GLY B 1 193 ? 0.086 -4.66 13.328 1 98.81 193 GLY B CA 1
ATOM 3205 C C . GLY B 1 193 ? 1.476 -4.051 13.32 1 98.81 193 GLY B C 1
ATOM 3206 O O . GLY B 1 193 ? 1.63 -2.844 13.523 1 98.81 193 GLY B O 1
ATOM 3207 N N . VAL B 1 194 ? 2.48 -4.871 13.195 1 98.88 194 VAL B N 1
ATOM 3208 C CA . VAL B 1 194 ? 3.873 -4.441 13.086 1 98.88 194 VAL B CA 1
ATOM 3209 C C . VAL B 1 194 ? 4.57 -5.227 11.977 1 98.88 194 VAL B C 1
ATOM 3211 O O . VAL B 1 194 ? 4.488 -6.457 11.93 1 98.88 194 VAL B O 1
ATOM 3214 N N . ILE B 1 195 ? 5.195 -4.59 11.055 1 98.88 195 ILE B N 1
ATOM 3215 C CA . ILE B 1 195 ? 6.066 -5.207 10.062 1 98.88 195 ILE B CA 1
ATOM 3216 C C . ILE B 1 195 ? 7.52 -5.125 10.531 1 98.88 195 ILE B C 1
ATOM 3218 O O . ILE B 1 195 ? 8.086 -4.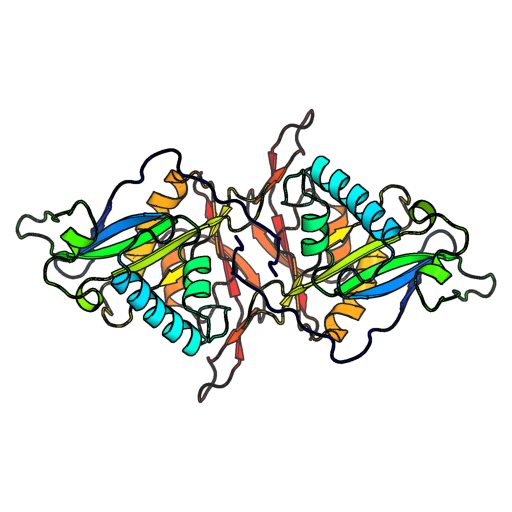035 10.633 1 98.88 195 ILE B O 1
ATOM 3222 N N . PRO B 1 196 ? 8.148 -6.227 10.797 1 98.75 196 PRO B N 1
ATOM 3223 C CA . PRO B 1 196 ? 9.531 -6.199 11.266 1 98.75 196 PRO B CA 1
ATOM 3224 C C . PRO B 1 196 ? 10.5 -5.66 10.219 1 98.75 196 PRO B C 1
ATOM 3226 O O . PRO B 1 196 ? 10.367 -5.977 9.031 1 98.75 196 PRO B O 1
ATOM 3229 N N . LYS B 1 197 ? 11.422 -4.797 10.672 1 98.56 197 LYS B N 1
ATOM 3230 C CA . LYS B 1 197 ? 12.516 -4.316 9.836 1 98.56 197 LYS B CA 1
ATOM 3231 C C . LYS B 1 197 ? 12 -3.773 8.508 1 98.56 197 LYS B C 1
ATOM 3233 O O . LYS B 1 197 ? 12.57 -4.043 7.457 1 98.56 197 LYS B O 1
ATOM 3238 N N . ALA B 1 198 ? 10.984 -3.01 8.578 1 98.62 198 ALA B N 1
ATOM 3239 C CA . ALA B 1 198 ? 10.219 -2.578 7.406 1 98.62 198 ALA B CA 1
ATOM 3240 C C . ALA B 1 198 ? 10.961 -1.482 6.645 1 98.62 198 ALA B C 1
ATOM 3242 O O . ALA B 1 198 ? 10.758 -1.307 5.441 1 98.62 198 ALA B O 1
ATOM 3243 N N . GLY B 1 199 ? 11.711 -0.711 7.352 1 98.5 199 GLY B N 1
ATOM 3244 C CA . GLY B 1 199 ? 12.359 0.429 6.727 1 98.5 199 GLY B CA 1
ATOM 3245 C C . GLY B 1 199 ? 13.859 0.469 6.965 1 98.5 199 GLY B C 1
ATOM 3246 O O . GLY B 1 199 ? 14.32 0.293 8.094 1 98.5 199 GLY B O 1
ATOM 3247 N N . ARG B 1 200 ? 14.648 0.652 5.93 1 98.38 200 ARG B N 1
ATOM 3248 C CA . ARG B 1 200 ? 16.062 0.977 5.988 1 98.38 200 ARG B CA 1
ATOM 3249 C C . ARG B 1 200 ? 16.281 2.479 6.156 1 98.38 200 ARG B C 1
ATOM 3251 O O . ARG B 1 200 ? 16.328 3.219 5.172 1 98.38 200 ARG B O 1
ATOM 3258 N N . LEU B 1 201 ? 16.453 2.971 7.414 1 98.31 201 LEU B N 1
ATOM 3259 C CA . LEU B 1 201 ? 16.391 4.391 7.734 1 98.31 201 LEU B CA 1
ATOM 3260 C C . LEU B 1 201 ? 17.75 4.91 8.195 1 98.31 201 LEU B C 1
ATOM 3262 O O . LEU B 1 201 ? 18.578 4.137 8.656 1 98.31 201 LEU B O 1
ATOM 3266 N N . LYS B 1 202 ? 17.938 6.203 8.078 1 96.94 202 LYS B N 1
ATOM 3267 C CA . LYS B 1 202 ? 19.156 6.863 8.555 1 96.94 202 LYS B CA 1
ATOM 3268 C C . LYS B 1 202 ? 19.047 7.215 10.031 1 96.94 202 LYS B C 1
ATOM 3270 O O . LYS B 1 202 ? 19.141 8.383 10.406 1 96.94 202 LYS B O 1
ATOM 3275 N N . THR B 1 203 ? 18.891 6.195 10.852 1 94.44 203 THR B N 1
ATOM 3276 C CA . THR B 1 203 ? 18.672 6.398 12.281 1 94.44 203 THR B CA 1
ATOM 3277 C C . THR B 1 203 ? 19.875 5.953 13.086 1 94.44 203 THR B C 1
ATOM 3279 O O . THR B 1 203 ? 19.922 6.133 14.305 1 94.44 203 THR B O 1
ATOM 3282 N N . GLY B 1 204 ? 20.844 5.398 12.445 1 90.5 204 GLY B N 1
ATOM 3283 C CA . GLY B 1 204 ? 22.016 4.918 13.164 1 90.5 204 GLY B CA 1
ATOM 3284 C C . GLY B 1 204 ? 23.016 6.016 13.469 1 90.5 204 GLY B C 1
ATOM 3285 O O . GLY B 1 204 ? 22.797 7.176 13.102 1 90.5 204 GLY B O 1
ATOM 3286 N N . PRO B 1 205 ? 24.031 5.543 14.227 1 90.31 205 PRO B N 1
ATOM 3287 C CA . PRO B 1 205 ? 25.094 6.508 14.531 1 90.31 205 PRO B CA 1
ATOM 3288 C C . PRO B 1 205 ? 25.719 7.113 13.281 1 90.31 205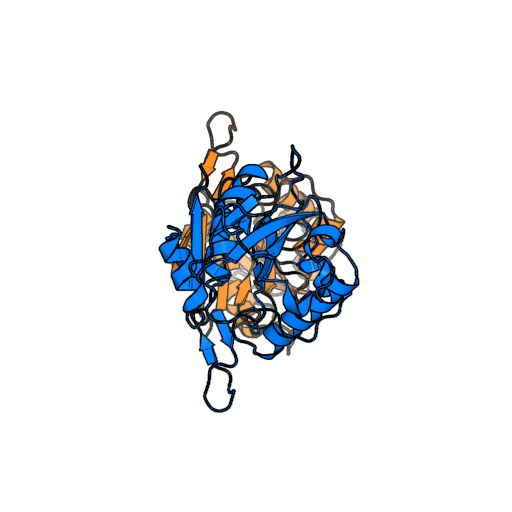 PRO B C 1
ATOM 3290 O O . PRO B 1 205 ? 25.906 6.422 12.281 1 90.31 205 PRO B O 1
ATOM 3293 N N . ASN B 1 206 ? 26.047 8.32 13.273 1 90.38 206 ASN B N 1
ATOM 3294 C CA . ASN B 1 206 ? 26.688 9.07 12.203 1 90.38 206 ASN B CA 1
ATOM 3295 C C . ASN B 1 206 ? 25.922 8.945 10.891 1 90.38 206 ASN B C 1
ATOM 3297 O O . ASN B 1 206 ? 26.516 8.883 9.82 1 90.38 206 ASN B O 1
ATOM 3301 N N . GLY B 1 207 ? 24.641 8.695 11.047 1 88.56 207 GLY B N 1
ATOM 3302 C CA . GLY B 1 207 ? 23.812 8.68 9.859 1 88.56 207 GLY B CA 1
ATOM 3303 C C . GLY B 1 207 ? 23.781 7.332 9.164 1 88.56 207 GLY B C 1
ATOM 3304 O O . GLY B 1 207 ? 23.344 7.227 8.016 1 88.56 207 GLY B O 1
ATOM 3305 N N . SER B 1 208 ? 24.281 6.352 9.883 1 94.75 208 SER B N 1
ATOM 3306 C CA . SER B 1 208 ? 24.234 5.016 9.297 1 94.75 208 SER B CA 1
ATOM 3307 C C . SER B 1 208 ? 22.812 4.484 9.219 1 94.75 208 SER B C 1
ATOM 3309 O O . SER B 1 208 ? 21.922 4.965 9.93 1 94.75 208 SER B O 1
ATOM 3311 N N . GLU B 1 209 ? 22.609 3.561 8.312 1 97.12 209 GLU B N 1
ATOM 3312 C CA . GLU B 1 209 ? 21.266 3.029 8.094 1 97.12 209 GLU B CA 1
ATOM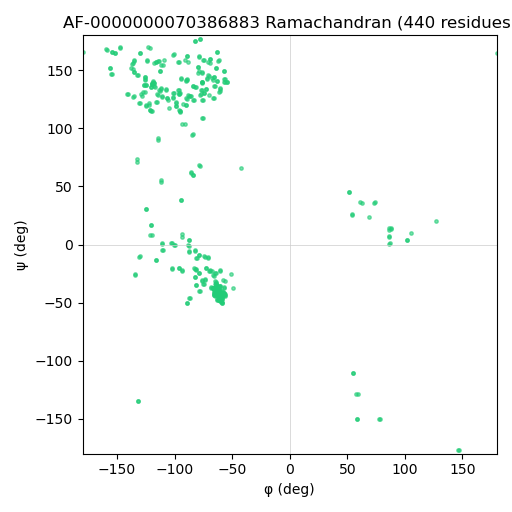 3313 C C . GLU B 1 209 ? 21 1.826 8.984 1 97.12 209 GLU B C 1
ATOM 3315 O O . GLU B 1 209 ? 21.891 1.025 9.25 1 97.12 209 GLU B O 1
ATOM 3320 N N . GLU B 1 210 ? 19.812 1.773 9.461 1 97.56 210 GLU B N 1
ATOM 3321 C CA . GLU B 1 210 ? 19.312 0.661 10.258 1 97.56 210 GLU B CA 1
ATOM 3322 C C . GLU B 1 210 ? 17.906 0.251 9.805 1 97.56 210 GLU B C 1
ATOM 3324 O O . GLU B 1 210 ? 17.156 1.075 9.297 1 97.56 210 GLU B O 1
ATOM 3329 N N . TYR B 1 211 ? 17.672 -1.04 9.961 1 98.25 211 TYR B N 1
ATOM 3330 C CA . TYR B 1 211 ? 16.312 -1.518 9.68 1 98.25 211 TYR B CA 1
ATOM 3331 C C . TYR B 1 211 ? 15.406 -1.321 10.883 1 98.25 211 TYR B C 1
ATOM 3333 O O . TYR B 1 211 ? 15.703 -1.802 11.977 1 98.25 211 TYR B O 1
ATOM 3341 N N . VAL B 1 212 ? 14.359 -0.643 10.664 1 98.62 212 VAL B N 1
ATOM 3342 C CA . VAL B 1 212 ? 13.445 -0.245 11.734 1 98.62 212 VAL B CA 1
ATOM 3343 C C . VAL B 1 212 ? 12.062 -0.829 11.469 1 98.62 212 VAL B C 1
ATOM 3345 O O . VAL B 1 212 ? 11.586 -0.84 10.336 1 98.62 212 VAL B O 1
ATOM 3348 N N . ASP B 1 213 ? 11.391 -1.331 12.5 1 98.88 213 ASP B N 1
ATOM 3349 C CA . ASP B 1 213 ? 10.031 -1.842 12.398 1 98.88 213 ASP B CA 1
ATOM 3350 C C . ASP B 1 213 ? 9.055 -0.73 12.023 1 98.88 213 ASP B C 1
ATOM 3352 O O . ASP B 1 213 ? 9.305 0.446 12.297 1 98.88 213 ASP B O 1
ATOM 3356 N N . ALA B 1 214 ? 7.984 -1.083 11.375 1 98.88 214 ALA B N 1
ATOM 3357 C CA . ALA B 1 214 ? 6.891 -0.153 11.109 1 98.88 214 ALA B CA 1
ATOM 3358 C C . ALA B 1 214 ? 5.594 -0.627 11.758 1 98.88 214 ALA B C 1
ATOM 3360 O O . ALA B 1 214 ? 5.285 -1.821 11.742 1 98.88 214 ALA B O 1
ATOM 3361 N N . VAL B 1 215 ? 4.844 0.257 12.289 1 98.88 215 VAL B N 1
ATOM 3362 C CA . VAL B 1 215 ? 3.541 0.005 12.898 1 98.88 215 VAL B CA 1
ATOM 3363 C C . VAL B 1 215 ? 2.434 0.313 11.891 1 98.88 215 VAL B C 1
ATOM 3365 O O . VAL B 1 215 ? 2.492 1.322 11.18 1 98.88 215 VAL B O 1
ATOM 3368 N N . ILE B 1 216 ? 1.502 -0.577 11.781 1 98.88 216 ILE B N 1
ATOM 3369 C CA . ILE B 1 216 ? 0.291 -0.328 11.008 1 98.88 216 ILE B CA 1
ATOM 3370 C C . ILE B 1 216 ? -0.776 0.296 11.906 1 98.88 216 ILE B C 1
ATOM 3372 O O . ILE B 1 216 ? -1.12 -0.26 12.953 1 98.88 216 ILE B O 1
ATOM 3376 N N . ILE B 1 217 ? -1.289 1.42 11.5 1 98.88 217 ILE B N 1
ATOM 3377 C CA . ILE B 1 217 ? -2.225 2.186 12.312 1 98.88 217 ILE B CA 1
ATOM 3378 C C . ILE B 1 217 ? -3.578 2.268 11.609 1 98.88 217 ILE B C 1
ATOM 3380 O O . ILE B 1 217 ? -3.643 2.514 10.406 1 98.88 217 ILE B O 1
ATOM 3384 N N . TYR B 1 218 ? -4.656 2.066 12.352 1 98.88 218 TYR B N 1
ATOM 3385 C CA . TYR B 1 218 ? -6.008 2.012 11.805 1 98.88 218 TYR B CA 1
ATOM 3386 C C . TYR B 1 218 ? -6.961 2.883 12.617 1 98.88 218 TYR B C 1
ATOM 3388 O O . TYR B 1 218 ? -6.812 3.008 13.836 1 98.88 218 TYR B O 1
ATOM 3396 N N . LYS B 1 219 ? -7.879 3.449 11.961 1 98.88 219 LYS B N 1
ATOM 3397 C CA . LYS B 1 219 ? -9.008 4.141 12.57 1 98.88 219 LYS B CA 1
ATOM 3398 C C . LYS B 1 219 ? -10.297 3.883 11.797 1 98.88 219 LYS B C 1
ATOM 3400 O O . LYS B 1 219 ? -10.328 4 10.57 1 98.88 219 LYS B O 1
ATOM 3405 N N . SER B 1 220 ? -11.383 3.479 12.461 1 98.81 220 SER B N 1
ATOM 3406 C CA . SER B 1 220 ? -12.711 3.414 11.852 1 98.81 220 SER B CA 1
ATOM 3407 C C . SER B 1 220 ? -13.398 4.773 11.891 1 98.81 220 SER B C 1
ATOM 3409 O O . SER B 1 220 ? -13.359 5.465 12.914 1 98.81 220 SER B O 1
ATOM 3411 N N . PHE B 1 221 ? -14.023 5.141 10.805 1 98.19 221 PHE B N 1
ATOM 3412 C CA . PHE B 1 221 ? -14.797 6.371 10.766 1 98.19 221 PHE B CA 1
ATOM 3413 C C . PHE B 1 221 ? -16.297 6.07 10.859 1 98.19 221 PHE B C 1
ATOM 3415 O O . PHE B 1 221 ? -17.125 6.98 10.773 1 98.19 221 PHE B O 1
ATOM 3422 N N . VAL B 1 222 ? -16.625 4.824 10.984 1 96.19 222 VAL B N 1
ATOM 3423 C CA . VAL B 1 222 ? -18.031 4.418 11.047 1 96.19 222 VAL B CA 1
ATOM 3424 C C . VAL B 1 222 ? -18.281 3.592 12.305 1 96.19 222 VAL B C 1
ATOM 3426 O O . VAL B 1 222 ? -17.344 3.018 12.875 1 96.19 222 VAL B O 1
#

Secondary structure (DSSP, 8-state):
--SSS--PPPPPSSPPPPEEEEETTTTEEEEEEEEETT-S-HHHHHHHHHHHHHHHHHTSS-S--S---HHHHHHHHSSSEEEEEEEEEBPTTSPBP--SSHHHHHTTS-HHHHEEEEEEEEESS-GGGTTEEE--EE--GGGTTS-HHHHHHHHHHHHHHHTT-SEEEEEEEETT-HHHHHHHHHTT-EEEEEEEEEEEES-SGGG--EEEEEEEEEEE--/--SSS--PPPPPSSPPPPEEEEETTTTEEEEEEEEETT-S-HHHHHHHHHHHHHHHHHTSS-S--S---HHHHHHHHSSSEEEEEEEEEBPTTSPBP--SSHHHHHTTS-HHHHEEEEEEEEESS-GGGTTEEE--EE--GGGTTS-HHHHHHHHHHHHHHHTT-SEEEEEEEETT-HHHHHHHHHTT-EEEEEEEEEEEES-SGGG--EEEEEEEEEEE--

Solvent-accessible surface area (backbone atoms only — not comparable to full-atom values): 23940 Å² total; per-residue (Å²): 83,44,74,79,35,74,30,78,73,78,69,58,88,59,86,77,72,74,47,76,37,77,28,87,48,92,49,35,25,38,35,37,41,74,28,57,38,79,64,62,60,66,70,56,54,52,49,51,48,51,50,50,52,49,47,30,67,54,27,61,72,58,41,56,59,62,86,73,52,72,67,56,46,42,58,51,51,23,61,37,41,22,38,37,27,35,53,35,64,38,41,96,86,71,46,65,79,75,59,92,42,69,69,65,57,46,57,94,52,53,63,86,76,28,53,43,28,36,32,28,49,42,39,50,39,32,53,35,20,32,45,27,23,26,71,55,77,46,63,62,78,87,62,71,89,42,58,48,66,54,42,52,50,56,49,48,68,54,51,45,46,68,49,64,31,45,28,37,43,43,75,64,44,36,66,86,37,51,70,60,53,51,43,40,50,73,72,64,37,40,79,42,27,53,43,77,56,40,30,57,21,41,76,33,78,97,58,32,70,38,67,36,37,16,34,23,35,37,37,76,64,110,82,44,73,80,34,73,30,79,72,78,69,58,85,60,87,78,72,75,47,76,36,78,24,87,54,80,55,29,25,38,36,34,42,74,28,58,38,79,63,60,61,65,69,57,54,52,49,52,48,51,52,48,51,51,49,31,68,56,27,62,70,56,42,56,60,61,88,73,52,73,67,56,47,42,58,52,51,22,62,36,41,22,38,38,28,35,54,35,65,40,42,97,84,70,46,64,79,76,59,92,43,69,70,65,59,45,57,95,51,53,63,86,74,29,54,43,28,36,33,29,49,43,40,52,40,31,52,35,20,31,45,27,23,26,70,55,77,45,63,61,77,88,60,72,87,39,57,47,66,52,43,52,51,55,49,47,70,56,49,47,46,66,49,64,32,45,27,38,44,43,77,62,44,36,66,84,38,50,69,60,53,50,42,40,50,74,71,65,37,39,81,42,28,52,43,78,56,41,30,57,21,39,76,35,77,97,58,33,70,38,67,37,36,16,34,22,37,35,38,74,64,110

Nearest PDB structures (foldseek):
  3w91-assembly1_A  TM=8.788E-01  e=1.059E-21  Saccharomyces cerevisiae
  3w6s-assembly1_A  TM=8.671E-01  e=8.334E-22  Saccharomyces cerevisiae Sigma1278b
  3w6s-assembly2_C  TM=8.785E-01  e=3.016E-20  Saccharomyces cerevisiae Sigma1278b
  4h89-assembly1_A-2  TM=8.622E-01  e=2.241E-12  Kribbella flavida DSM 17836
  2i79-assembly1_E  TM=7.624E-01  e=3.843E-08  Streptococcus pneumoniae TIGR4

Foldseek 3Di:
DDPAPDADWFDFPDDDDWDWADWPPDFKIKIKDKDAQPPDDPQLLVVVLVQVCVVLVQFAFDQDHDDDDSVVSSCPFRVGIKMWIWMFGQDPVRHTDHDPDDVVRCPPHDCVVTTQWMKHWTAPHHDPRRLEIEMDIGGDPVDPPRPSVLSNVVVCLVVSVSSPRFKYKDDFGWPVNVVVVVSCVVVPKDQPDKDFLPHFGLPDPPSHTGRTIGTMIMDGSD/DDPAPDADWFDFPDDDDWDWADFPPDQKIKIKDKDAQPPDDPQLLVVVLVQVCVVLVQFAFDQDHDDDDSVVSSCPFRVGIKMWIWMFHQDPVRHTDHDPDDVVSCPPHDCVVTTQWMKHWTAPHHDPRRLEIEMDIGGDPPDPPRPSVLNNVVVCLVVSVSSPRFKYKDDFGWPVNVVVVVSLVVVPKDQDDKDFLPHFGLPDPPRHTDRTIGTMIMDGSD

InterPro domains:
  IPR016181 Acyl-CoA N-acyltransferase [SSF55729] (47-199)
  IPR052742 Mitochondrial N-acetyltransferase [PTHR43138] (11-221)

pLDDT: mean 93.98, std 6.91, range [62.44, 98.88]